Protein 5XBD (pdb70)

Sequence (35 aa):
CKPNGAKCTEISIPPCCSNFCLRYAGQKSGTCANRCKPNGAKCTEISIPPCCSNFCLRYAGQKSGTCANRCKPNGAKCTEISIPPCCSNFCLRYAGQKSGTCANRCKPNGAKCTEISIPPCCSNFCLRYAGQKSGTCANRCKPNGAKCTEISIPPCCSNFCLRYAGQKSGTCANRCKPNGAKCTEISIPPCCSNFCLRYAGQKSGTCANRCKPNGAKCTEISIPPCCSNFCLRYAGQKSGTCANRCKPNGAKCTEISIPPCCSNFCLRYAGQKSGTCANRCKPNGAKCTEISIPPCCSNFCLRYAGQKSGTCANRCKPNGAKCTEISIPPCCSNFCLRYAGQKSGTCANRCKPNGAKCTEISIPPCCSNFCLRYAGQKSGTCANRCKPNGAKCTEISIPPCCSNFCLRYAGQKSGTCANRCKPNGAKCTEISIPPCCSNFCLRYAGQKSGTCANRCKPNGAKCTEISIPPCCSNFCLRYAGQKSGTCANRCKPNGAKCTEISIPPCCSNFCLRYAGQKSGTCANRCKPNGAKCTEISIPPCCSNFCLRYAGQKSGTCANRCKPNGAKCTEISIPPCCSNFCLRYAGQKSGTCANRCKPNGAKCTEISIPPCCSNFCLRYAGQKSGTCANRCKPNGAKCTEISIPPCCSNFCLRYAGQKSGTCANRCKPNGAKCTEISIPPCCSNFCLRYAGQKSGTCANR

Solvent-accessible surface area: 2790 Å² total

InterPro domains:
  IPR009101 Gurmarin/antifungal peptide [SSF57048] (1-36)

Organism: NCBI:txid307721

Secondary structure (DSSP, 8-state):
---SS--BBTTB----SSSB----TT-SSB--B--

Nearest PDB structures (foldseek):
  5xbd-assembly1_A  TM=1.015E+00  e=3.897E-06  Leuenbergeria bleo
  6i31-assembly2_B  TM=5.159E-01  e=4.726E+00  Rhipicephalus sanguineus
  8cvm-assembly1_u  TM=3.039E-01  e=7.626E+00  Cutibacterium acnes
  5xbd-assembly1_A  TM=1.005E+00  e=1.918E-06  Leuenbergeria bleo
  6qjb-assembly1_A  TM=6.009E-01  e=4.709E+00  Rhipicephalus sanguineus

Radius of gyration: 8.54 Å; Cα contacts (8 Å, |Δi|>4): 87; chains: 1; bounding box: 18×24×15 Å

Foldseek 3Di:
DFPAFAWAACPDDDDAPAWDYQHDPPDGTTTTHHD

Structure (mmCIF, N/CA/C/O backbone):
data_5XBD
#
_entry.id   5XBD
#
loop_
_atom_site.group_PDB
_atom_site.id
_atom_site.type_symbol
_atom_site.label_atom_id
_atom_site.label_alt_id
_atom_site.label_comp_id
_atom_site.label_asym_id
_atom_site.label_entity_id
_atom_site.label_seq_id
_atom_site.pdbx_PDB_ins_code
_atom_site.Cartn_x
_atom_site.Cartn_y
_atom_site.Cartn_z
_atom_site.occupancy
_atom_site.B_iso_or_equiv
_atom_site.auth_seq_id
_atom_site.auth_comp_id
_atom_site.auth_asym_id
_atom_site.auth_atom_id
_atom_site.pdbx_PDB_model_num
ATOM 15 N N . CYS A 1 2 ? -0.724 -13.041 -3.271 1.00 0.00 2 CYS A N 1
ATOM 16 C CA . CYS A 1 2 ? -1.827 -12.223 -2.753 1.00 0.00 2 CYS A CA 1
ATOM 17 C C . CYS A 1 2 ? -1.826 -10.824 -3.377 1.00 0.00 2 CYS A C 1
ATOM 18 O O . CYS A 1 2 ? -2.821 -10.098 -3.287 1.00 0.00 2 CYS A O 1
ATOM 25 N N . LYS A 1 3 ? -0.702 -10.459 -4.012 1.00 0.00 3 LYS A N 1
ATOM 26 C CA . LYS A 1 3 ? -0.536 -9.148 -4.659 1.00 0.00 3 LYS A CA 1
ATOM 27 C C . LYS A 1 3 ? -1.175 -9.122 -6.055 1.00 0.00 3 LYS A C 1
ATOM 28 O O . LYS A 1 3 ? -1.156 -10.140 -6.753 1.00 0.00 3 LYS A O 1
ATOM 47 N N . PRO A 1 4 ? -1.750 -7.962 -6.486 1.00 0.00 4 PRO A N 1
ATOM 48 C CA . PRO A 1 4 ? -2.384 -7.823 -7.804 1.00 0.00 4 PRO A CA 1
ATOM 49 C C . PRO A 1 4 ? -1.433 -7.294 -8.888 1.00 0.00 4 PRO A C 1
ATOM 50 O O . PRO A 1 4 ? -1.724 -7.405 -10.082 1.00 0.00 4 PRO A O 1
ATOM 61 N N . ASN A 1 5 ? -0.283 -6.733 -8.443 1.00 0.00 5 ASN A N 1
ATOM 62 C CA . ASN A 1 5 ? 0.757 -6.129 -9.318 1.00 0.00 5 ASN A CA 1
ATOM 63 C C . ASN A 1 5 ? 0.137 -5.227 -10.396 1.00 0.00 5 ASN A C 1
ATOM 64 O O . ASN A 1 5 ? -0.270 -5.691 -11.469 1.00 0.00 5 ASN A O 1
ATOM 75 N N . GLY A 1 6 ? 0.061 -3.937 -10.069 1.00 0.00 6 GLY A N 1
ATOM 76 C CA . GLY A 1 6 ? -0.522 -2.948 -10.959 1.00 0.00 6 GLY A CA 1
ATOM 77 C C . GLY A 1 6 ? -1.742 -2.277 -10.347 1.00 0.00 6 GLY A C 1
ATOM 78 O O . GLY A 1 6 ? -2.512 -1.620 -11.056 1.00 0.00 6 GLY A O 1
ATOM 82 N N . ALA A 1 7 ? -1.913 -2.444 -9.025 1.00 0.00 7 ALA A N 1
ATOM 83 C CA . ALA A 1 7 ? -3.046 -1.857 -8.298 1.00 0.00 7 ALA A CA 1
ATOM 84 C C . ALA A 1 7 ? -2.651 -0.527 -7.649 1.00 0.00 7 ALA A C 1
ATOM 85 O O . ALA A 1 7 ? -1.494 -0.120 -7.737 1.00 0.00 7 ALA A O 1
ATOM 92 N N . LYS A 1 8 ? -3.620 0.153 -7.013 1.00 0.00 8 LYS A N 1
ATOM 93 C CA . LYS A 1 8 ? -3.361 1.436 -6.361 1.00 0.00 8 LYS A CA 1
ATOM 94 C C . LYS A 1 8 ? -3.554 1.382 -4.848 1.00 0.00 8 LYS A C 1
ATOM 95 O O . LYS A 1 8 ? -4.404 0.648 -4.336 1.00 0.00 8 LYS A O 1
ATOM 114 N N . CYS A 1 9 ? -2.737 2.181 -4.156 1.00 0.00 9 CYS A N 1
ATOM 115 C CA . CYS A 1 9 ? -2.770 2.308 -2.698 1.00 0.00 9 CYS A CA 1
ATOM 116 C C . CYS A 1 9 ? -3.169 3.731 -2.319 1.00 0.00 9 CYS A C 1
ATOM 117 O O . CYS A 1 9 ? -2.897 4.675 -3.064 1.00 0.00 9 CYS A O 1
ATOM 124 N N . THR A 1 10 ? -3.823 3.878 -1.167 1.00 0.00 10 THR A N 1
ATOM 125 C CA . THR A 1 10 ? -4.259 5.190 -0.679 1.00 0.00 10 THR A CA 1
ATOM 126 C C . THR A 1 10 ? -4.258 5.240 0.846 1.00 0.00 10 THR A C 1
ATOM 127 O O . THR A 1 10 ? -4.212 4.200 1.508 1.00 0.00 10 THR A O 1
ATOM 138 N N . GLU A 1 11 ? -4.338 6.467 1.390 1.00 0.00 11 GLU A N 1
ATOM 139 C CA . GLU A 1 11 ? -4.335 6.719 2.846 1.00 0.00 11 GLU A CA 1
ATOM 140 C C . GLU A 1 11 ? -5.382 5.884 3.611 1.00 0.00 11 GLU A C 1
ATOM 141 O O . GLU A 1 11 ? -5.226 5.634 4.810 1.00 0.00 11 GLU A O 1
ATOM 153 N N . ILE A 1 12 ? -6.428 5.468 2.907 1.00 0.00 12 ILE A N 1
ATOM 154 C CA . ILE A 1 12 ? -7.509 4.677 3.502 1.00 0.00 12 ILE A CA 1
ATOM 155 C C . ILE A 1 12 ? -7.680 3.299 2.845 1.00 0.00 12 ILE A C 1
ATOM 156 O O . ILE A 1 12 ? -8.475 2.488 3.331 1.00 0.00 12 ILE A O 1
ATOM 172 N N . SER A 1 13 ? -6.939 3.017 1.752 1.00 0.00 13 SER A N 1
ATOM 173 C CA . SER A 1 13 ? -7.063 1.724 1.071 1.00 0.00 13 SER A CA 1
ATOM 174 C C . SER A 1 13 ? -5.714 1.133 0.694 1.00 0.00 13 SER A C 1
ATOM 175 O O . SER A 1 13 ? -4.796 1.852 0.297 1.00 0.00 13 SER A O 1
ATOM 183 N N . ILE A 1 14 ? -5.619 -0.199 0.826 1.00 0.00 14 ILE A N 1
ATOM 184 C CA . ILE A 1 14 ? -4.398 -0.951 0.506 1.00 0.00 14 ILE A CA 1
ATOM 185 C C . ILE A 1 14 ? -4.735 -2.391 0.072 1.00 0.00 14 ILE A C 1
ATOM 186 O O . ILE A 1 14 ? -5.603 -3.024 0.679 1.00 0.00 14 ILE A O 1
ATOM 202 N N . PRO A 1 15 ? -4.056 -2.928 -0.983 1.00 0.00 15 PRO A N 1
ATOM 203 C CA . PRO A 1 15 ? -4.271 -4.316 -1.450 1.00 0.00 15 PRO A CA 1
ATOM 204 C C . PRO A 1 15 ? -3.630 -5.346 -0.477 1.00 0.00 15 PRO A C 1
ATOM 205 O O . PRO A 1 15 ? -3.083 -4.928 0.549 1.00 0.00 15 PRO A O 1
ATOM 216 N N . PRO A 1 16 ? -3.669 -6.695 -0.752 1.00 0.00 16 PRO A N 1
ATOM 217 C CA . PRO A 1 16 ? -3.076 -7.693 0.156 1.00 0.00 16 PRO A CA 1
ATOM 218 C C . PRO A 1 16 ? -1.543 -7.741 0.049 1.00 0.00 16 PRO A C 1
ATOM 219 O O . PRO A 1 16 ? -0.845 -7.534 1.044 1.00 0.00 16 PRO A O 1
ATOM 230 N N . CYS A 1 17 ? -1.043 -7.999 -1.181 1.00 0.00 17 CYS A N 1
ATOM 231 C CA . CYS A 1 17 ? 0.401 -8.081 -1.503 1.00 0.00 17 CYS A CA 1
ATOM 232 C C . CYS A 1 17 ? 1.204 -8.922 -0.503 1.00 0.00 17 CYS A C 1
ATOM 233 O O . CYS A 1 17 ? 1.496 -8.485 0.616 1.00 0.00 17 CYS A O 1
ATOM 240 N N . CYS A 1 18 ? 1.546 -10.137 -0.935 1.00 0.00 18 CYS A N 1
ATOM 241 C CA . CYS A 1 18 ? 2.322 -11.068 -0.118 1.00 0.00 18 CYS A CA 1
ATOM 242 C C . CYS A 1 18 ? 3.805 -11.041 -0.499 1.00 0.00 18 CYS A C 1
ATOM 243 O O . CYS A 1 18 ? 4.650 -11.529 0.258 1.00 0.00 18 CYS A O 1
ATOM 250 N N . SER A 1 19 ? 4.113 -10.467 -1.674 1.00 0.00 19 SER A N 1
ATOM 251 C CA . SER A 1 19 ? 5.499 -10.371 -2.155 1.00 0.00 19 SER A CA 1
ATOM 252 C C . SER A 1 19 ? 5.803 -9.004 -2.764 1.00 0.00 19 SER A C 1
ATOM 253 O O . SER A 1 19 ? 6.961 -8.577 -2.789 1.00 0.00 19 SER A O 1
ATOM 261 N N . ASN A 1 20 ? 4.760 -8.326 -3.251 1.00 0.00 20 ASN A N 1
ATOM 262 C CA . ASN A 1 20 ? 4.901 -7.003 -3.870 1.00 0.00 20 ASN A CA 1
ATOM 263 C C . ASN A 1 20 ? 4.887 -5.891 -2.809 1.00 0.00 20 ASN A C 1
ATOM 264 O O . ASN A 1 20 ? 4.911 -6.176 -1.607 1.00 0.00 20 ASN A O 1
ATOM 275 N N . PHE A 1 21 ? 4.849 -4.632 -3.263 1.00 0.00 21 PHE A N 1
ATOM 276 C CA . PHE A 1 21 ? 4.848 -3.482 -2.361 1.00 0.00 21 PHE A CA 1
ATOM 277 C C . PHE A 1 21 ? 3.598 -2.630 -2.532 1.00 0.00 21 PHE A C 1
ATOM 278 O O . PHE A 1 21 ? 2.989 -2.629 -3.593 1.00 0.00 21 PHE A O 1
ATOM 295 N N . CYS A 1 22 ? 3.246 -1.896 -1.479 1.00 0.00 22 CYS A N 1
ATOM 296 C CA . CYS A 1 22 ? 2.106 -0.988 -1.505 1.00 0.00 22 CYS A CA 1
ATOM 297 C C . CYS A 1 22 ? 2.626 0.413 -1.232 1.00 0.00 22 CYS A C 1
ATOM 298 O O . CYS A 1 22 ? 3.067 0.721 -0.118 1.00 0.00 22 CYS A O 1
ATOM 305 N N . LEU A 1 23 ? 2.591 1.255 -2.270 1.00 0.00 23 LEU A N 1
ATOM 306 C CA . LEU A 1 23 ? 3.096 2.625 -2.185 1.00 0.00 23 LEU A CA 1
ATOM 307 C C . LEU A 1 23 ? 2.137 3.569 -1.447 1.00 0.00 23 LEU A C 1
ATOM 308 O O . LEU A 1 23 ? 1.731 4.622 -1.955 1.00 0.00 23 LEU A O 1
ATOM 324 N N . ARG A 1 24 ? 1.808 3.167 -0.223 1.00 0.00 24 ARG A N 1
ATOM 325 C CA . ARG A 1 24 ? 0.937 3.937 0.663 1.00 0.00 24 ARG A CA 1
ATOM 326 C C . ARG A 1 24 ? 1.817 4.803 1.583 1.00 0.00 24 ARG A C 1
ATOM 327 O O . ARG A 1 24 ? 1.693 4.780 2.814 1.00 0.00 24 ARG A O 1
ATOM 348 N N . TYR A 1 25 ? 2.716 5.572 0.945 1.00 0.00 25 TYR A N 1
ATOM 349 C CA . TYR A 1 25 ? 3.663 6.448 1.647 1.00 0.00 25 TYR A CA 1
ATOM 350 C C . TYR A 1 25 ? 2.963 7.671 2.255 1.00 0.00 25 TYR A C 1
ATOM 351 O O . TYR A 1 25 ? 1.846 8.016 1.857 1.00 0.00 25 TYR A O 1
ATOM 369 N N . ALA A 1 26 ? 3.638 8.322 3.218 1.00 0.00 26 ALA A N 1
ATOM 370 C CA . ALA A 1 26 ? 3.100 9.510 3.901 1.00 0.00 26 ALA A CA 1
ATOM 371 C C . ALA A 1 26 ? 3.072 10.747 2.993 1.00 0.00 26 ALA A C 1
ATOM 372 O O . ALA A 1 26 ? 2.370 11.719 3.284 1.00 0.00 26 ALA A O 1
ATOM 379 N N . GLY A 1 27 ? 3.840 10.691 1.900 1.00 0.00 27 GLY A N 1
ATOM 380 C CA . GLY A 1 27 ? 3.896 11.794 0.950 1.00 0.00 27 GLY A CA 1
ATOM 381 C C . GLY A 1 27 ? 3.190 11.476 -0.359 1.00 0.00 27 GLY A C 1
ATOM 382 O O . GLY A 1 27 ? 3.360 12.195 -1.348 1.00 0.00 27 GLY A O 1
ATOM 386 N N . GLN A 1 28 ? 2.396 10.397 -0.359 1.00 0.00 28 GLN A N 1
ATOM 387 C CA . GLN A 1 28 ? 1.652 9.969 -1.544 1.00 0.00 28 GLN A CA 1
ATOM 388 C C . GLN A 1 28 ? 0.179 9.758 -1.217 1.00 0.00 28 GLN A C 1
ATOM 389 O O . GLN A 1 28 ? -0.174 9.430 -0.080 1.00 0.00 28 GLN A O 1
ATOM 403 N N . LYS A 1 29 ? -0.668 9.950 -2.228 1.00 0.00 29 LYS A N 1
ATOM 404 C CA . LYS A 1 29 ? -2.115 9.780 -2.081 1.00 0.00 29 LYS A CA 1
ATOM 405 C C . LYS A 1 29 ? -2.652 8.744 -3.079 1.00 0.00 29 LYS A C 1
ATOM 406 O O . LYS A 1 29 ? -3.868 8.567 -3.211 1.00 0.00 29 LYS A O 1
ATOM 425 N N . SER A 1 30 ? -1.728 8.048 -3.774 1.00 0.00 30 SER A N 1
ATOM 426 C CA . SER A 1 30 ? -2.080 7.030 -4.771 1.00 0.00 30 SER A CA 1
ATOM 427 C C . SER A 1 30 ? -0.845 6.205 -5.135 1.00 0.00 30 SER A C 1
ATOM 428 O O . SER A 1 30 ? -0.098 6.547 -6.063 1.00 0.00 30 SER A O 1
ATOM 436 N N . GLY A 1 31 ? -0.623 5.128 -4.375 1.00 0.00 31 GLY A N 1
ATOM 437 C CA . GLY A 1 31 ? 0.510 4.251 -4.615 1.00 0.00 31 GLY A CA 1
ATOM 438 C C . GLY A 1 31 ? 0.176 3.121 -5.565 1.00 0.00 31 GLY A C 1
ATOM 439 O O . GLY A 1 31 ? -0.852 3.174 -6.249 1.00 0.00 31 GLY A O 1
ATOM 443 N N . THR A 1 32 ? 1.037 2.091 -5.619 1.00 0.00 32 THR A N 1
ATOM 444 C CA . THR A 1 32 ? 0.808 0.961 -6.516 1.00 0.00 3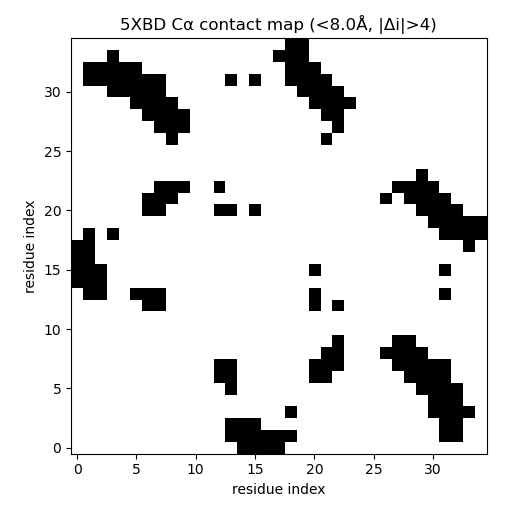2 THR A CA 1
ATOM 445 C C . THR A 1 32 ? 1.492 -0.315 -6.037 1.00 0.00 32 THR A C 1
ATOM 446 O O . THR A 1 32 ? 2.705 -0.334 -5.809 1.00 0.00 32 THR A O 1
ATOM 457 N N . CYS A 1 33 ? 0.690 -1.378 -5.884 1.00 0.00 33 CYS A N 1
ATOM 458 C CA . CYS A 1 33 ? 1.215 -2.692 -5.505 1.00 0.00 33 CYS A CA 1
ATOM 459 C C . CYS A 1 33 ? 1.886 -3.314 -6.722 1.00 0.00 33 CYS A C 1
ATOM 460 O O . CYS A 1 33 ? 1.226 -3.655 -7.711 1.00 0.00 33 CYS A O 1
ATOM 467 N N . ALA A 1 34 ? 3.213 -3.407 -6.629 1.00 0.00 34 ALA A N 1
ATOM 468 C CA . ALA A 1 34 ? 4.071 -3.913 -7.697 1.00 0.00 34 ALA A CA 1
ATOM 469 C C . ALA A 1 34 ? 5.250 -4.695 -7.116 1.00 0.00 34 ALA A C 1
ATOM 470 O O . ALA A 1 34 ? 5.525 -4.604 -5.919 1.00 0.00 34 ALA A O 1
ATOM 477 N N . ASN A 1 35 ? 5.955 -5.453 -7.968 1.00 0.00 35 ASN A N 1
ATOM 478 C CA . ASN A 1 35 ? 7.102 -6.258 -7.528 1.00 0.00 35 ASN A CA 1
ATOM 479 C C . ASN A 1 35 ? 8.372 -5.418 -7.406 1.00 0.00 35 ASN A C 1
ATOM 480 O O . ASN A 1 35 ? 8.585 -4.482 -8.183 1.00 0.00 35 ASN A O 1
ATOM 491 N N . ARG A 1 36 ? 9.204 -5.769 -6.419 1.00 0.00 36 ARG A N 1
ATOM 492 C CA . ARG A 1 36 ? 10.459 -5.066 -6.167 1.00 0.00 36 ARG A CA 1
ATOM 493 C C . ARG A 1 36 ? 11.639 -5.834 -6.771 1.00 0.00 36 ARG A C 1
ATOM 494 O O . ARG A 1 36 ? 11.867 -6.994 -6.363 1.00 0.00 36 ARG A O 1
ATOM 530 N N . CYS A 1 2 ? -0.910 -13.159 -3.419 1.00 0.00 2 CYS A N 2
ATOM 531 C CA . CYS A 1 2 ? -2.087 -12.356 -3.073 1.00 0.00 2 CYS A CA 2
ATOM 532 C C . CYS A 1 2 ? -1.981 -10.918 -3.611 1.00 0.00 2 CYS A C 2
ATOM 533 O O . CYS A 1 2 ? -2.944 -10.149 -3.520 1.00 0.00 2 CYS A O 2
ATOM 540 N N . LYS A 1 3 ? -0.810 -10.566 -4.175 1.00 0.00 3 LYS A N 2
ATOM 541 C CA . LYS A 1 3 ? -0.576 -9.225 -4.743 1.00 0.00 3 LYS A CA 2
ATOM 542 C C . LYS A 1 3 ? -1.212 -9.108 -6.138 1.00 0.00 3 LYS A C 2
ATOM 543 O O . LYS A 1 3 ? -1.197 -10.084 -6.893 1.00 0.00 3 LYS A O 2
ATOM 562 N N . PRO A 1 4 ? -1.781 -7.924 -6.513 1.00 0.00 4 PRO A N 2
ATOM 563 C CA . PRO A 1 4 ? -2.418 -7.727 -7.823 1.00 0.00 4 PRO A CA 2
ATOM 564 C C . PRO A 1 4 ? -1.459 -7.194 -8.897 1.00 0.00 4 PRO A C 2
ATOM 565 O O . PRO A 1 4 ? -1.757 -7.274 -10.091 1.00 0.00 4 PRO A O 2
ATOM 576 N N . ASN A 1 5 ? -0.298 -6.665 -8.445 1.00 0.00 5 ASN A N 2
ATOM 577 C CA . ASN A 1 5 ? 0.750 -6.066 -9.316 1.00 0.00 5 ASN A CA 2
ATOM 578 C C . ASN A 1 5 ? 0.140 -5.140 -10.379 1.00 0.00 5 ASN A C 2
ATOM 579 O O . ASN A 1 5 ? -0.257 -5.578 -11.466 1.00 0.00 5 ASN A O 2
ATOM 590 N N . GLY A 1 6 ? 0.061 -3.857 -10.024 1.00 0.00 6 GLY A N 2
ATOM 591 C CA . GLY A 1 6 ? -0.513 -2.848 -10.897 1.00 0.00 6 GLY A CA 2
ATOM 592 C C . GLY A 1 6 ? -1.729 -2.177 -10.273 1.00 0.00 6 GLY A C 2
ATOM 593 O O . GLY A 1 6 ? -2.499 -1.511 -10.971 1.00 0.00 6 GLY A O 2
ATOM 597 N N . ALA A 1 7 ? -1.896 -2.359 -8.951 1.00 0.00 7 ALA A N 2
ATOM 598 C CA . ALA A 1 7 ? -3.023 -1.778 -8.213 1.00 0.00 7 ALA A CA 2
ATOM 599 C C . ALA A 1 7 ? -2.622 -0.460 -7.544 1.00 0.00 7 ALA A C 2
ATOM 600 O O . ALA A 1 7 ? -1.466 -0.050 -7.638 1.00 0.00 7 ALA A O 2
ATOM 607 N N . LYS A 1 8 ? -3.585 0.204 -6.885 1.00 0.00 8 LYS A N 2
ATOM 608 C CA . LYS A 1 8 ? -3.325 1.474 -6.209 1.00 0.00 8 LYS A CA 2
ATOM 609 C C . LYS A 1 8 ? -3.462 1.373 -4.692 1.00 0.00 8 LYS A C 2
ATOM 610 O O . LYS A 1 8 ? -4.281 0.609 -4.173 1.00 0.00 8 LYS A O 2
ATOM 629 N N . CYS A 1 9 ? -2.636 2.166 -4.007 1.00 0.00 9 CYS A N 2
ATOM 630 C CA . CYS A 1 9 ? -2.618 2.250 -2.546 1.00 0.00 9 CYS A CA 2
ATOM 631 C C . CYS A 1 9 ? -2.955 3.675 -2.117 1.00 0.00 9 CYS A C 2
ATOM 632 O O . CYS A 1 9 ? -2.606 4.634 -2.809 1.00 0.00 9 CYS A O 2
ATOM 639 N N . THR A 1 10 ? -3.644 3.808 -0.985 1.00 0.00 10 THR A N 2
ATOM 640 C CA . THR A 1 10 ? -4.029 5.122 -0.455 1.00 0.00 10 THR A CA 2
ATOM 641 C C . THR A 1 10 ? -4.092 5.096 1.067 1.00 0.00 10 THR A C 2
ATOM 642 O O . THR A 1 10 ? -4.160 4.022 1.673 1.00 0.00 10 THR A O 2
ATOM 653 N N . GLU A 1 11 ? -4.102 6.292 1.683 1.00 0.00 11 GLU A N 2
ATOM 654 C CA . GLU A 1 11 ? -4.158 6.430 3.154 1.00 0.00 11 GLU A CA 2
ATOM 655 C C . GLU A 1 11 ? -5.460 5.857 3.755 1.00 0.00 11 GLU A C 2
ATOM 656 O O . GLU A 1 11 ? -5.650 5.874 4.977 1.00 0.00 11 GLU A O 2
ATOM 668 N N . ILE A 1 12 ? -6.333 5.344 2.882 1.00 0.00 12 ILE A N 2
ATOM 669 C CA . ILE A 1 12 ? -7.599 4.762 3.280 1.00 0.00 12 ILE A CA 2
ATOM 670 C C . ILE A 1 12 ? -7.718 3.301 2.850 1.00 0.00 12 ILE A C 2
ATOM 671 O O . ILE A 1 12 ? -8.396 2.514 3.518 1.00 0.00 12 ILE A O 2
ATOM 687 N N . SER A 1 13 ? -7.061 2.943 1.738 1.00 0.00 13 SER A N 2
ATOM 688 C CA . SER A 1 13 ? -7.131 1.576 1.216 1.00 0.00 13 SER A CA 2
ATOM 689 C C . SER A 1 13 ? -5.773 1.040 0.794 1.00 0.00 13 SER A C 2
ATOM 690 O O . SER A 1 13 ? -4.881 1.799 0.409 1.00 0.00 13 SER A O 2
ATOM 698 N N . ILE A 1 14 ? -5.651 -0.293 0.866 1.00 0.00 14 ILE A N 2
ATOM 699 C CA . ILE A 1 14 ? -4.422 -1.015 0.519 1.00 0.00 14 ILE A CA 2
ATOM 700 C C . ILE A 1 14 ? -4.743 -2.459 0.083 1.00 0.00 14 ILE A C 2
ATOM 701 O O . ILE A 1 14 ? -5.609 -3.100 0.685 1.00 0.00 14 ILE A O 2
ATOM 717 N N . PRO A 1 15 ? -4.054 -2.992 -0.966 1.00 0.00 15 PRO A N 2
ATOM 718 C CA . PRO A 1 15 ? -4.256 -4.382 -1.435 1.00 0.00 15 PRO A CA 2
ATOM 719 C C . PRO A 1 15 ? -3.601 -5.409 -0.467 1.00 0.00 15 PRO A C 2
ATOM 720 O O . PRO A 1 15 ? -3.054 -4.990 0.559 1.00 0.00 15 PRO A O 2
ATOM 731 N N . PRO A 1 16 ? -3.629 -6.757 -0.749 1.00 0.00 16 PRO A N 2
ATOM 732 C CA . PRO A 1 16 ? -3.019 -7.754 0.150 1.00 0.00 16 PRO A CA 2
ATOM 733 C C . PRO A 1 16 ? -1.489 -7.798 0.027 1.00 0.00 16 PRO A C 2
ATOM 734 O O . PRO A 1 16 ? -0.781 -7.602 1.018 1.00 0.00 16 PRO A O 2
ATOM 745 N N . CYS A 1 17 ? -0.997 -8.039 -1.211 1.00 0.00 17 CYS A N 2
ATOM 746 C CA . CYS A 1 17 ? 0.445 -8.119 -1.542 1.00 0.00 17 CYS A CA 2
ATOM 747 C C . CYS A 1 17 ? 1.235 -9.008 -0.573 1.00 0.00 17 CYS A C 2
ATOM 748 O O . CYS A 1 17 ? 1.525 -8.619 0.566 1.00 0.00 17 CYS A O 2
ATOM 755 N N . CYS A 1 18 ? 1.573 -10.207 -1.051 1.00 0.00 18 CYS A N 2
ATOM 756 C CA . CYS A 1 18 ? 2.325 -11.183 -0.266 1.00 0.00 18 CYS A CA 2
ATOM 757 C C . CYS A 1 18 ? 3.816 -11.129 -0.594 1.00 0.00 18 CYS A C 2
ATOM 758 O O . CYS A 1 18 ? 4.648 -11.562 0.209 1.00 0.00 18 CYS A O 2
ATOM 765 N N . SER A 1 19 ? 4.143 -10.596 -1.778 1.00 0.00 19 SER A N 2
ATOM 766 C CA . SER A 1 19 ? 5.539 -10.476 -2.220 1.00 0.00 19 SER A CA 2
ATOM 767 C C . SER A 1 19 ? 5.828 -9.104 -2.825 1.00 0.00 19 SER A C 2
ATOM 768 O O . SER A 1 19 ? 6.985 -8.675 -2.869 1.00 0.00 19 SER 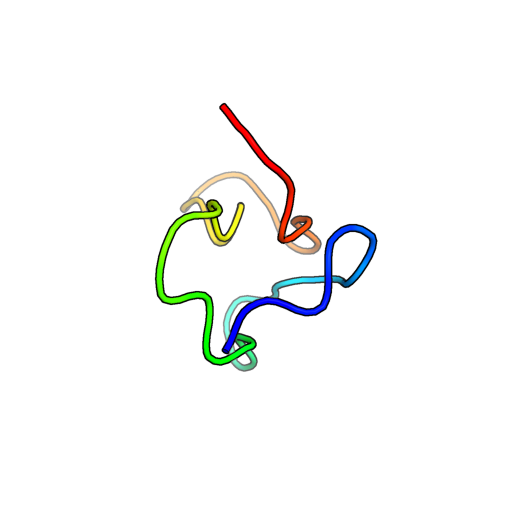A O 2
ATOM 776 N N . ASN A 1 20 ? 4.773 -8.427 -3.287 1.00 0.00 20 ASN A N 2
ATOM 777 C CA . ASN A 1 20 ? 4.898 -7.097 -3.892 1.00 0.00 20 ASN A CA 2
ATOM 778 C C . ASN A 1 20 ? 4.897 -6.006 -2.812 1.00 0.00 20 ASN A C 2
ATOM 779 O O . ASN A 1 20 ? 4.934 -6.312 -1.615 1.00 0.00 20 ASN A O 2
ATOM 790 N N . PHE A 1 21 ? 4.859 -4.741 -3.240 1.00 0.00 21 PHE A N 2
ATOM 791 C CA . PHE A 1 21 ? 4.871 -3.609 -2.317 1.00 0.00 21 PHE A CA 2
ATOM 792 C C . PHE A 1 21 ? 3.623 -2.750 -2.459 1.00 0.00 21 PHE A C 2
ATOM 793 O O . PHE A 1 21 ? 2.996 -2.735 -3.509 1.00 0.00 21 PHE A O 2
ATOM 810 N N . CYS A 1 22 ? 3.289 -2.031 -1.391 1.00 0.00 22 CYS A N 2
ATOM 811 C CA . CYS A 1 22 ? 2.156 -1.118 -1.391 1.00 0.00 22 CYS A CA 2
ATOM 812 C C . CYS A 1 22 ? 2.683 0.279 -1.102 1.00 0.00 22 CYS A C 2
ATOM 813 O O . CYS A 1 22 ? 3.100 0.581 0.021 1.00 0.00 22 CYS A O 2
ATOM 820 N N . LEU A 1 23 ? 2.679 1.121 -2.141 1.00 0.00 23 LEU A N 2
ATOM 821 C CA . LEU A 1 23 ? 3.194 2.488 -2.044 1.00 0.00 23 LEU A CA 2
ATOM 822 C C . LEU A 1 23 ? 2.224 3.440 -1.332 1.00 0.00 23 LEU A C 2
ATOM 823 O O . LEU A 1 23 ? 1.896 4.528 -1.820 1.00 0.00 23 LEU A O 2
ATOM 839 N N . ARG A 1 24 ? 1.808 3.014 -0.142 1.00 0.00 24 ARG A N 2
ATOM 840 C CA . ARG A 1 24 ? 0.902 3.785 0.710 1.00 0.00 24 ARG A CA 2
ATOM 841 C C . ARG A 1 24 ? 1.729 4.795 1.526 1.00 0.00 24 ARG A C 2
ATOM 842 O O . ARG A 1 24 ? 1.812 4.726 2.760 1.00 0.00 24 ARG A O 2
ATOM 863 N N . TYR A 1 25 ? 2.358 5.724 0.794 1.00 0.00 25 TYR A N 2
ATOM 864 C CA . TYR A 1 25 ? 3.210 6.759 1.383 1.00 0.00 25 TYR A CA 2
ATOM 865 C C . TYR A 1 25 ? 2.384 7.940 1.901 1.00 0.00 25 TYR A C 2
ATOM 866 O O . TYR A 1 25 ? 1.242 8.141 1.475 1.00 0.00 25 TYR A O 2
ATOM 884 N N . ALA A 1 26 ? 2.976 8.717 2.820 1.00 0.00 26 ALA A N 2
ATOM 885 C CA . ALA A 1 26 ? 2.313 9.887 3.412 1.00 0.00 26 ALA A CA 2
ATOM 886 C C . ALA A 1 26 ? 2.420 11.127 2.516 1.00 0.00 26 ALA A C 2
ATOM 887 O O . ALA A 1 26 ? 1.683 12.100 2.708 1.00 0.00 26 ALA A O 2
ATOM 894 N N . GLY A 1 27 ? 3.338 11.077 1.543 1.00 0.00 27 GLY A N 2
ATOM 895 C CA . GLY A 1 27 ? 3.534 12.190 0.623 1.00 0.00 27 GLY A CA 2
ATO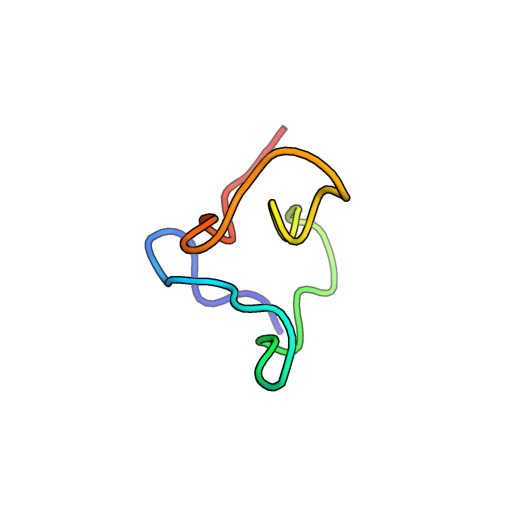M 896 C C . GLY A 1 27 ? 3.227 11.825 -0.821 1.00 0.00 27 GLY A C 2
ATOM 897 O O . GLY A 1 27 ? 3.810 12.401 -1.744 1.00 0.00 27 GLY A O 2
ATOM 901 N N . GLN A 1 28 ? 2.312 10.865 -1.011 1.00 0.00 28 GLN A N 2
ATOM 902 C CA . GLN A 1 28 ? 1.915 10.415 -2.348 1.00 0.00 28 GLN A CA 2
ATOM 903 C C . GLN A 1 28 ? 0.398 10.376 -2.485 1.00 0.00 28 GLN A C 2
ATOM 904 O O . GLN A 1 28 ? -0.158 10.853 -3.478 1.00 0.00 28 GLN A O 2
ATOM 918 N N . LYS A 1 29 ? -0.264 9.795 -1.468 1.00 0.00 29 LYS A N 2
ATOM 919 C CA . LYS A 1 29 ? -1.742 9.648 -1.410 1.00 0.00 29 LYS A CA 2
ATOM 920 C C . LYS A 1 29 ? -2.290 8.750 -2.541 1.00 0.00 29 LYS A C 2
ATOM 921 O O . LYS A 1 29 ? -3.509 8.659 -2.735 1.00 0.00 29 LYS A O 2
ATOM 940 N N . SER A 1 30 ? -1.380 8.078 -3.275 1.00 0.00 30 SER A N 2
ATOM 941 C CA . SER A 1 30 ? -1.745 7.189 -4.385 1.00 0.00 30 SER A CA 2
ATOM 942 C C . SER A 1 30 ? -0.539 6.338 -4.795 1.00 0.00 30 SER A C 2
ATOM 943 O O . SER A 1 30 ? 0.262 6.735 -5.652 1.00 0.00 30 SER A O 2
ATOM 951 N N . GLY A 1 31 ? -0.408 5.177 -4.149 1.00 0.00 31 GLY A N 2
ATOM 952 C CA . GLY A 1 31 ? 0.688 4.270 -4.441 1.00 0.00 31 GLY A CA 2
ATOM 953 C C . GLY A 1 31 ? 0.294 3.163 -5.393 1.00 0.00 31 GLY A C 2
ATOM 954 O O . GLY A 1 31 ? -0.741 3.259 -6.060 1.00 0.00 31 GLY A O 2
ATOM 958 N N . THR A 1 32 ? 1.120 2.105 -5.466 1.00 0.00 32 THR A N 2
ATOM 959 C CA . THR A 1 32 ? 0.846 0.984 -6.363 1.00 0.00 32 THR A CA 2
ATOM 960 C C . THR A 1 32 ? 1.520 -0.305 -5.902 1.00 0.00 32 THR A C 2
ATOM 961 O O . THR A 1 32 ? 2.726 -0.326 -5.640 1.00 0.00 32 THR A O 2
ATOM 972 N N . CYS A 1 33 ? 0.721 -1.377 -5.806 1.00 0.00 33 CYS A N 2
ATOM 973 C CA . CYS A 1 33 ? 1.241 -2.698 -5.447 1.00 0.00 33 CYS A CA 2
ATOM 974 C C . CYS A 1 33 ? 1.901 -3.314 -6.673 1.00 0.00 33 CYS A C 2
ATOM 975 O O . CYS A 1 33 ? 1.235 -3.617 -7.670 1.00 0.00 33 CYS A O 2
ATOM 982 N N . ALA A 1 34 ? 3.225 -3.446 -6.579 1.00 0.00 34 ALA A N 2
ATOM 983 C CA . ALA A 1 34 ? 4.069 -3.956 -7.658 1.00 0.00 34 ALA A CA 2
ATOM 984 C C . ALA A 1 34 ? 5.246 -4.756 -7.093 1.00 0.00 34 ALA A C 2
ATOM 985 O O . ALA A 1 34 ? 5.525 -4.684 -5.895 1.00 0.00 34 ALA A O 2
ATOM 992 N N . ASN A 1 35 ? 5.940 -5.507 -7.960 1.00 0.00 35 ASN A N 2
ATOM 993 C CA . ASN A 1 35 ? 7.086 -6.326 -7.539 1.00 0.00 35 ASN A CA 2
ATOM 994 C C . ASN A 1 35 ? 8.365 -5.496 -7.440 1.00 0.00 35 ASN A C 2
ATOM 995 O O . ASN A 1 35 ? 8.573 -4.565 -8.223 1.00 0.00 35 ASN A O 2
ATOM 1006 N N . ARG A 1 36 ? 9.210 -5.851 -6.467 1.00 0.00 36 ARG A N 2
ATOM 1007 C CA . ARG A 1 36 ? 10.477 -5.157 -6.241 1.00 0.00 36 ARG A CA 2
ATOM 1008 C C . ARG A 1 36 ? 11.640 -5.941 -6.854 1.00 0.00 36 ARG A C 2
ATOM 1009 O O . ARG A 1 36 ? 11.864 -7.100 -6.439 1.00 0.00 36 ARG A O 2
ATOM 1045 N N . CYS A 1 2 ? -0.815 -13.182 -3.727 1.00 0.00 2 CYS A N 3
ATOM 1046 C CA . CYS A 1 2 ? -1.902 -12.290 -3.310 1.00 0.00 2 CYS A CA 3
ATOM 1047 C C . CYS A 1 2 ? -1.845 -10.964 -4.067 1.00 0.00 2 CYS A C 3
ATOM 1048 O O . CYS A 1 2 ? -2.881 -10.376 -4.389 1.00 0.00 2 CYS A O 3
ATOM 1055 N N . LYS A 1 3 ? -0.617 -10.512 -4.341 1.00 0.00 3 LYS A N 3
ATOM 1056 C CA . LYS A 1 3 ? -0.353 -9.258 -5.072 1.00 0.00 3 LYS A CA 3
ATOM 1057 C C . LYS A 1 3 ? -0.773 -9.362 -6.551 1.00 0.00 3 LYS A C 3
ATOM 1058 O O . LYS A 1 3 ? -0.602 -10.422 -7.159 1.00 0.00 3 LYS A O 3
ATOM 1077 N N . PRO A 1 4 ? -1.328 -8.269 -7.156 1.00 0.00 4 PRO A N 3
ATOM 1078 C CA . PRO A 1 4 ? -1.753 -8.261 -8.562 1.00 0.00 4 PRO A CA 3
ATOM 1079 C C . PRO A 1 4 ? -0.745 -7.580 -9.514 1.00 0.00 4 PRO A C 3
ATOM 1080 O O . PRO A 1 4 ? -0.891 -7.648 -10.737 1.00 0.00 4 PRO A O 3
ATOM 1091 N N . ASN A 1 5 ? 0.273 -6.922 -8.917 1.00 0.00 5 ASN A N 3
ATOM 1092 C CA . ASN A 1 5 ? 1.327 -6.171 -9.637 1.00 0.00 5 ASN A CA 3
ATOM 1093 C C . ASN A 1 5 ? 0.758 -4.921 -10.345 1.00 0.00 5 ASN A C 3
ATOM 1094 O O . ASN A 1 5 ? 1.432 -4.313 -11.188 1.00 0.00 5 ASN A O 3
ATOM 1105 N N . GLY A 1 6 ? -0.475 -4.532 -9.975 1.00 0.00 6 GLY A N 3
ATOM 1106 C CA . GLY A 1 6 ? -1.109 -3.366 -10.579 1.00 0.00 6 GLY A CA 3
ATOM 1107 C C . GLY A 1 6 ? -2.287 -2.826 -9.780 1.00 0.00 6 GLY A C 3
ATOM 1108 O O . GLY A 1 6 ? -3.289 -2.407 -10.367 1.00 0.00 6 GLY A O 3
ATOM 1112 N N . ALA A 1 7 ? -2.168 -2.835 -8.446 1.00 0.00 7 ALA A N 3
ATOM 1113 C CA . ALA A 1 7 ? -3.228 -2.323 -7.565 1.00 0.00 7 ALA A CA 3
ATOM 1114 C C . ALA A 1 7 ? -2.874 -0.929 -7.053 1.00 0.00 7 ALA A C 3
ATOM 1115 O O . ALA A 1 7 ? -1.710 -0.538 -7.086 1.00 0.00 7 ALA A O 3
ATOM 1122 N N . LYS A 1 8 ? -3.887 -0.185 -6.588 1.00 0.00 8 LYS A N 3
ATOM 1123 C CA . LYS A 1 8 ? -3.682 1.166 -6.071 1.00 0.00 8 LYS A CA 3
ATOM 1124 C C . LYS A 1 8 ? -3.659 1.205 -4.546 1.00 0.00 8 LYS A C 3
ATOM 1125 O O . LYS A 1 8 ? -4.330 0.412 -3.879 1.00 0.00 8 LYS A O 3
ATOM 1144 N N . CYS A 1 9 ? -2.872 2.145 -4.016 1.00 0.00 9 CYS A N 3
ATOM 1145 C CA . CYS A 1 9 ? -2.729 2.352 -2.574 1.00 0.00 9 CYS A CA 3
ATOM 1146 C C . CYS A 1 9 ? -3.136 3.775 -2.205 1.00 0.00 9 CYS A C 3
ATOM 1147 O O . CYS A 1 9 ? -2.941 4.705 -2.991 1.00 0.00 9 CYS A O 3
ATOM 1154 N N . THR A 1 10 ? -3.711 3.931 -1.012 1.00 0.00 10 THR A N 3
ATOM 1155 C CA . THR A 1 10 ? -4.147 5.240 -0.513 1.00 0.00 10 THR A CA 3
ATOM 1156 C C . THR A 1 10 ? -4.068 5.298 1.010 1.00 0.00 10 THR A C 3
ATOM 1157 O O . THR A 1 10 ? -3.978 4.262 1.674 1.00 0.00 10 THR A O 3
ATOM 1168 N N . GLU A 1 11 ? -4.137 6.524 1.556 1.00 0.00 11 GLU A N 3
ATOM 1169 C CA . GLU A 1 11 ? -4.055 6.776 3.015 1.00 0.00 11 GLU A CA 3
ATOM 1170 C C . GLU A 1 11 ? -5.098 5.991 3.818 1.00 0.00 11 GLU A C 3
ATOM 1171 O O . GLU A 1 11 ? -4.942 5.798 5.028 1.00 0.00 11 GLU A O 3
ATOM 1183 N N . ILE A 1 12 ? -6.149 5.550 3.132 1.00 0.00 12 ILE A N 3
ATOM 1184 C CA . ILE A 1 12 ? -7.234 4.796 3.764 1.00 0.00 12 ILE A CA 3
ATOM 1185 C C . ILE A 1 12 ? -7.413 3.392 3.169 1.00 0.00 12 ILE A C 3
ATOM 1186 O O . ILE A 1 12 ? -8.162 2.585 3.730 1.00 0.00 12 ILE A O 3
ATOM 1202 N N . SER A 1 13 ? -6.734 3.090 2.046 1.00 0.00 13 SER A N 3
ATOM 1203 C CA . SER A 1 13 ? -6.866 1.774 1.412 1.00 0.00 13 SER A CA 3
ATOM 1204 C C . SER A 1 13 ? -5.526 1.200 0.982 1.00 0.00 13 SER A C 3
ATOM 1205 O O . SER A 1 13 ? -4.621 1.935 0.584 1.00 0.00 13 SER A O 3
ATOM 1213 N N . ILE A 1 14 ? -5.421 -0.135 1.070 1.00 0.00 14 ILE A N 3
ATOM 1214 C CA . ILE A 1 14 ? -4.201 -0.863 0.691 1.00 0.00 14 ILE A CA 3
ATOM 1215 C C . ILE A 1 14 ? -4.530 -2.283 0.191 1.00 0.00 14 ILE A C 3
ATOM 1216 O O . ILE A 1 14 ? -5.431 -2.930 0.731 1.00 0.00 14 ILE A O 3
ATOM 1232 N N . PRO A 1 15 ? -3.804 -2.785 -0.851 1.00 0.00 15 PRO A N 3
ATOM 1233 C CA . PRO A 1 15 ? -4.005 -4.147 -1.391 1.00 0.00 15 PRO A CA 3
ATOM 1234 C C . PRO A 1 15 ? -3.404 -5.227 -0.453 1.00 0.00 15 PRO A C 3
ATOM 1235 O O . PRO A 1 15 ? -2.863 -4.866 0.596 1.00 0.00 15 PRO A O 3
ATOM 1246 N N . PRO A 1 16 ? -3.476 -6.560 -0.787 1.00 0.00 16 PRO A N 3
ATOM 1247 C CA . PRO A 1 16 ? -2.910 -7.606 0.076 1.00 0.00 16 PRO A CA 3
ATOM 1248 C C . PRO A 1 16 ? -1.392 -7.730 -0.102 1.00 0.00 16 PRO A C 3
ATOM 1249 O O . PRO A 1 16 ? -0.643 -7.647 0.875 1.00 0.00 16 PRO A O 3
ATOM 1260 N N . CYS A 1 17 ? -0.961 -7.910 -1.374 1.00 0.00 17 CYS A N 3
ATOM 1261 C CA . CYS A 1 17 ? 0.455 -8.045 -1.773 1.00 0.00 17 CYS A CA 3
ATOM 1262 C C . CYS A 1 17 ? 1.272 -8.910 -0.808 1.00 0.00 17 CYS A C 3
ATOM 1263 O O . CYS A 1 17 ? 1.737 -8.443 0.241 1.00 0.00 17 CYS A O 3
ATOM 1270 N N . CYS A 1 18 ? 1.423 -10.180 -1.179 1.00 0.00 18 CYS A N 3
ATOM 1271 C CA . CYS A 1 18 ? 2.171 -11.145 -0.373 1.00 0.00 18 CYS A CA 3
ATOM 1272 C C . CYS A 1 18 ? 3.653 -11.195 -0.763 1.00 0.00 18 CYS A C 3
ATOM 1273 O O . CYS A 1 18 ? 4.461 -11.803 -0.052 1.00 0.00 18 CYS A O 3
ATOM 1280 N N . SER A 1 19 ? 4.008 -10.552 -1.891 1.00 0.00 19 SER A N 3
ATOM 1281 C CA . SER A 1 19 ? 5.399 -10.529 -2.366 1.00 0.00 19 SER A CA 3
ATOM 1282 C C . SER A 1 19 ? 5.791 -9.184 -2.991 1.00 0.00 19 SER A C 3
ATOM 1283 O O . SER A 1 19 ? 6.982 -8.917 -3.180 1.00 0.00 19 SER A O 3
ATOM 1291 N N . ASN A 1 20 ? 4.797 -8.344 -3.307 1.00 0.00 20 ASN A N 3
ATOM 1292 C CA . ASN A 1 20 ? 5.057 -7.035 -3.920 1.00 0.00 20 ASN A CA 3
ATOM 1293 C C . ASN A 1 20 ? 5.005 -5.913 -2.874 1.00 0.00 20 ASN A C 3
ATOM 1294 O O . ASN A 1 20 ? 5.108 -6.178 -1.672 1.00 0.00 20 ASN A O 3
ATOM 1305 N N . PHE A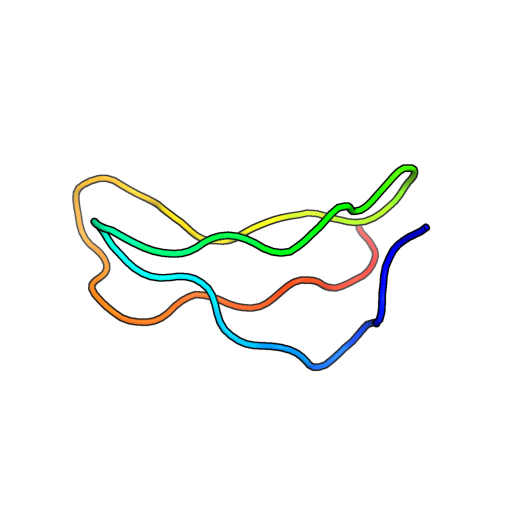 1 21 ? 4.847 -4.661 -3.338 1.00 0.00 21 PHE A N 3
ATOM 1306 C CA . PHE A 1 21 ? 4.803 -3.505 -2.445 1.00 0.00 21 PHE A CA 3
ATOM 1307 C C . PHE A 1 21 ? 3.482 -2.740 -2.548 1.00 0.00 21 PHE A C 3
ATOM 1308 O O . PHE A 1 21 ? 2.642 -3.035 -3.393 1.00 0.00 21 PHE A O 3
ATOM 1325 N N . CYS A 1 22 ? 3.320 -1.773 -1.645 1.00 0.00 22 CYS A N 3
ATOM 1326 C CA . CYS A 1 22 ? 2.166 -0.887 -1.620 1.00 0.00 22 CYS A CA 3
ATOM 1327 C C . CYS A 1 22 ? 2.686 0.526 -1.413 1.00 0.00 22 CYS A C 3
ATOM 1328 O O . CYS A 1 22 ? 3.201 0.858 -0.339 1.00 0.00 22 CYS A O 3
ATOM 1335 N N . LEU A 1 23 ? 2.570 1.349 -2.459 1.00 0.00 23 LEU A N 3
ATOM 1336 C CA . LEU A 1 23 ? 3.067 2.726 -2.427 1.00 0.00 23 LEU A CA 3
ATOM 1337 C C . LEU A 1 23 ? 2.152 3.671 -1.634 1.00 0.00 23 LEU A C 3
ATOM 1338 O O . LEU A 1 23 ? 1.732 4.732 -2.111 1.00 0.00 23 LEU A O 3
ATOM 1354 N N . ARG A 1 24 ? 1.888 3.265 -0.394 1.00 0.00 24 ARG A N 3
ATOM 1355 C CA . ARG A 1 24 ? 1.062 4.031 0.539 1.00 0.00 24 ARG A CA 3
ATOM 1356 C C . ARG A 1 24 ? 1.977 4.938 1.381 1.00 0.00 24 ARG A C 3
ATOM 1357 O O . ARG A 1 24 ? 1.987 4.886 2.618 1.00 0.00 24 ARG A O 3
ATOM 1378 N N . TYR A 1 25 ? 2.755 5.774 0.671 1.00 0.00 25 TYR A N 3
ATOM 1379 C CA . TYR A 1 25 ? 3.711 6.698 1.293 1.00 0.00 25 TYR A CA 3
ATOM 1380 C C . TYR A 1 25 ? 3.003 7.876 1.971 1.00 0.00 25 TYR A C 3
ATOM 1381 O O . TYR A 1 25 ? 1.865 8.203 1.627 1.00 0.00 25 TYR A O 3
ATOM 1399 N N . ALA A 1 26 ? 3.697 8.511 2.931 1.00 0.00 26 ALA A N 3
ATOM 1400 C CA . ALA A 1 26 ? 3.154 9.657 3.681 1.00 0.00 26 ALA A CA 3
ATOM 1401 C C . ALA A 1 26 ? 3.001 10.908 2.809 1.00 0.00 26 ALA A C 3
ATOM 1402 O O . ALA A 1 26 ? 2.209 11.800 3.128 1.00 0.00 26 ALA A O 3
ATOM 1409 N N . GLY A 1 27 ? 3.765 10.956 1.716 1.00 0.00 27 GLY A N 3
ATOM 1410 C CA . GLY A 1 27 ? 3.713 12.081 0.792 1.00 0.00 27 GLY A CA 3
ATOM 1411 C C . GLY A 1 27 ? 2.837 11.800 -0.420 1.00 0.00 27 GLY A C 3
ATOM 1412 O O . GLY A 1 27 ? 2.453 12.727 -1.138 1.00 0.00 27 GLY A O 3
ATOM 1416 N N . GLN A 1 28 ? 2.526 10.515 -0.639 1.00 0.00 28 GLN A N 3
ATOM 1417 C CA . GLN A 1 28 ? 1.691 10.088 -1.762 1.00 0.00 28 GLN A CA 3
ATOM 1418 C C . GLN A 1 28 ? 0.247 9.876 -1.321 1.00 0.00 28 GLN A C 3
ATOM 1419 O O . GLN A 1 28 ? -0.015 9.559 -0.156 1.00 0.00 28 GLN A O 3
ATOM 1433 N N . LYS A 1 29 ? -0.676 10.052 -2.265 1.00 0.00 29 LYS A N 3
ATOM 1434 C CA . LYS A 1 29 ? -2.108 9.878 -2.005 1.00 0.00 29 LYS A CA 3
ATOM 1435 C C . LYS A 1 29 ? -2.728 8.844 -2.963 1.00 0.00 29 LYS A C 3
ATOM 1436 O O . LYS A 1 29 ? -3.950 8.656 -2.979 1.00 0.00 29 LYS A O 3
ATOM 1455 N N . SER A 1 30 ? -1.869 8.164 -3.750 1.00 0.00 30 SER A N 3
ATOM 1456 C CA . SER A 1 30 ? -2.306 7.154 -4.719 1.00 0.00 30 SER A CA 3
ATOM 1457 C C . SER A 1 30 ? -1.104 6.328 -5.177 1.00 0.00 30 SER A C 3
ATOM 1458 O O . SER A 1 30 ? -0.500 6.598 -6.224 1.00 0.00 30 SER A O 3
ATOM 1466 N N . GLY A 1 31 ? -0.747 5.332 -4.361 1.00 0.00 31 GLY A N 3
ATOM 1467 C CA . GLY A 1 31 ? 0.377 4.466 -4.673 1.00 0.00 31 GLY A CA 3
ATOM 1468 C C . GLY A 1 31 ? -0.025 3.271 -5.510 1.00 0.00 31 GLY A C 3
ATOM 1469 O O . GLY A 1 31 ? -1.076 3.297 -6.159 1.00 0.00 31 GLY A O 3
ATOM 1473 N N . THR A 1 32 ? 0.807 2.217 -5.503 1.00 0.00 32 THR A N 3
ATOM 1474 C CA . THR A 1 32 ? 0.522 1.021 -6.291 1.00 0.00 32 THR A CA 3
ATOM 1475 C C . THR A 1 32 ? 1.332 -0.195 -5.839 1.00 0.00 32 THR A C 3
ATOM 1476 O O . THR A 1 32 ? 2.403 -0.070 -5.243 1.00 0.00 32 THR A O 3
ATOM 1487 N N . CYS A 1 33 ? 0.765 -1.361 -6.134 1.00 0.00 33 CYS A N 3
ATOM 1488 C CA . CYS A 1 33 ? 1.401 -2.652 -5.881 1.00 0.00 33 CYS A CA 3
ATOM 1489 C C . CYS A 1 33 ? 2.021 -3.104 -7.195 1.00 0.00 33 CYS A C 3
ATOM 1490 O O . CYS A 1 33 ? 1.343 -3.098 -8.225 1.00 0.00 33 CYS A O 3
ATOM 1497 N N . ALA A 1 34 ? 3.305 -3.474 -7.163 1.00 0.00 34 ALA A N 3
ATOM 1498 C CA . ALA A 1 34 ? 4.030 -3.857 -8.370 1.00 0.00 34 ALA A CA 3
ATOM 1499 C C . ALA A 1 34 ? 4.985 -5.026 -8.126 1.00 0.00 34 ALA A C 3
ATOM 1500 O O . ALA A 1 34 ? 4.687 -6.152 -8.520 1.00 0.00 34 ALA A O 3
ATOM 1507 N N . ASN A 1 35 ? 6.139 -4.740 -7.499 1.00 0.00 35 ASN A N 3
ATOM 1508 C CA . ASN A 1 35 ? 7.162 -5.757 -7.178 1.00 0.00 35 ASN A CA 3
ATOM 1509 C C . ASN A 1 35 ? 8.170 -5.230 -6.157 1.00 0.00 35 ASN A C 3
ATOM 1510 O O . ASN A 1 35 ? 8.845 -4.224 -6.399 1.00 0.00 35 ASN A O 3
ATOM 1521 N N . ARG A 1 36 ? 8.269 -5.930 -5.023 1.00 0.00 36 ARG A N 3
ATOM 1522 C CA . ARG A 1 36 ? 9.191 -5.560 -3.951 1.00 0.00 36 ARG A CA 3
ATOM 1523 C C . ARG A 1 36 ? 10.453 -6.429 -4.007 1.00 0.00 36 ARG A C 3
ATOM 1524 O O . ARG A 1 36 ? 11.549 -5.862 -4.196 1.00 0.00 36 ARG A O 3
ATOM 1560 N N . CYS A 1 2 ? -0.733 -13.163 -3.191 1.00 0.00 2 CYS A N 4
ATOM 1561 C CA . CYS A 1 2 ? -1.939 -12.376 -2.917 1.00 0.00 2 CYS A CA 4
ATOM 1562 C C . CYS A 1 2 ? -1.848 -10.956 -3.498 1.00 0.00 2 CYS A C 4
ATOM 1563 O O . CYS A 1 2 ? -2.821 -10.196 -3.444 1.00 0.00 2 CYS A O 4
ATOM 1570 N N . LYS A 1 3 ? -0.677 -10.608 -4.064 1.00 0.00 3 LYS A N 4
ATOM 1571 C CA . LYS A 1 3 ? -0.451 -9.280 -4.664 1.00 0.00 3 LYS A CA 4
ATOM 1572 C C . LYS A 1 3 ? -1.193 -9.143 -6.014 1.00 0.00 3 LYS A C 4
ATOM 1573 O O . LYS A 1 3 ? -1.257 -10.119 -6.767 1.00 0.00 3 LYS A O 4
ATOM 1592 N N . PRO A 1 4 ? -1.760 -7.946 -6.350 1.00 0.00 4 PRO A N 4
ATOM 1593 C CA . PRO A 1 4 ? -2.471 -7.740 -7.618 1.00 0.00 4 PRO A CA 4
ATOM 1594 C C . PRO A 1 4 ? -1.580 -7.181 -8.740 1.00 0.00 4 PRO A C 4
ATOM 1595 O O . PRO A 1 4 ? -1.933 -7.271 -9.919 1.00 0.00 4 PRO A O 4
ATOM 1606 N N . ASN A 1 5 ? -0.413 -6.623 -8.344 1.00 0.00 5 ASN A N 4
ATOM 1607 C CA . ASN A 1 5 ? 0.579 -5.991 -9.258 1.00 0.00 5 ASN A CA 4
ATOM 1608 C C . ASN A 1 5 ? -0.094 -5.051 -10.268 1.00 0.00 5 ASN A C 4
ATOM 1609 O O . ASN A 1 5 ? -0.635 -5.487 -11.291 1.00 0.00 5 ASN A O 4
ATOM 1620 N N . GLY A 1 6 ? -0.053 -3.758 -9.948 1.00 0.00 6 GLY A N 4
ATOM 1621 C CA . GLY A 1 6 ? -0.662 -2.739 -10.784 1.00 0.00 6 GLY A CA 4
ATOM 1622 C C . GLY A 1 6 ? -1.873 -2.102 -10.121 1.00 0.00 6 GLY A C 4
ATOM 1623 O O . GLY A 1 6 ? -2.676 -1.448 -10.794 1.00 0.00 6 GLY A O 4
ATOM 1627 N N . ALA A 1 7 ? -2.002 -2.295 -8.797 1.00 0.00 7 ALA A N 4
ATOM 1628 C CA . ALA A 1 7 ? -3.124 -1.739 -8.033 1.00 0.00 7 ALA A CA 4
ATOM 1629 C C . ALA A 1 7 ? -2.711 -0.469 -7.307 1.00 0.00 7 ALA A C 4
ATOM 1630 O O . ALA A 1 7 ? -1.578 -0.362 -6.846 1.00 0.00 7 ALA A O 4
ATOM 1637 N N . LYS A 1 8 ? -3.642 0.483 -7.194 1.00 0.00 8 LYS A N 4
ATOM 1638 C CA . LYS A 1 8 ? -3.371 1.763 -6.538 1.00 0.00 8 LYS A CA 4
ATOM 1639 C C . LYS A 1 8 ? -3.643 1.729 -5.034 1.00 0.00 8 LYS A C 4
ATOM 1640 O O . LYS A 1 8 ? -4.672 1.221 -4.584 1.00 0.00 8 LYS A O 4
ATOM 1659 N N . CYS A 1 9 ? -2.690 2.284 -4.281 1.00 0.00 9 CYS A N 4
ATOM 1660 C CA . CYS A 1 9 ? -2.776 2.382 -2.822 1.00 0.00 9 CYS A CA 4
ATOM 1661 C C . CYS A 1 9 ? -3.166 3.804 -2.428 1.00 0.00 9 CYS A C 4
ATOM 1662 O O . CYS A 1 9 ? -2.847 4.760 -3.139 1.00 0.00 9 CYS A O 4
ATOM 1669 N N . THR A 1 10 ? -3.864 3.937 -1.300 1.00 0.00 10 THR A N 4
ATOM 1670 C CA . THR A 1 10 ? -4.298 5.245 -0.802 1.00 0.00 10 THR A CA 4
ATOM 1671 C C . THR A 1 10 ? -4.321 5.273 0.724 1.00 0.00 10 THR A C 4
ATOM 1672 O O . THR A 1 10 ? -4.259 4.225 1.373 1.00 0.00 10 THR A O 4
ATOM 1683 N N . GLU A 1 11 ? -4.435 6.489 1.285 1.00 0.00 11 GLU A N 4
ATOM 1684 C CA . GLU A 1 11 ? -4.459 6.720 2.744 1.00 0.00 11 GLU A CA 4
ATOM 1685 C C . GLU A 1 11 ? -5.493 5.848 3.483 1.00 0.00 11 GLU A C 4
ATOM 1686 O O . GLU A 1 11 ? -5.337 5.567 4.676 1.00 0.00 11 GLU A O 4
ATOM 1698 N N . ILE A 1 12 ? -6.530 5.434 2.764 1.00 0.00 12 ILE A N 4
ATOM 1699 C CA . ILE A 1 12 ? -7.599 4.610 3.334 1.00 0.00 12 ILE A CA 4
ATOM 1700 C C . ILE A 1 12 ? -7.747 3.248 2.637 1.00 0.00 12 ILE A C 4
ATOM 1701 O O . ILE A 1 12 ? -8.559 2.426 3.074 1.00 0.00 12 ILE A O 4
ATOM 1717 N N . SER A 1 13 ? -6.967 2.992 1.566 1.00 0.00 13 SER A N 4
ATOM 1718 C CA . SER A 1 13 ? -7.066 1.714 0.848 1.00 0.00 13 SER A CA 4
ATOM 1719 C C . SER A 1 13 ? -5.706 1.129 0.491 1.00 0.00 13 SER A C 4
ATOM 1720 O O . SER A 1 13 ? -4.789 1.849 0.096 1.00 0.00 13 SER A O 4
ATOM 1728 N N . ILE A 1 14 ? -5.606 -0.201 0.639 1.00 0.00 14 ILE A N 4
ATOM 1729 C CA . ILE A 1 14 ? -4.381 -0.962 0.342 1.00 0.00 14 ILE A CA 4
ATOM 1730 C C . ILE A 1 14 ? -4.726 -2.414 -0.042 1.00 0.00 14 ILE A C 4
ATOM 1731 O O . ILE A 1 14 ? -5.615 -3.006 0.576 1.00 0.00 14 ILE A O 4
ATOM 1747 N N . PRO A 1 15 ? -4.041 -3.016 -1.060 1.00 0.00 15 PRO A N 4
ATOM 1748 C CA . PRO A 1 15 ? -4.283 -4.421 -1.449 1.00 0.00 15 PRO A CA 4
ATOM 1749 C C . PRO A 1 15 ? -3.588 -5.403 -0.461 1.00 0.00 15 PRO A C 4
ATOM 1750 O O . PRO A 1 15 ? -3.063 -4.942 0.558 1.00 0.00 15 PRO A O 4
ATOM 1761 N N . PRO A 1 16 ? -3.554 -6.757 -0.710 1.00 0.00 16 PRO A N 4
ATOM 1762 C CA . PRO A 1 16 ? -2.910 -7.704 0.218 1.00 0.00 16 PRO A CA 4
ATOM 1763 C C . PRO A 1 16 ? -1.377 -7.690 0.125 1.00 0.00 16 PRO A C 4
ATOM 1764 O O . PRO A 1 16 ? -0.696 -7.554 1.144 1.00 0.00 16 PRO A O 4
ATOM 1775 N N . CYS A 1 17 ? -0.853 -7.816 -1.117 1.00 0.00 17 CYS A N 4
ATOM 1776 C CA . CYS A 1 17 ? 0.601 -7.841 -1.417 1.00 0.00 17 CYS A CA 4
ATOM 1777 C C . CYS A 1 17 ? 1.384 -8.768 -0.469 1.00 0.00 17 CYS A C 4
ATOM 1778 O O . CYS A 1 17 ? 1.711 -8.394 0.664 1.00 0.00 17 CYS A O 4
ATOM 1785 N N . CYS A 1 18 ? 1.668 -9.985 -0.951 1.00 0.00 18 CYS A N 4
ATOM 1786 C CA . CYS A 1 18 ? 2.406 -10.985 -0.170 1.00 0.00 18 CYS A CA 4
ATOM 1787 C C . CYS A 1 18 ? 3.911 -10.879 -0.399 1.00 0.00 18 CYS A C 4
ATOM 1788 O O . CYS A 1 18 ? 4.705 -11.174 0.501 1.00 0.00 18 CYS A O 4
ATOM 1795 N N . SER A 1 19 ? 4.289 -10.457 -1.606 1.00 0.00 19 SER A N 4
ATOM 1796 C CA . SER A 1 19 ? 5.699 -10.299 -1.976 1.00 0.00 19 SER A CA 4
ATOM 1797 C C . SER A 1 19 ? 5.952 -8.949 -2.641 1.00 0.00 19 SER A C 4
ATOM 1798 O O . SER A 1 19 ? 7.101 -8.510 -2.748 1.00 0.00 19 SER A O 4
ATOM 1806 N N . ASN A 1 20 ? 4.871 -8.301 -3.082 1.00 0.00 20 ASN A N 4
ATOM 1807 C CA . ASN A 1 20 ? 4.948 -6.998 -3.740 1.00 0.00 20 ASN A CA 4
ATOM 1808 C C . ASN A 1 20 ? 4.914 -5.862 -2.711 1.00 0.00 20 ASN A C 4
ATOM 1809 O O . ASN A 1 20 ? 4.914 -6.113 -1.501 1.00 0.00 20 ASN A O 4
ATOM 1820 N N . PHE A 1 21 ? 4.887 -4.620 -3.199 1.00 0.00 21 PHE A N 4
ATOM 1821 C CA . PHE A 1 21 ? 4.877 -3.447 -2.332 1.00 0.00 21 PHE A CA 4
ATOM 1822 C C . PHE A 1 21 ? 3.637 -2.592 -2.544 1.00 0.00 21 PHE A C 4
ATOM 1823 O O . PHE A 1 21 ? 3.068 -2.585 -3.625 1.00 0.00 21 PHE A O 4
ATOM 1840 N N . CYS A 1 22 ? 3.255 -1.862 -1.502 1.00 0.00 22 CYS A N 4
ATOM 1841 C CA . CYS A 1 22 ? 2.123 -0.947 -1.561 1.00 0.00 22 CYS A CA 4
ATOM 1842 C C . CYS A 1 22 ? 2.645 0.449 -1.263 1.00 0.00 22 CYS A C 4
ATOM 1843 O O . CYS A 1 22 ? 3.047 0.747 -0.132 1.00 0.00 22 CYS A O 4
ATOM 1850 N N . LEU A 1 23 ? 2.655 1.297 -2.297 1.00 0.00 23 LEU A N 4
ATOM 1851 C CA . LEU A 1 23 ? 3.169 2.662 -2.183 1.00 0.00 23 LEU A CA 4
ATOM 1852 C C . LEU A 1 23 ? 2.191 3.609 -1.474 1.00 0.00 23 LEU A C 4
ATOM 1853 O O . LEU A 1 23 ? 1.805 4.664 -1.991 1.00 0.00 23 LEU A O 4
ATOM 1869 N N . ARG A 1 24 ? 1.821 3.201 -0.263 1.00 0.00 24 ARG A N 4
ATOM 1870 C CA . ARG A 1 24 ? 0.926 3.969 0.602 1.00 0.00 24 ARG A CA 4
ATOM 1871 C C . ARG A 1 24 ? 1.783 4.828 1.549 1.00 0.00 24 ARG A C 4
ATOM 1872 O O . ARG A 1 24 ? 1.628 4.797 2.777 1.00 0.00 24 ARG A O 4
ATOM 1893 N N . TYR A 1 25 ? 2.699 5.601 0.940 1.00 0.00 25 TYR A N 4
ATOM 1894 C CA . TYR A 1 25 ? 3.631 6.471 1.671 1.00 0.00 25 TYR A CA 4
ATOM 1895 C C . TYR A 1 25 ? 2.903 7.623 2.377 1.00 0.00 25 TYR A C 4
ATOM 1896 O O . TYR A 1 25 ? 1.774 7.964 2.013 1.00 0.00 25 TYR A O 4
ATOM 1914 N N . ALA A 1 26 ? 3.567 8.220 3.381 1.00 0.00 26 ALA A N 4
ATOM 1915 C CA . ALA A 1 26 ? 3.001 9.337 4.158 1.00 0.00 26 ALA A CA 4
ATOM 1916 C C . ALA A 1 26 ? 2.857 10.617 3.325 1.00 0.00 26 ALA A C 4
ATOM 1917 O O . ALA A 1 26 ? 2.107 11.525 3.698 1.00 0.00 26 ALA A O 4
ATOM 1924 N N . GLY A 1 27 ? 3.581 10.673 2.204 1.00 0.00 27 GLY A N 4
ATOM 1925 C CA . GLY A 1 27 ? 3.530 11.824 1.314 1.00 0.00 27 GLY A CA 4
ATOM 1926 C C . GLY A 1 27 ? 2.799 11.529 0.013 1.00 0.00 27 GLY A C 4
ATOM 1927 O O . GLY A 1 27 ? 2.540 12.443 -0.775 1.00 0.00 27 GLY A O 4
ATOM 1931 N N . GLN A 1 28 ? 2.468 10.248 -0.204 1.00 0.00 28 GLN A N 4
ATOM 1932 C CA . GLN A 1 28 ? 1.762 9.813 -1.412 1.00 0.00 28 GLN A CA 4
ATOM 1933 C C . GLN A 1 28 ? 0.266 9.676 -1.152 1.00 0.00 28 GLN A C 4
ATOM 1934 O O . GLN A 1 28 ? -0.156 9.391 -0.027 1.00 0.00 28 GLN A O 4
ATOM 1948 N N . LYS A 1 29 ? -0.521 9.882 -2.208 1.00 0.00 29 LYS A N 4
ATOM 1949 C CA . LYS A 1 29 ? -1.980 9.777 -2.133 1.00 0.00 29 LYS A CA 4
ATOM 1950 C C . LYS A 1 29 ? -2.505 8.737 -3.130 1.00 0.00 29 LYS A C 4
ATOM 1951 O O . LYS A 1 29 ? -3.719 8.531 -3.243 1.00 0.00 29 LYS A O 4
ATOM 1970 N N . SER A 1 30 ? -1.574 8.072 -3.844 1.00 0.00 30 SER A N 4
ATOM 1971 C CA . SER A 1 30 ? -1.905 7.054 -4.847 1.00 0.00 30 SER A CA 4
ATOM 1972 C C . SER A 1 30 ? -0.667 6.213 -5.164 1.00 0.00 30 SER A C 4
ATOM 1973 O O . SER A 1 30 ? 0.156 6.583 -6.011 1.00 0.00 30 SER A O 4
ATOM 1981 N N . GLY A 1 31 ? -0.531 5.091 -4.452 1.00 0.00 31 GLY A N 4
ATOM 1982 C CA . GLY A 1 31 ? 0.597 4.195 -4.655 1.00 0.00 31 GLY A CA 4
ATOM 1983 C C . GLY A 1 31 ? 0.292 3.103 -5.660 1.00 0.00 31 GLY A C 4
ATOM 1984 O O . GLY A 1 31 ? -0.708 3.191 -6.380 1.00 0.00 31 GLY A O 4
ATOM 1988 N N . THR A 1 32 ? 1.148 2.070 -5.723 1.00 0.00 32 THR A N 4
ATOM 1989 C CA . THR A 1 32 ? 0.942 0.975 -6.668 1.00 0.00 32 THR A CA 4
ATOM 1990 C C . THR A 1 32 ? 1.591 -0.327 -6.198 1.00 0.00 32 THR A C 4
ATOM 1991 O O . THR A 1 32 ? 2.821 -0.433 -6.144 1.00 0.00 32 THR A O 4
ATOM 2002 N N . CYS A 1 33 ? 0.750 -1.314 -5.843 1.00 0.00 33 CYS A N 4
ATOM 2003 C CA . CYS A 1 33 ? 1.249 -2.634 -5.446 1.00 0.00 33 CYS A CA 4
ATOM 2004 C C . CYS A 1 33 ? 1.858 -3.305 -6.668 1.00 0.00 33 CYS A C 4
ATOM 2005 O O . CYS A 1 33 ? 1.156 -3.648 -7.623 1.00 0.00 33 CYS A O 4
ATOM 2012 N N . ALA A 1 34 ? 3.184 -3.420 -6.620 1.00 0.00 34 ALA A N 4
ATOM 2013 C CA . ALA A 1 34 ? 3.995 -3.976 -7.694 1.00 0.00 34 ALA A CA 4
ATOM 2014 C C . ALA A 1 34 ? 5.140 -4.804 -7.119 1.00 0.00 34 ALA A C 4
ATOM 2015 O O . ALA A 1 34 ? 5.466 -4.680 -5.936 1.00 0.00 34 ALA A O 4
ATOM 2022 N N . ASN A 1 35 ? 5.751 -5.639 -7.962 1.00 0.00 35 ASN A N 4
ATOM 2023 C CA . ASN A 1 35 ? 6.849 -6.510 -7.531 1.00 0.00 35 ASN A CA 4
ATOM 2024 C C . ASN A 1 35 ? 8.207 -5.872 -7.808 1.00 0.00 35 ASN A C 4
ATOM 2025 O O . ASN A 1 35 ? 8.436 -5.316 -8.886 1.00 0.00 35 ASN A O 4
ATOM 2036 N N . ARG A 1 36 ? 9.099 -5.964 -6.815 1.00 0.00 36 ARG A N 4
ATOM 2037 C CA . ARG A 1 36 ? 10.444 -5.398 -6.913 1.00 0.00 36 ARG A CA 4
ATOM 2038 C C . ARG A 1 36 ? 11.462 -6.472 -7.297 1.00 0.00 36 ARG A C 4
ATOM 2039 O O . ARG A 1 36 ? 12.108 -6.321 -8.355 1.00 0.00 36 ARG A O 4
ATOM 2075 N N . CYS A 1 2 ? -0.785 -13.100 -3.454 1.00 0.00 2 CYS A N 5
ATOM 2076 C CA . CYS A 1 2 ? -1.890 -12.287 -2.935 1.00 0.00 2 CYS A CA 5
ATOM 2077 C C . CYS A 1 2 ? -1.877 -10.874 -3.529 1.00 0.00 2 CYS A C 5
ATOM 2078 O O . CYS A 1 2 ? -2.871 -10.149 -3.436 1.00 0.00 2 CYS A O 5
ATOM 2085 N N . LYS A 1 3 ? -0.743 -10.497 -4.139 1.00 0.00 3 LYS A N 5
ATOM 2086 C CA . LYS A 1 3 ? -0.568 -9.171 -4.754 1.00 0.00 3 LYS A CA 5
ATOM 2087 C C . LYS A 1 3 ? -1.202 -9.106 -6.151 1.00 0.00 3 LYS A C 5
ATOM 2088 O O . LYS A 1 3 ? -1.190 -10.108 -6.873 1.00 0.00 3 LYS A O 5
ATOM 2107 N N . PRO A 1 4 ? -1.764 -7.932 -6.558 1.00 0.00 4 PRO A N 5
ATOM 2108 C CA . PRO A 1 4 ? -2.389 -7.755 -7.874 1.00 0.00 4 PRO A CA 5
ATOM 2109 C C . PRO A 1 4 ? -1.426 -7.210 -8.939 1.00 0.00 4 PRO A C 5
ATOM 2110 O O . PRO A 1 4 ? -1.710 -7.289 -10.138 1.00 0.00 4 PRO A O 5
ATOM 2121 N N . ASN A 1 5 ? -0.273 -6.672 -8.473 1.00 0.00 5 ASN A N 5
ATOM 2122 C CA . ASN A 1 5 ? 0.779 -6.058 -9.328 1.00 0.00 5 ASN A CA 5
ATOM 2123 C C . ASN A 1 5 ? 0.175 -5.133 -10.394 1.00 0.00 5 ASN A C 5
ATOM 2124 O O . ASN A 1 5 ? -0.209 -5.571 -11.486 1.00 0.00 5 ASN A O 5
ATOM 2135 N N . GLY A 1 6 ? 0.083 -3.852 -10.036 1.00 0.00 6 GLY A N 5
ATOM 2136 C CA . GLY A 1 6 ? -0.488 -2.842 -10.911 1.00 0.00 6 GLY A CA 5
ATOM 2137 C C . GLY A 1 6 ? -1.706 -2.173 -10.293 1.00 0.00 6 GLY A C 5
ATOM 2138 O O . GLY A 1 6 ? -2.470 -1.504 -10.995 1.00 0.00 6 GLY A O 5
ATOM 2142 N N . ALA A 1 7 ? -1.881 -2.357 -8.973 1.00 0.00 7 ALA A N 5
ATOM 2143 C CA . ALA A 1 7 ? -3.014 -1.774 -8.243 1.00 0.00 7 ALA A CA 5
ATOM 2144 C C . ALA A 1 7 ? -2.611 -0.462 -7.561 1.00 0.00 7 ALA A C 5
ATOM 2145 O O . ALA A 1 7 ? -1.455 -0.051 -7.652 1.00 0.00 7 ALA A O 5
ATOM 2152 N N . LYS A 1 8 ? -3.573 0.199 -6.896 1.00 0.00 8 LYS A N 5
ATOM 2153 C CA . LYS A 1 8 ? -3.313 1.464 -6.211 1.00 0.00 8 LYS A CA 5
ATOM 2154 C C . LYS A 1 8 ? -3.449 1.355 -4.695 1.00 0.00 8 LYS A C 5
ATOM 2155 O O . LYS A 1 8 ? -4.253 0.575 -4.178 1.00 0.00 8 LYS A O 5
ATOM 2174 N N . CYS A 1 9 ? -2.636 2.161 -4.005 1.00 0.00 9 CYS A N 5
ATOM 2175 C CA . CYS A 1 9 ? -2.622 2.238 -2.543 1.00 0.00 9 CYS A CA 5
ATOM 2176 C C . CYS A 1 9 ? -2.968 3.659 -2.107 1.00 0.00 9 CYS A C 5
ATOM 2177 O O . CYS A 1 9 ? -2.631 4.623 -2.797 1.00 0.00 9 CYS A O 5
ATOM 2184 N N . THR A 1 10 ? -3.653 3.783 -0.970 1.00 0.00 10 THR A N 5
ATOM 2185 C CA . THR A 1 10 ? -4.047 5.091 -0.437 1.00 0.00 10 THR A CA 5
ATOM 2186 C C . THR A 1 10 ? -4.093 5.075 1.088 1.00 0.00 10 THR A C 5
ATOM 2187 O O . THR A 1 10 ? -4.119 4.007 1.706 1.00 0.00 10 THR A O 5
ATOM 2198 N N . GLU A 1 11 ? -4.133 6.280 1.683 1.00 0.00 11 GLU A N 5
ATOM 2199 C CA . GLU A 1 11 ? -4.165 6.474 3.147 1.00 0.00 11 GLU A CA 5
ATOM 2200 C C . GLU A 1 11 ? -5.264 5.652 3.850 1.00 0.00 11 GLU A C 5
ATOM 2201 O O . GLU A 1 11 ? -5.150 5.347 5.042 1.00 0.00 11 GLU A O 5
ATOM 2213 N N . ILE A 1 12 ? -6.307 5.306 3.105 1.00 0.00 12 ILE A N 5
ATOM 2214 C CA . ILE A 1 12 ? -7.431 4.537 3.641 1.00 0.00 12 ILE A CA 5
ATOM 2215 C C . ILE A 1 12 ? -7.637 3.195 2.921 1.00 0.00 12 ILE A C 5
ATOM 2216 O O . ILE A 1 12 ? -8.481 2.399 3.347 1.00 0.00 12 ILE A O 5
ATOM 2232 N N . SER A 1 13 ? -6.871 2.928 1.845 1.00 0.00 13 SER A N 5
ATOM 2233 C CA . SER A 1 13 ? -7.019 1.671 1.104 1.00 0.00 13 SER A CA 5
ATOM 2234 C C . SER A 1 13 ? -5.679 1.052 0.737 1.00 0.00 13 SER A C 5
ATOM 2235 O O . SER A 1 13 ? -4.743 1.754 0.358 1.00 0.00 13 SER A O 5
ATOM 2243 N N . ILE A 1 14 ? -5.614 -0.283 0.858 1.00 0.00 14 ILE A N 5
ATOM 2244 C CA . ILE A 1 14 ? -4.403 -1.054 0.542 1.00 0.00 14 ILE A CA 5
ATOM 2245 C C . ILE A 1 14 ? -4.760 -2.481 0.081 1.00 0.00 14 ILE A C 5
ATOM 2246 O O . ILE A 1 14 ? -5.639 -3.112 0.674 1.00 0.00 14 ILE A O 5
ATOM 2262 N N . PRO A 1 15 ? -4.085 -3.008 -0.981 1.00 0.00 15 PRO A N 5
ATOM 2263 C CA . PRO A 1 15 ? -4.315 -4.385 -1.474 1.00 0.00 15 PRO A CA 5
ATOM 2264 C C . PRO A 1 15 ? -3.684 -5.440 -0.519 1.00 0.00 15 PRO A C 5
ATOM 2265 O O . PRO A 1 15 ? -3.148 -5.048 0.522 1.00 0.00 15 PRO A O 5
ATOM 2276 N N . PRO A 1 16 ? -3.722 -6.783 -0.825 1.00 0.00 16 PRO A N 5
ATOM 2277 C CA . PRO A 1 16 ? -3.138 -7.802 0.065 1.00 0.00 16 PRO A CA 5
ATOM 2278 C C . PRO A 1 16 ? -1.605 -7.855 -0.031 1.00 0.00 16 PRO A C 5
ATOM 2279 O O . PRO A 1 16 ? -0.914 -7.666 0.972 1.00 0.00 16 PRO A O 5
ATOM 2290 N N . CYS A 1 17 ? -1.095 -8.096 -1.261 1.00 0.00 17 CYS A N 5
ATOM 2291 C CA . CYS A 1 17 ? 0.351 -8.181 -1.571 1.00 0.00 17 CYS A CA 5
ATOM 2292 C C . CYS A 1 17 ? 1.137 -9.049 -0.580 1.00 0.00 17 CYS A C 5
ATOM 2293 O O . CYS A 1 17 ? 1.424 -8.636 0.550 1.00 0.00 17 CYS A O 5
ATOM 2300 N N . CYS A 1 18 ? 1.471 -10.260 -1.031 1.00 0.00 18 CYS A N 5
ATOM 2301 C CA . CYS A 1 18 ? 2.230 -11.214 -0.224 1.00 0.00 18 CYS A CA 5
ATOM 2302 C C . CYS A 1 18 ? 3.717 -11.194 -0.587 1.00 0.00 18 CYS A C 5
ATOM 2303 O O . CYS A 1 18 ? 4.547 -11.702 0.172 1.00 0.00 18 CYS A O 5
ATOM 2310 N N . SER A 1 19 ? 4.045 -10.606 -1.750 1.00 0.00 19 SER A N 5
ATOM 2311 C CA . SER A 1 19 ? 5.437 -10.518 -2.210 1.00 0.00 19 SER A CA 5
ATOM 2312 C C . SER A 1 19 ? 5.768 -9.145 -2.793 1.00 0.00 19 SER A C 5
ATOM 2313 O O . SER A 1 19 ? 6.930 -8.731 -2.790 1.00 0.00 19 SER A O 5
ATOM 2321 N N . ASN A 1 20 ? 4.741 -8.451 -3.290 1.00 0.00 20 ASN A N 5
ATOM 2322 C CA . ASN A 1 20 ? 4.906 -7.123 -3.888 1.00 0.00 20 ASN A CA 5
ATOM 2323 C C . ASN A 1 20 ? 4.897 -6.026 -2.810 1.00 0.00 20 ASN A C 5
ATOM 2324 O O . ASN A 1 20 ? 4.923 -6.331 -1.613 1.00 0.00 20 ASN A O 5
ATOM 2335 N N . PHE A 1 21 ? 4.862 -4.759 -3.241 1.00 0.00 21 PHE A N 5
ATOM 2336 C CA . PHE A 1 21 ? 4.870 -3.627 -2.318 1.00 0.00 21 PHE A CA 5
ATOM 2337 C C . PHE A 1 21 ? 3.623 -2.764 -2.464 1.00 0.00 21 PHE A C 5
ATOM 2338 O O . PHE A 1 21 ? 3.008 -2.739 -3.521 1.00 0.00 21 PHE A O 5
ATOM 2355 N N . CYS A 1 22 ? 3.280 -2.054 -1.393 1.00 0.00 22 CYS A N 5
ATOM 2356 C CA . CYS A 1 22 ? 2.145 -1.141 -1.392 1.00 0.00 22 CYS A CA 5
ATOM 2357 C C . CYS A 1 22 ? 2.668 0.256 -1.088 1.00 0.00 22 CYS A C 5
ATOM 2358 O O . CYS A 1 22 ? 3.074 0.551 0.043 1.00 0.00 22 CYS A O 5
ATOM 2365 N N . LEU A 1 23 ? 2.674 1.106 -2.121 1.00 0.00 23 LEU A N 5
ATOM 2366 C CA . LEU A 1 23 ? 3.184 2.473 -2.009 1.00 0.00 23 LEU A CA 5
ATOM 2367 C C . LEU A 1 23 ? 2.204 3.416 -1.302 1.00 0.00 23 LEU A C 5
ATOM 2368 O O . LEU A 1 23 ? 1.848 4.489 -1.802 1.00 0.00 23 LEU A O 5
ATOM 2384 N N . ARG A 1 24 ? 1.810 3.003 -0.100 1.00 0.00 24 ARG A N 5
ATOM 2385 C CA . ARG A 1 24 ? 0.893 3.772 0.746 1.00 0.00 24 ARG A CA 5
ATOM 2386 C C . ARG A 1 24 ? 1.699 4.813 1.543 1.00 0.00 24 ARG A C 5
ATOM 2387 O O . ARG A 1 24 ? 1.751 4.790 2.780 1.00 0.00 24 ARG A O 5
ATOM 2408 N N . TYR A 1 25 ? 2.339 5.720 0.793 1.00 0.00 25 TYR A N 5
ATOM 2409 C CA . TYR A 1 25 ? 3.173 6.780 1.364 1.00 0.00 25 TYR A CA 5
ATOM 2410 C C . TYR A 1 25 ? 2.340 7.987 1.800 1.00 0.00 25 TYR A C 5
ATOM 2411 O O . TYR A 1 25 ? 1.208 8.169 1.343 1.00 0.00 25 TYR A O 5
ATOM 2429 N N . ALA A 1 26 ? 2.923 8.806 2.687 1.00 0.00 26 ALA A N 5
ATOM 2430 C CA . ALA A 1 26 ? 2.261 10.008 3.205 1.00 0.00 26 ALA A CA 5
ATOM 2431 C C . ALA A 1 26 ? 2.428 11.208 2.267 1.00 0.00 26 ALA A C 5
ATOM 2432 O O . ALA A 1 26 ? 1.674 12.182 2.362 1.00 0.00 26 ALA A O 5
ATOM 2439 N N . GLY A 1 27 ? 3.416 11.124 1.370 1.00 0.00 27 GLY A N 5
ATOM 2440 C CA . GLY A 1 27 ? 3.676 12.198 0.419 1.00 0.00 27 GLY A CA 5
ATOM 2441 C C . GLY A 1 27 ? 3.288 11.837 -1.007 1.00 0.00 27 GLY A C 5
ATOM 2442 O O . GLY A 1 27 ? 3.823 12.413 -1.959 1.00 0.00 27 GLY A O 5
ATOM 2446 N N . GLN A 1 28 ? 2.358 10.883 -1.151 1.00 0.00 28 GLN A N 5
ATOM 2447 C CA . GLN A 1 28 ? 1.887 10.438 -2.466 1.00 0.00 28 GLN A CA 5
ATOM 2448 C C . GLN A 1 28 ? 0.366 10.384 -2.520 1.00 0.00 28 GLN A C 5
ATOM 2449 O O . GLN A 1 28 ? -0.248 10.855 -3.481 1.00 0.00 28 GLN A O 5
ATOM 2463 N N . LYS A 1 29 ? -0.232 9.796 -1.469 1.00 0.00 29 LYS A N 5
ATOM 2464 C CA . LYS A 1 29 ? -1.703 9.630 -1.334 1.00 0.00 29 LYS A CA 5
ATOM 2465 C C . LYS A 1 29 ? -2.290 8.723 -2.438 1.00 0.00 29 LYS A C 5
ATOM 2466 O O . LYS A 1 29 ? -3.514 8.627 -2.587 1.00 0.00 29 LYS A O 5
ATOM 2485 N N . SER A 1 30 ? -1.403 8.052 -3.199 1.00 0.00 30 SER A N 5
ATOM 2486 C CA . SER A 1 30 ? -1.798 7.150 -4.290 1.00 0.00 30 SER A CA 5
ATOM 2487 C C . SER A 1 30 ? -0.593 6.318 -4.741 1.00 0.00 30 SER A C 5
ATOM 2488 O O . SER A 1 30 ? 0.170 6.726 -5.628 1.00 0.00 30 SER A O 5
ATOM 2496 N N . GLY A 1 31 ? -0.418 5.161 -4.098 1.00 0.00 31 GLY A N 5
ATOM 2497 C CA . GLY A 1 31 ? 0.685 4.274 -4.422 1.00 0.00 31 GLY A CA 5
ATOM 2498 C C . GLY A 1 31 ? 0.293 3.173 -5.381 1.00 0.00 31 GLY A C 5
ATOM 2499 O O . GLY A 1 31 ? -0.735 3.278 -6.058 1.00 0.00 31 GLY A O 5
ATOM 2503 N N . THR A 1 32 ? 1.112 2.109 -5.448 1.00 0.00 32 THR A N 5
ATOM 2504 C CA . THR A 1 32 ? 0.842 0.993 -6.350 1.00 0.00 32 THR A CA 5
ATOM 2505 C C . THR A 1 32 ? 1.510 -0.301 -5.890 1.00 0.00 32 THR A C 5
ATOM 2506 O O . THR A 1 32 ? 2.716 -0.326 -5.626 1.00 0.00 32 THR A O 5
ATOM 2517 N N . CYS A 1 33 ? 0.706 -1.369 -5.796 1.00 0.00 33 CYS A N 5
ATOM 2518 C CA . CYS A 1 33 ? 1.224 -2.693 -5.440 1.00 0.00 33 CYS A CA 5
ATOM 2519 C C . CYS A 1 33 ? 1.894 -3.296 -6.668 1.00 0.00 33 CYS A C 5
ATOM 2520 O O . CYS A 1 33 ? 1.235 -3.616 -7.663 1.00 0.00 33 CYS A O 5
ATOM 2527 N N . ALA A 1 34 ? 3.221 -3.398 -6.574 1.00 0.00 34 ALA A N 5
ATOM 2528 C CA . ALA A 1 34 ? 4.076 -3.890 -7.652 1.00 0.00 34 ALA A CA 5
ATOM 2529 C C . ALA A 1 34 ? 5.250 -4.693 -7.085 1.00 0.00 34 ALA A C 5
ATOM 2530 O O . ALA A 1 34 ? 5.508 -4.649 -5.883 1.00 0.00 34 ALA A O 5
ATOM 2537 N N . ASN A 1 35 ? 5.972 -5.410 -7.960 1.00 0.00 35 ASN A N 5
ATOM 2538 C CA . ASN A 1 35 ? 7.116 -6.232 -7.541 1.00 0.00 35 ASN A CA 5
ATOM 2539 C C . ASN A 1 35 ? 8.366 -5.387 -7.300 1.00 0.00 35 ASN A C 5
ATOM 2540 O O . ASN A 1 35 ? 8.598 -4.392 -7.994 1.00 0.00 35 ASN A O 5
ATOM 2551 N N . ARG A 1 36 ? 9.161 -5.804 -6.308 1.00 0.00 36 ARG A N 5
ATOM 2552 C CA . ARG A 1 36 ? 10.396 -5.107 -5.950 1.00 0.00 36 ARG A CA 5
ATOM 2553 C C . ARG A 1 36 ? 11.609 -5.803 -6.574 1.00 0.00 36 ARG A C 5
ATOM 2554 O O . ARG A 1 36 ? 11.842 -6.991 -6.259 1.00 0.00 36 ARG A O 5
ATOM 2590 N N . CYS A 1 2 ? -0.903 -12.984 -3.191 1.00 0.00 2 CYS A N 6
ATOM 2591 C CA . CYS A 1 2 ? -1.993 -12.141 -2.687 1.00 0.00 2 CYS A CA 6
ATOM 2592 C C . CYS A 1 2 ? -1.976 -10.752 -3.336 1.00 0.00 2 CYS A C 6
ATOM 2593 O O . CYS A 1 2 ? -2.970 -10.023 -3.279 1.00 0.00 2 CYS A O 6
ATOM 2600 N N . LYS A 1 3 ? -0.838 -10.400 -3.954 1.00 0.00 3 LYS A N 6
ATOM 2601 C CA . LYS A 1 3 ? -0.656 -9.102 -4.625 1.00 0.00 3 LYS A CA 6
ATOM 2602 C C . LYS A 1 3 ? -1.300 -9.101 -6.021 1.00 0.00 3 LYS A C 6
ATOM 2603 O O . LYS A 1 3 ? -1.265 -10.130 -6.704 1.00 0.00 3 LYS A O 6
ATOM 2622 N N . PRO A 1 4 ? -1.900 -7.959 -6.476 1.00 0.00 4 PRO A N 6
ATOM 2623 C CA . PRO A 1 4 ? -2.539 -7.865 -7.795 1.00 0.00 4 PRO A CA 6
ATOM 2624 C C . PRO A 1 4 ? -1.591 -7.362 -8.894 1.00 0.00 4 PRO A C 6
ATOM 2625 O O . PRO A 1 4 ? -1.905 -7.459 -10.083 1.00 0.00 4 PRO A O 6
ATOM 2636 N N . ASN A 1 5 ? -0.420 -6.837 -8.466 1.00 0.00 5 ASN A N 6
ATOM 2637 C CA . ASN A 1 5 ? 0.626 -6.264 -9.352 1.00 0.00 5 ASN A CA 6
ATOM 2638 C C . ASN A 1 5 ? 0.027 -5.325 -10.410 1.00 0.00 5 ASN A C 6
ATOM 2639 O O . ASN A 1 5 ? -0.435 -5.762 -11.472 1.00 0.00 5 ASN A O 6
ATOM 2650 N N . GLY A 1 6 ? 0.034 -4.032 -10.080 1.00 0.00 6 GLY A N 6
ATOM 2651 C CA . GLY A 1 6 ? -0.514 -3.008 -10.955 1.00 0.00 6 GLY A CA 6
ATOM 2652 C C . GLY A 1 6 ? -1.668 -2.252 -10.311 1.00 0.00 6 GLY A C 6
ATOM 2653 O O . GLY A 1 6 ? -2.392 -1.525 -10.997 1.00 0.00 6 GLY A O 6
ATOM 2657 N N . ALA A 1 7 ? -1.835 -2.428 -8.989 1.00 0.00 7 ALA A N 6
ATOM 2658 C CA . ALA A 1 7 ? -2.907 -1.768 -8.240 1.00 0.00 7 ALA A CA 6
ATOM 2659 C C . ALA A 1 7 ? -2.381 -0.559 -7.464 1.00 0.00 7 ALA A C 6
ATOM 2660 O O . ALA A 1 7 ? -1.167 -0.390 -7.312 1.00 0.00 7 ALA A O 6
ATOM 2667 N N . LYS A 1 8 ? -3.307 0.279 -6.976 1.00 0.00 8 LYS A N 6
ATOM 2668 C CA . LYS A 1 8 ? -2.953 1.477 -6.218 1.00 0.00 8 LYS A CA 6
ATOM 2669 C C . LYS A 1 8 ? -3.022 1.243 -4.709 1.00 0.00 8 LYS A C 6
ATOM 2670 O O . LYS A 1 8 ? -3.738 0.355 -4.235 1.00 0.00 8 LYS A O 6
ATOM 2689 N N . CYS A 1 9 ? -2.263 2.062 -3.977 1.00 0.00 9 CYS A N 6
ATOM 2690 C CA . CYS A 1 9 ? -2.193 2.005 -2.518 1.00 0.00 9 CYS A CA 6
ATOM 2691 C C . CYS A 1 9 ? -2.452 3.400 -1.946 1.00 0.00 9 CYS A C 6
ATOM 2692 O O . CYS A 1 9 ? -1.520 4.157 -1.642 1.00 0.00 9 CYS A O 6
ATOM 2699 N N . THR A 1 10 ? -3.743 3.733 -1.815 1.00 0.00 10 THR A N 6
ATOM 2700 C CA . THR A 1 10 ? -4.185 5.037 -1.303 1.00 0.00 10 THR A CA 6
ATOM 2701 C C . THR A 1 10 ? -3.811 5.220 0.172 1.00 0.00 10 THR A C 6
ATOM 2702 O O . THR A 1 10 ? -3.510 4.248 0.870 1.00 0.00 10 THR A O 6
ATOM 2713 N N . GLU A 1 11 ? -3.849 6.479 0.635 1.00 0.00 11 GLU A N 6
ATOM 2714 C CA . GLU A 1 11 ? -3.516 6.837 2.024 1.00 0.00 11 GLU A CA 6
ATOM 2715 C C . GLU A 1 11 ? -4.418 6.117 3.044 1.00 0.00 11 GLU A C 6
ATOM 2716 O O . GLU A 1 11 ? -4.031 5.929 4.200 1.00 0.00 11 GLU A O 6
ATOM 2728 N N . ILE A 1 12 ? -5.610 5.738 2.598 1.00 0.00 12 ILE A N 6
ATOM 2729 C CA . ILE A 1 12 ? -6.579 5.046 3.434 1.00 0.00 12 ILE A CA 6
ATOM 2730 C C . ILE A 1 12 ? -6.929 3.655 2.866 1.00 0.00 12 ILE A C 6
ATOM 2731 O O . ILE A 1 12 ? -7.658 2.896 3.514 1.00 0.00 12 ILE A O 6
ATOM 2747 N N . SER A 1 13 ? -6.409 3.314 1.671 1.00 0.00 13 SER A N 6
ATOM 2748 C CA . SER A 1 13 ? -6.707 2.020 1.059 1.00 0.00 13 SER A CA 6
ATOM 2749 C C . SER A 1 13 ? -5.450 1.332 0.565 1.00 0.00 13 SER A C 6
ATOM 2750 O O . SER A 1 13 ? -4.557 1.975 0.012 1.00 0.00 13 SER A O 6
ATOM 2758 N N . ILE A 1 14 ? -5.397 0.010 0.773 1.00 0.00 14 ILE A N 6
ATOM 2759 C CA . ILE A 1 14 ? -4.244 -0.801 0.361 1.00 0.00 14 ILE A CA 6
ATOM 2760 C C . ILE A 1 14 ? -4.663 -2.242 0.008 1.00 0.00 14 ILE A C 6
ATOM 2761 O O . ILE A 1 14 ? -5.463 -2.842 0.731 1.00 0.00 14 ILE A O 6
ATOM 2777 N N . PRO A 1 15 ? -4.132 -2.818 -1.115 1.00 0.00 15 PRO A N 6
ATOM 2778 C CA . PRO A 1 15 ? -4.428 -4.215 -1.525 1.00 0.00 15 PRO A CA 6
ATOM 2779 C C . PRO A 1 15 ? -3.789 -5.243 -0.545 1.00 0.00 15 PRO A C 6
ATOM 2780 O O . PRO A 1 15 ? -3.237 -4.819 0.477 1.00 0.00 15 PRO A O 6
ATOM 2791 N N . PRO A 1 16 ? -3.832 -6.596 -0.805 1.00 0.00 16 PRO A N 6
ATOM 2792 C CA . PRO A 1 16 ? -3.242 -7.585 0.117 1.00 0.00 16 PRO A CA 6
ATOM 2793 C C . PRO A 1 16 ? -1.707 -7.624 0.039 1.00 0.00 16 PRO A C 6
ATOM 2794 O O . PRO A 1 16 ? -1.031 -7.405 1.047 1.00 0.00 16 PRO A O 6
ATOM 2805 N N . CYS A 1 17 ? -1.175 -7.890 -1.176 1.00 0.00 17 CYS A N 6
ATOM 2806 C CA . CYS A 1 17 ? 0.278 -7.969 -1.457 1.00 0.00 17 CYS A CA 6
ATOM 2807 C C . CYS A 1 17 ? 1.038 -8.848 -0.458 1.00 0.00 17 CYS A C 6
ATOM 2808 O O . CYS A 1 17 ? 1.275 -8.456 0.691 1.00 0.00 17 CYS A O 6
ATOM 2815 N N . CYS A 1 18 ? 1.410 -10.042 -0.920 1.00 0.00 18 CYS A N 6
ATOM 2816 C CA . CYS A 1 18 ? 2.151 -11.000 -0.101 1.00 0.00 18 CYS A CA 6
ATOM 2817 C C . CYS A 1 18 ? 3.640 -11.006 -0.450 1.00 0.00 18 CYS A C 6
ATOM 2818 O O . CYS A 1 18 ? 4.455 -11.510 0.329 1.00 0.00 18 CYS A O 6
ATOM 2825 N N . SER A 1 19 ? 3.991 -10.446 -1.621 1.00 0.00 19 SER A N 6
ATOM 2826 C CA . SER A 1 19 ? 5.396 -10.393 -2.062 1.00 0.00 19 SER A CA 6
ATOM 2827 C C . SER A 1 19 ? 5.745 -9.074 -2.750 1.00 0.00 19 SER A C 6
ATOM 2828 O O . SER A 1 19 ? 6.918 -8.690 -2.795 1.00 0.00 19 SER A O 6
ATOM 2836 N N . ASN A 1 20 ? 4.729 -8.390 -3.281 1.00 0.00 20 ASN A N 6
ATOM 2837 C CA . ASN A 1 20 ? 4.920 -7.111 -3.977 1.00 0.00 20 ASN A CA 6
ATOM 2838 C C . ASN A 1 20 ? 5.089 -5.953 -2.978 1.00 0.00 20 ASN A C 6
ATOM 2839 O O . ASN A 1 20 ? 5.268 -6.192 -1.778 1.00 0.00 20 ASN A O 6
ATOM 2850 N N . PHE A 1 21 ? 5.033 -4.708 -3.473 1.00 0.00 21 PHE A N 6
ATOM 2851 C CA . PHE A 1 21 ? 5.199 -3.535 -2.619 1.00 0.00 21 PHE A CA 6
ATOM 2852 C C . PHE A 1 21 ? 3.969 -2.635 -2.638 1.00 0.00 21 PHE A C 6
ATOM 2853 O O . PHE A 1 21 ? 3.194 -2.657 -3.587 1.00 0.00 21 PHE A O 6
ATOM 2870 N N . CYS A 1 22 ? 3.811 -1.848 -1.575 1.00 0.00 22 CYS A N 6
ATOM 2871 C CA . CYS A 1 22 ? 2.704 -0.907 -1.453 1.00 0.00 22 CYS A CA 6
ATOM 2872 C C . CYS A 1 22 ? 3.267 0.504 -1.324 1.00 0.00 22 CYS A C 6
ATOM 2873 O O . CYS A 1 22 ? 3.969 0.817 -0.355 1.00 0.00 22 CYS A O 6
ATOM 2880 N N . LEU A 1 23 ? 2.961 1.349 -2.316 1.00 0.00 23 LEU A N 6
ATOM 2881 C CA . LEU A 1 23 ? 3.449 2.729 -2.341 1.00 0.00 23 LEU A CA 6
ATOM 2882 C C . LEU A 1 23 ? 2.541 3.683 -1.558 1.00 0.00 23 LEU A C 6
ATOM 2883 O O . LEU A 1 23 ? 2.263 4.813 -1.980 1.00 0.00 23 LEU A O 6
ATOM 2899 N N . ARG A 1 24 ? 2.114 3.204 -0.393 1.00 0.00 24 ARG A N 6
ATOM 2900 C CA . ARG A 1 24 ? 1.265 3.970 0.523 1.00 0.00 24 ARG A CA 6
ATOM 2901 C C . ARG A 1 24 ? 2.154 4.911 1.354 1.00 0.00 24 ARG A C 6
ATOM 2902 O O . ARG A 1 24 ? 2.437 4.662 2.534 1.00 0.00 24 ARG A O 6
ATOM 2923 N N . TYR A 1 25 ? 2.607 5.988 0.697 1.00 0.00 25 TYR A N 6
ATOM 2924 C CA . TYR A 1 25 ? 3.491 6.986 1.314 1.00 0.00 25 TYR A CA 6
ATOM 2925 C C . TYR A 1 25 ? 2.767 7.798 2.400 1.00 0.00 25 TYR A C 6
ATOM 2926 O O . TYR A 1 25 ? 1.542 7.705 2.539 1.00 0.00 25 TYR A O 6
ATOM 2944 N N . ALA A 1 26 ? 3.535 8.593 3.161 1.00 0.00 26 ALA A N 6
ATOM 2945 C CA . ALA A 1 26 ? 2.987 9.426 4.240 1.00 0.00 26 ALA A CA 6
ATOM 2946 C C . ALA A 1 26 ? 2.341 10.711 3.713 1.00 0.00 26 ALA A C 6
ATOM 2947 O O . ALA A 1 26 ? 1.490 11.304 4.384 1.00 0.00 26 ALA A O 6
ATOM 2954 N N . GLY A 1 27 ? 2.754 11.128 2.513 1.00 0.00 27 GLY A N 6
ATOM 2955 C CA . GLY A 1 27 ? 2.215 12.335 1.898 1.00 0.00 27 GLY A CA 6
ATOM 2956 C C . GLY A 1 27 ? 1.653 12.090 0.507 1.00 0.00 27 GLY A C 6
ATOM 2957 O O . GLY A 1 27 ? 1.671 12.990 -0.337 1.00 0.00 27 GLY A O 6
ATOM 2961 N N . GLN A 1 28 ? 1.153 10.867 0.274 1.00 0.00 28 GLN A N 6
ATOM 2962 C CA . GLN A 1 28 ? 0.578 10.488 -1.021 1.00 0.00 28 GLN A CA 6
ATOM 2963 C C . GLN A 1 28 ? -0.700 9.674 -0.829 1.00 0.00 28 GLN A C 6
ATOM 2964 O O . GLN A 1 28 ? -0.867 8.997 0.190 1.00 0.00 28 GLN A O 6
ATOM 2978 N N . LYS A 1 29 ? -1.592 9.749 -1.820 1.00 0.00 29 LYS A N 6
ATOM 2979 C CA . LYS A 1 29 ? -2.865 9.021 -1.786 1.00 0.00 29 LYS A CA 6
ATOM 2980 C C . LYS A 1 29 ? -3.064 8.196 -3.074 1.00 0.00 29 LYS A C 6
ATOM 2981 O O . LYS A 1 29 ? -4.179 8.089 -3.599 1.00 0.00 29 LYS A O 6
ATOM 3000 N N . SER A 1 30 ? -1.962 7.604 -3.570 1.00 0.00 30 SER A N 6
ATOM 3001 C CA . SER A 1 30 ? -1.976 6.788 -4.788 1.00 0.00 30 SER A CA 6
ATOM 3002 C C . SER A 1 30 ? -0.705 5.943 -4.852 1.00 0.00 30 SER A C 6
ATOM 3003 O O . SER A 1 30 ? 0.293 6.332 -5.473 1.00 0.00 30 SER A O 6
ATOM 3011 N N . GLY A 1 31 ? -0.744 4.791 -4.175 1.00 0.00 31 GLY A N 6
ATOM 3012 C CA . GLY A 1 31 ? 0.400 3.897 -4.145 1.00 0.00 31 GLY A CA 6
ATOM 3013 C C . GLY A 1 31 ? 0.422 2.921 -5.306 1.00 0.00 31 GLY A C 6
ATOM 3014 O O . GLY A 1 31 ? -0.296 3.117 -6.292 1.00 0.00 31 GLY A O 6
ATOM 3018 N N . THR A 1 32 ? 1.247 1.863 -5.196 1.00 0.00 32 THR A N 6
ATOM 3019 C CA . THR A 1 32 ? 1.371 0.877 -6.263 1.00 0.00 32 THR A CA 6
ATOM 3020 C C . THR A 1 32 ? 1.805 -0.487 -5.730 1.00 0.00 32 THR A C 6
ATOM 3021 O O . THR A 1 32 ? 2.913 -0.631 -5.206 1.00 0.00 32 THR A O 6
ATOM 3032 N N . CYS A 1 33 ? 0.914 -1.472 -5.855 1.00 0.00 33 CYS A N 6
ATOM 3033 C CA . CYS A 1 33 ? 1.244 -2.849 -5.485 1.00 0.00 33 CYS A CA 6
ATOM 3034 C C . CYS A 1 33 ? 1.808 -3.532 -6.724 1.00 0.00 33 CYS A C 6
ATOM 3035 O O . CYS A 1 33 ? 1.073 -3.957 -7.619 1.00 0.00 33 CYS A O 6
ATOM 3042 N N . ALA A 1 34 ? 3.136 -3.570 -6.758 1.00 0.00 34 ALA A N 6
ATOM 3043 C CA . ALA A 1 34 ? 3.913 -4.110 -7.871 1.00 0.00 34 ALA A CA 6
ATOM 3044 C C . ALA A 1 34 ? 5.104 -4.915 -7.352 1.00 0.00 34 ALA A C 6
ATOM 3045 O O . ALA A 1 34 ? 5.431 -4.841 -6.168 1.00 0.00 34 ALA A O 6
ATOM 3052 N N . ASN A 1 35 ? 5.760 -5.675 -8.240 1.00 0.00 35 ASN A N 6
ATOM 3053 C CA . ASN A 1 35 ? 6.904 -6.509 -7.852 1.00 0.00 35 ASN A CA 6
ATOM 3054 C C . ASN A 1 35 ? 8.185 -5.693 -7.695 1.00 0.00 35 ASN A C 6
ATOM 3055 O O . ASN A 1 35 ? 8.375 -4.674 -8.366 1.00 0.00 35 ASN A O 6
ATOM 3066 N N . ARG A 1 36 ? 9.055 -6.164 -6.792 1.00 0.00 36 ARG A N 6
ATOM 3067 C CA . ARG A 1 36 ? 10.334 -5.509 -6.501 1.00 0.00 36 ARG A CA 6
ATOM 3068 C C . ARG A 1 36 ? 11.449 -6.015 -7.430 1.00 0.00 36 ARG A C 6
ATOM 3069 O O . ARG A 1 36 ? 11.755 -7.226 -7.389 1.00 0.00 36 ARG A O 6
ATOM 3105 N N . CYS A 1 2 ? -0.897 -13.118 -3.254 1.00 0.00 2 CYS A N 7
ATOM 3106 C CA . CYS A 1 2 ? -2.086 -12.311 -2.959 1.00 0.00 2 CYS A CA 7
ATOM 3107 C C . CYS A 1 2 ? -1.985 -10.885 -3.533 1.00 0.00 2 CYS A C 7
ATOM 3108 O O . CYS A 1 2 ? -2.948 -10.115 -3.454 1.00 0.00 2 CYS A O 7
ATOM 3115 N N . LYS A 1 3 ? -0.821 -10.544 -4.119 1.00 0.00 3 LYS A N 7
ATOM 3116 C CA . LYS A 1 3 ? -0.597 -9.213 -4.718 1.00 0.00 3 LYS A CA 7
ATOM 3117 C C . LYS A 1 3 ? -1.236 -9.121 -6.112 1.00 0.00 3 LYS A C 7
ATOM 3118 O O . LYS A 1 3 ? -1.232 -10.112 -6.846 1.00 0.00 3 LYS A O 7
ATOM 3137 N N . PRO A 1 4 ? -1.796 -7.938 -6.507 1.00 0.00 4 PRO A N 7
ATOM 3138 C CA . PRO A 1 4 ? -2.433 -7.758 -7.818 1.00 0.00 4 PRO A CA 7
ATOM 3139 C C . PRO A 1 4 ? -1.471 -7.239 -8.897 1.00 0.00 4 PRO A C 7
ATOM 3140 O O . PRO A 1 4 ? -1.768 -7.325 -10.091 1.00 0.00 4 PRO A O 7
ATOM 3151 N N . ASN A 1 5 ? -0.306 -6.716 -8.448 1.00 0.00 5 ASN A N 7
ATOM 3152 C CA . ASN A 1 5 ? 0.747 -6.129 -9.319 1.00 0.00 5 ASN A CA 7
ATOM 3153 C C . ASN A 1 5 ? 0.150 -5.204 -10.391 1.00 0.00 5 ASN A C 7
ATOM 3154 O O . ASN A 1 5 ? -0.254 -5.647 -11.474 1.00 0.00 5 ASN A O 7
ATOM 3165 N N . GLY A 1 6 ? 0.088 -3.916 -10.047 1.00 0.00 6 GLY A N 7
ATOM 3166 C CA . GLY A 1 6 ? -0.469 -2.905 -10.929 1.00 0.00 6 GLY A CA 7
ATOM 3167 C C . GLY A 1 6 ? -1.688 -2.225 -10.324 1.00 0.00 6 GLY A C 7
ATOM 3168 O O . GLY A 1 6 ? -2.443 -1.556 -11.035 1.00 0.00 6 GLY A O 7
ATOM 3172 N N . ALA A 1 7 ? -1.875 -2.401 -9.004 1.00 0.00 7 ALA A N 7
ATOM 3173 C CA . ALA A 1 7 ? -3.008 -1.805 -8.283 1.00 0.00 7 ALA A CA 7
ATOM 3174 C C . ALA A 1 7 ? -2.605 -0.480 -7.630 1.00 0.00 7 ALA A C 7
ATOM 3175 O O . ALA A 1 7 ? -1.446 -0.079 -7.722 1.00 0.00 7 ALA A O 7
ATOM 3182 N N . LYS A 1 8 ? -3.568 0.203 -6.990 1.00 0.00 8 LYS A N 7
ATOM 3183 C CA . LYS A 1 8 ? -3.299 1.482 -6.334 1.00 0.00 8 LYS A CA 7
ATOM 3184 C C . LYS A 1 8 ? -3.539 1.437 -4.828 1.00 0.00 8 LYS A C 7
ATOM 3185 O O . LYS A 1 8 ? -4.443 0.753 -4.343 1.00 0.00 8 LYS A O 7
ATOM 3204 N N . CYS A 1 9 ? -2.697 2.187 -4.112 1.00 0.00 9 CYS A N 7
ATOM 3205 C CA . CYS A 1 9 ? -2.767 2.316 -2.656 1.00 0.00 9 CYS A CA 7
ATOM 3206 C C . CYS A 1 9 ? -3.184 3.739 -2.290 1.00 0.00 9 CYS A C 7
ATOM 3207 O O . CYS A 1 9 ? -2.950 4.675 -3.057 1.00 0.00 9 CYS A O 7
ATOM 3214 N N . THR A 1 10 ? -3.812 3.895 -1.124 1.00 0.00 10 THR A N 7
ATOM 3215 C CA . THR A 1 10 ? -4.257 5.208 -0.646 1.00 0.00 10 THR A CA 7
ATOM 3216 C C . THR A 1 10 ? -4.216 5.275 0.877 1.00 0.00 10 THR A C 7
ATOM 3217 O O . THR A 1 10 ? -4.142 4.240 1.546 1.00 0.00 10 THR A O 7
ATOM 3228 N N . GLU A 1 11 ? -4.297 6.500 1.422 1.00 0.00 11 GLU A N 7
ATOM 3229 C CA . GLU A 1 11 ? -4.261 6.730 2.882 1.00 0.00 11 GLU A CA 7
ATOM 3230 C C . GLU A 1 11 ? -5.439 6.062 3.627 1.00 0.00 11 GLU A C 7
ATOM 3231 O O . GLU A 1 11 ? -5.509 6.113 4.860 1.00 0.00 11 GLU A O 7
ATOM 3243 N N . ILE A 1 12 ? -6.343 5.434 2.867 1.00 0.00 12 ILE A N 7
ATOM 3244 C CA . ILE A 1 12 ? -7.505 4.755 3.428 1.00 0.00 12 ILE A CA 7
ATOM 3245 C C . ILE A 1 12 ? -7.651 3.325 2.900 1.00 0.00 12 ILE A C 7
ATOM 3246 O O . ILE A 1 12 ? -8.372 2.523 3.501 1.00 0.00 12 ILE A O 7
ATOM 3262 N N . SER A 1 13 ? -6.973 3.003 1.783 1.00 0.00 13 SER A N 7
ATOM 3263 C CA . SER A 1 13 ? -7.069 1.666 1.193 1.00 0.00 13 SER A CA 7
ATOM 3264 C C . SER A 1 13 ? -5.714 1.113 0.782 1.00 0.00 13 SER A C 7
ATOM 3265 O O . SER A 1 13 ? -4.814 1.859 0.391 1.00 0.00 13 SER A O 7
ATOM 3273 N N . ILE A 1 14 ? -5.599 -0.221 0.875 1.00 0.00 14 ILE A N 7
ATOM 3274 C CA . ILE A 1 14 ? -4.374 -0.953 0.529 1.00 0.00 14 ILE A CA 7
ATOM 3275 C C . ILE A 1 14 ? -4.701 -2.394 0.091 1.00 0.00 14 ILE A C 7
ATOM 3276 O O . ILE A 1 14 ? -5.568 -3.033 0.694 1.00 0.00 14 ILE A O 7
ATOM 3292 N N . PRO A 1 15 ? -4.018 -2.927 -0.963 1.00 0.00 15 PRO A N 7
ATOM 3293 C CA . PRO A 1 15 ? -4.226 -4.316 -1.431 1.00 0.00 15 PRO A CA 7
ATOM 3294 C C . PRO A 1 15 ? -3.568 -5.343 -0.467 1.00 0.00 15 PRO A C 7
ATOM 3295 O O . PRO A 1 15 ? -3.011 -4.925 0.552 1.00 0.00 15 PRO A O 7
ATOM 3306 N N . PRO A 1 16 ? -3.606 -6.691 -0.745 1.00 0.00 16 PRO A N 7
ATOM 3307 C CA . PRO A 1 16 ? -2.994 -7.688 0.153 1.00 0.00 16 PRO A CA 7
ATOM 3308 C C . PRO A 1 16 ? -1.464 -7.726 0.029 1.00 0.00 16 PRO A C 7
ATOM 3309 O O . PRO A 1 16 ? -0.756 -7.536 1.022 1.00 0.00 16 PRO A O 7
ATOM 3320 N N . CYS A 1 17 ? -0.970 -7.957 -1.210 1.00 0.00 17 CYS A N 7
ATOM 3321 C CA . CYS A 1 17 ? 0.471 -8.030 -1.539 1.00 0.00 17 CYS A CA 7
ATOM 3322 C C . CYS A 1 17 ? 1.263 -8.921 -0.574 1.00 0.00 17 CYS A C 7
ATOM 3323 O O . CYS A 1 17 ? 1.577 -8.526 0.556 1.00 0.00 17 CYS A O 7
ATOM 3330 N N . CYS A 1 18 ? 1.570 -10.132 -1.045 1.00 0.00 18 CYS A N 7
ATOM 3331 C CA . CYS A 1 18 ? 2.324 -11.111 -0.263 1.00 0.00 18 CYS A CA 7
ATOM 3332 C C . CYS A 1 18 ? 3.811 -11.069 -0.616 1.00 0.00 18 CYS A C 7
ATOM 3333 O O . CYS A 1 18 ? 4.652 -11.518 0.169 1.00 0.00 18 CYS A O 7
ATOM 3340 N N . SER A 1 19 ? 4.121 -10.529 -1.803 1.00 0.00 19 SER A N 7
ATOM 3341 C CA . SER A 1 19 ? 5.507 -10.414 -2.273 1.00 0.00 19 SER A CA 7
ATOM 3342 C C . SER A 1 19 ? 5.784 -9.041 -2.884 1.00 0.00 19 SER A C 7
ATOM 3343 O O . SER A 1 19 ? 6.943 -8.628 -2.990 1.00 0.00 19 SER A O 7
ATOM 3351 N N . ASN A 1 20 ? 4.714 -8.342 -3.281 1.00 0.00 20 ASN A N 7
ATOM 3352 C CA . ASN A 1 20 ? 4.823 -7.012 -3.884 1.00 0.00 20 ASN A CA 7
ATOM 3353 C C . ASN A 1 20 ? 4.839 -5.919 -2.807 1.00 0.00 20 ASN A C 7
ATOM 3354 O O . ASN A 1 20 ? 4.870 -6.221 -1.609 1.00 0.00 20 ASN A O 7
ATOM 3365 N N . PHE A 1 21 ? 4.818 -4.657 -3.245 1.00 0.00 21 PHE A N 7
ATOM 3366 C CA . PHE A 1 21 ? 4.844 -3.515 -2.336 1.00 0.00 21 PHE A CA 7
ATOM 3367 C C . PHE A 1 21 ? 3.605 -2.643 -2.495 1.00 0.00 21 PHE A C 7
ATOM 3368 O O . PHE A 1 21 ? 2.972 -2.651 -3.542 1.00 0.00 21 PHE A O 7
ATOM 3385 N N . CYS A 1 22 ? 3.286 -1.886 -1.449 1.00 0.00 22 CYS A N 7
ATOM 3386 C CA . CYS A 1 22 ? 2.160 -0.962 -1.472 1.00 0.00 22 CYS A CA 7
ATOM 3387 C C . CYS A 1 22 ? 2.696 0.440 -1.233 1.00 0.00 22 CYS A C 7
ATOM 3388 O O . CYS A 1 22 ? 3.180 0.755 -0.139 1.00 0.00 22 CYS A O 7
ATOM 3395 N N . LEU A 1 23 ? 2.624 1.277 -2.275 1.00 0.00 23 LEU A N 7
ATOM 3396 C CA . LEU A 1 23 ? 3.132 2.648 -2.212 1.00 0.00 23 LEU A CA 7
ATOM 3397 C C . LEU A 1 23 ? 2.183 3.593 -1.464 1.00 0.00 23 LEU A C 7
ATOM 3398 O O . LEU A 1 23 ? 1.800 4.663 -1.954 1.00 0.00 23 LEU A O 7
ATOM 3414 N N . ARG A 1 24 ? 1.838 3.169 -0.253 1.00 0.00 24 ARG A N 7
ATOM 3415 C CA . ARG A 1 24 ? 0.969 3.933 0.645 1.00 0.00 24 ARG A CA 7
ATOM 3416 C C . ARG A 1 24 ? 1.851 4.821 1.541 1.00 0.00 24 ARG A C 7
ATOM 3417 O O . ARG A 1 24 ? 1.767 4.789 2.776 1.00 0.00 24 ARG A O 7
ATOM 3438 N N . TYR A 1 25 ? 2.709 5.615 0.880 1.00 0.00 25 TYR A N 7
ATOM 3439 C CA . TYR A 1 25 ? 3.651 6.517 1.552 1.00 0.00 25 TYR A CA 7
ATOM 3440 C C . TYR A 1 25 ? 2.943 7.695 2.231 1.00 0.00 25 TYR A C 7
ATOM 3441 O O . TYR A 1 25 ? 1.790 8.001 1.912 1.00 0.00 25 TYR A O 7
ATOM 3459 N N . ALA A 1 26 ? 3.653 8.352 3.164 1.00 0.00 26 ALA A N 7
ATOM 3460 C CA . ALA A 1 26 ? 3.119 9.504 3.904 1.00 0.00 26 ALA A CA 7
ATOM 3461 C C . ALA A 1 26 ? 2.985 10.748 3.019 1.00 0.00 26 ALA A C 7
ATOM 3462 O O . ALA A 1 26 ? 2.196 11.650 3.319 1.00 0.00 26 ALA A O 7
ATOM 3469 N N . GLY A 1 27 ? 3.764 10.776 1.934 1.00 0.00 27 GLY A N 7
ATOM 3470 C CA . GLY A 1 27 ? 3.730 11.891 0.997 1.00 0.00 27 GLY A CA 7
ATOM 3471 C C . GLY A 1 27 ? 3.072 11.523 -0.323 1.00 0.00 27 GLY A C 7
ATOM 3472 O O . GLY A 1 27 ? 3.301 12.188 -1.338 1.00 0.00 27 GLY A O 7
ATOM 3476 N N . GLN A 1 28 ? 2.255 10.462 -0.303 1.00 0.00 28 GLN A N 7
ATOM 3477 C CA . GLN A 1 28 ? 1.551 9.989 -1.497 1.00 0.00 28 GLN A CA 7
ATOM 3478 C C . GLN A 1 28 ? 0.066 9.795 -1.211 1.00 0.00 28 GLN A C 7
ATOM 3479 O O . GLN A 1 28 ? -0.327 9.532 -0.071 1.00 0.00 28 GLN A O 7
ATOM 3493 N N . LYS A 1 29 ? -0.746 9.929 -2.261 1.00 0.00 29 LYS A N 7
ATOM 3494 C CA . LYS A 1 29 ? -2.197 9.765 -2.154 1.00 0.00 29 LYS A CA 7
ATOM 3495 C C . LYS A 1 29 ? -2.705 8.692 -3.127 1.00 0.00 29 LYS A C 7
ATOM 3496 O O . LYS A 1 29 ? -3.917 8.474 -3.246 1.00 0.00 29 LYS A O 7
ATOM 3515 N N . SER A 1 30 ? -1.765 8.013 -3.815 1.00 0.00 30 SER A N 7
ATOM 3516 C CA . SER A 1 30 ? -2.090 6.966 -4.789 1.00 0.00 30 SER A CA 7
ATOM 3517 C C . SER A 1 30 ? -0.840 6.149 -5.119 1.00 0.00 30 SER A C 7
ATOM 3518 O O . SER A 1 30 ? -0.063 6.506 -6.015 1.00 0.00 30 SER A O 7
ATOM 3526 N N . GLY A 1 31 ? -0.641 5.064 -4.364 1.00 0.00 31 GLY A N 7
ATOM 3527 C CA . GLY A 1 31 ? 0.505 4.195 -4.575 1.00 0.00 31 GLY A CA 7
ATOM 3528 C C . GLY A 1 31 ? 0.218 3.087 -5.569 1.00 0.00 31 GLY A C 7
ATOM 3529 O O . GLY A 1 31 ? -0.779 3.157 -6.295 1.00 0.00 31 GLY A O 7
ATOM 3533 N N . THR A 1 32 ? 1.085 2.059 -5.613 1.00 0.00 32 THR A N 7
ATOM 3534 C CA . THR A 1 32 ? 0.895 0.955 -6.549 1.00 0.00 32 THR A CA 7
ATOM 3535 C C . THR A 1 32 ? 1.559 -0.335 -6.073 1.00 0.00 32 THR A C 7
ATOM 3536 O O . THR A 1 32 ? 2.775 -0.376 -5.862 1.00 0.00 32 THR A O 7
ATOM 3547 N N . CYS A 1 33 ? 0.741 -1.381 -5.898 1.00 0.00 33 CYS A N 7
ATOM 3548 C CA . CYS A 1 33 ? 1.247 -2.701 -5.513 1.00 0.00 33 CYS A CA 7
ATOM 3549 C C . CYS A 1 33 ? 1.904 -3.346 -6.726 1.00 0.00 33 CYS A C 7
ATOM 3550 O O . CYS A 1 33 ? 1.237 -3.680 -7.710 1.00 0.00 33 CYS A O 7
ATOM 3557 N N . ALA A 1 34 ? 3.228 -3.466 -6.634 1.00 0.00 34 ALA A N 7
ATOM 3558 C CA . ALA A 1 34 ? 4.074 -4.000 -7.701 1.00 0.00 34 ALA A CA 7
ATOM 3559 C C . ALA A 1 34 ? 5.259 -4.770 -7.114 1.00 0.00 34 ALA A C 7
ATOM 3560 O O . ALA A 1 34 ? 5.499 -4.711 -5.908 1.00 0.00 34 ALA A O 7
ATOM 3567 N N . ASN A 1 35 ? 6.007 -5.482 -7.970 1.00 0.00 35 ASN A N 7
ATOM 3568 C CA . ASN A 1 35 ? 7.163 -6.270 -7.524 1.00 0.00 35 ASN A CA 7
ATOM 3569 C C . ASN A 1 35 ? 8.413 -5.405 -7.373 1.00 0.00 35 ASN A C 7
ATOM 3570 O O . ASN A 1 35 ? 8.606 -4.442 -8.121 1.00 0.00 35 ASN A O 7
ATOM 3581 N N . ARG A 1 36 ? 9.251 -5.767 -6.396 1.00 0.00 36 ARG A N 7
ATOM 3582 C CA . ARG A 1 36 ? 10.491 -5.043 -6.120 1.00 0.00 36 ARG A CA 7
ATOM 3583 C C . ARG A 1 36 ? 11.687 -5.759 -6.754 1.00 0.00 36 ARG A C 7
ATOM 3584 O O . ARG A 1 36 ? 12.353 -5.145 -7.615 1.00 0.00 36 ARG A O 7
ATOM 3620 N N . CYS A 1 2 ? -2.162 -12.320 -1.885 1.00 0.00 2 CYS A N 8
ATOM 3621 C CA . CYS A 1 2 ? -1.071 -12.031 -2.834 1.00 0.00 2 CYS A CA 8
ATOM 3622 C C . CYS A 1 2 ? -1.250 -10.682 -3.540 1.00 0.00 2 CYS A C 8
ATOM 3623 O O . CYS A 1 2 ? -2.295 -10.036 -3.428 1.00 0.00 2 CYS A O 8
ATOM 3630 N N . LYS A 1 3 ? -0.197 -10.286 -4.269 1.00 0.00 3 LYS A N 8
ATOM 3631 C CA . LYS A 1 3 ? -0.137 -9.016 -5.003 1.00 0.00 3 LYS A CA 8
ATOM 3632 C C . LYS A 1 3 ? -0.763 -9.100 -6.399 1.00 0.00 3 LYS A C 8
ATOM 3633 O O . LYS A 1 3 ? -0.707 -10.154 -7.037 1.00 0.00 3 LYS A O 8
ATOM 3652 N N . PRO A 1 4 ? -1.372 -7.981 -6.895 1.00 0.00 4 PRO A N 8
ATOM 3653 C CA . PRO A 1 4 ? -1.978 -7.916 -8.229 1.00 0.00 4 PRO A CA 8
ATOM 3654 C C . PRO A 1 4 ? -1.045 -7.284 -9.281 1.00 0.00 4 PRO A C 8
ATOM 3655 O O . PRO A 1 4 ? -1.306 -7.372 -10.484 1.00 0.00 4 PRO A O 8
ATOM 3666 N N . ASN A 1 5 ? 0.055 -6.660 -8.790 1.00 0.00 5 ASN A N 8
ATOM 3667 C CA . ASN A 1 5 ? 1.071 -5.952 -9.614 1.00 0.00 5 ASN A CA 8
ATOM 3668 C C . ASN A 1 5 ? 0.420 -5.039 -10.661 1.00 0.00 5 ASN A C 8
ATOM 3669 O O . ASN A 1 5 ? 0.037 -5.480 -11.752 1.00 0.00 5 ASN A O 8
ATOM 3680 N N . GLY A 1 6 ? 0.291 -3.764 -10.288 1.00 0.00 6 GLY A N 8
ATOM 3681 C CA . GLY A 1 6 ? -0.323 -2.766 -11.148 1.00 0.00 6 GLY A CA 8
ATOM 3682 C C . GLY A 1 6 ? -1.571 -2.158 -10.524 1.00 0.00 6 GLY A C 8
ATOM 3683 O O . GLY A 1 6 ? -2.374 -1.536 -11.225 1.00 0.00 6 GLY A O 8
ATOM 3687 N N . ALA A 1 7 ? -1.729 -2.342 -9.202 1.00 0.00 7 ALA A N 8
ATOM 3688 C CA . ALA A 1 7 ? -2.886 -1.812 -8.472 1.00 0.00 7 ALA A CA 8
ATOM 3689 C C . ALA A 1 7 ? -2.537 -0.497 -7.769 1.00 0.00 7 ALA A C 8
ATOM 3690 O O . ALA A 1 7 ? -1.388 -0.062 -7.814 1.00 0.00 7 ALA A O 8
ATOM 3697 N N . LYS A 1 8 ? -3.537 0.138 -7.135 1.00 0.00 8 LYS A N 8
ATOM 3698 C CA . LYS A 1 8 ? -3.329 1.406 -6.435 1.00 0.00 8 LYS A CA 8
ATOM 3699 C C . LYS A 1 8 ? -3.494 1.285 -4.922 1.00 0.00 8 LYS A C 8
ATOM 3700 O O . LYS A 1 8 ? -4.269 0.463 -4.425 1.00 0.00 8 LYS A O 8
ATOM 3719 N N . CYS A 1 9 ? -2.739 2.129 -4.212 1.00 0.00 9 CYS A N 8
ATOM 3720 C CA . CYS A 1 9 ? -2.758 2.205 -2.749 1.00 0.00 9 CYS A CA 8
ATOM 3721 C C . CYS A 1 9 ? -3.191 3.602 -2.317 1.00 0.00 9 CYS A C 8
ATOM 3722 O O . CYS A 1 9 ? -2.967 4.575 -3.039 1.00 0.00 9 CYS A O 8
ATOM 3729 N N . THR A 1 10 ? -3.817 3.696 -1.145 1.00 0.00 10 THR A N 8
ATOM 3730 C CA . THR A 1 10 ? -4.279 4.979 -0.606 1.00 0.00 10 THR A CA 8
ATOM 3731 C C . THR A 1 10 ? -4.248 4.975 0.920 1.00 0.00 10 THR A C 8
ATOM 3732 O O . THR A 1 10 ? -4.169 3.913 1.544 1.00 0.00 10 THR A O 8
ATOM 3743 N N . GLU A 1 11 ? -4.344 6.177 1.512 1.00 0.00 11 GLU A N 8
ATOM 3744 C CA . GLU A 1 11 ? -4.315 6.370 2.981 1.00 0.00 11 GLU A CA 8
ATOM 3745 C C . GLU A 1 11 ? -5.380 5.545 3.711 1.00 0.00 11 GLU A C 8
ATOM 3746 O O . GLU A 1 11 ? -5.268 5.302 4.917 1.00 0.00 11 GLU A O 8
ATOM 3758 N N . ILE A 1 12 ? -6.400 5.127 2.966 1.00 0.00 12 ILE A N 8
ATOM 3759 C CA . ILE A 1 12 ? -7.503 4.339 3.521 1.00 0.00 12 ILE A CA 8
ATOM 3760 C C . ILE A 1 12 ? -7.646 2.962 2.857 1.00 0.00 12 ILE A C 8
ATOM 3761 O O . ILE A 1 12 ? -8.409 2.126 3.354 1.00 0.00 12 ILE A O 8
ATOM 3777 N N . SER A 1 13 ? -6.922 2.712 1.749 1.00 0.00 13 SER A N 8
ATOM 3778 C CA . SER A 1 13 ? -7.021 1.422 1.058 1.00 0.00 13 SER A CA 8
ATOM 3779 C C . SER A 1 13 ? -5.662 0.874 0.656 1.00 0.00 13 SER A C 8
ATOM 3780 O O . SER A 1 13 ? -4.758 1.626 0.290 1.00 0.00 13 SER A O 8
ATOM 3788 N N . ILE A 1 14 ? -5.544 -0.460 0.729 1.00 0.00 14 ILE A N 8
ATOM 3789 C CA . ILE A 1 14 ? -4.310 -1.176 0.378 1.00 0.00 14 ILE A CA 8
ATOM 3790 C C . ILE A 1 14 ? -4.618 -2.603 -0.113 1.00 0.00 14 ILE A C 8
ATOM 3791 O O . ILE A 1 14 ? -5.479 -3.275 0.462 1.00 0.00 14 ILE A O 8
ATOM 3807 N N . PRO A 1 15 ? -3.923 -3.084 -1.183 1.00 0.00 15 PRO A N 8
ATOM 3808 C CA . PRO A 1 15 ? -4.107 -4.456 -1.709 1.00 0.00 15 PRO A CA 8
ATOM 3809 C C . PRO A 1 15 ? -3.468 -5.515 -0.768 1.00 0.00 15 PRO A C 8
ATOM 3810 O O . PRO A 1 15 ? -2.939 -5.133 0.282 1.00 0.00 15 PRO A O 8
ATOM 3821 N N . PRO A 1 16 ? -3.489 -6.852 -1.097 1.00 0.00 16 PRO A N 8
ATOM 3822 C CA . PRO A 1 16 ? -2.898 -7.882 -0.222 1.00 0.00 16 PRO A CA 8
ATOM 3823 C C . PRO A 1 16 ? -1.365 -7.934 -0.330 1.00 0.00 16 PRO A C 8
ATOM 3824 O O . PRO A 1 16 ? -0.668 -7.813 0.680 1.00 0.00 16 PRO A O 8
ATOM 3835 N N . CYS A 1 17 ? -0.861 -8.102 -1.573 1.00 0.00 17 CYS A N 8
ATOM 3836 C CA . CYS A 1 17 ? 0.585 -8.161 -1.891 1.00 0.00 17 CYS A CA 8
ATOM 3837 C C . CYS A 1 17 ? 1.372 -9.142 -1.009 1.00 0.00 17 CYS A C 8
ATOM 3838 O O . CYS A 1 17 ? 1.603 -8.891 0.179 1.00 0.00 17 CYS A O 8
ATOM 3845 N N . CYS A 1 18 ? 1.774 -10.265 -1.624 1.00 0.00 18 CYS A N 8
ATOM 3846 C CA . CYS A 1 18 ? 2.538 -11.312 -0.938 1.00 0.00 18 CYS A CA 8
ATOM 3847 C C . CYS A 1 18 ? 4.048 -11.112 -1.091 1.00 0.00 18 CYS A C 8
ATOM 3848 O O . CYS A 1 18 ? 4.821 -11.539 -0.228 1.00 0.00 18 CYS A O 8
ATOM 3855 N N . SER A 1 19 ? 4.458 -10.464 -2.191 1.00 0.00 19 SER A N 8
ATOM 3856 C CA . SER A 1 19 ? 5.886 -10.225 -2.468 1.00 0.00 19 SER A CA 8
ATOM 3857 C C . SER A 1 19 ? 6.159 -8.813 -2.987 1.00 0.00 19 SER A C 8
ATOM 3858 O O . SER A 1 19 ? 7.274 -8.304 -2.845 1.00 0.00 19 SER A O 8
ATOM 3866 N N . ASN A 1 20 ? 5.138 -8.192 -3.583 1.00 0.00 20 ASN A N 8
ATOM 3867 C CA . ASN A 1 20 ? 5.257 -6.842 -4.149 1.00 0.00 20 ASN A CA 8
ATOM 3868 C C . ASN A 1 20 ? 5.178 -5.761 -3.055 1.00 0.00 20 ASN A C 8
ATOM 3869 O O . ASN A 1 20 ? 5.177 -6.083 -1.862 1.00 0.00 20 ASN A O 8
ATOM 3880 N N . PHE A 1 21 ? 5.113 -4.487 -3.469 1.00 0.00 21 PHE A N 8
ATOM 3881 C CA . PHE A 1 21 ? 5.053 -3.368 -2.529 1.00 0.00 21 PHE A CA 8
ATOM 3882 C C . PHE A 1 21 ? 3.781 -2.548 -2.702 1.00 0.00 21 PHE A C 8
ATOM 3883 O O . PHE A 1 21 ? 3.206 -2.515 -3.781 1.00 0.00 21 PHE A O 8
ATOM 3900 N N . CYS A 1 22 ? 3.377 -1.874 -1.628 1.00 0.00 22 CYS A N 8
ATOM 3901 C CA . CYS A 1 22 ? 2.210 -1.001 -1.645 1.00 0.00 22 CYS A CA 8
ATOM 3902 C C . CYS A 1 22 ? 2.683 0.401 -1.298 1.00 0.00 22 CYS A C 8
ATOM 3903 O O . CYS A 1 22 ? 3.088 0.672 -0.161 1.00 0.00 22 CYS A O 8
ATOM 3910 N N . LEU A 1 23 ? 2.650 1.282 -2.301 1.00 0.00 23 LEU A N 8
ATOM 3911 C CA . LEU A 1 23 ? 3.114 2.661 -2.154 1.00 0.00 23 LEU A CA 8
ATOM 3912 C C . LEU A 1 23 ? 2.125 3.544 -1.378 1.00 0.00 23 LEU A C 8
ATOM 3913 O O . LEU A 1 23 ? 1.666 4.588 -1.855 1.00 0.00 23 LEU A O 8
ATOM 3929 N N . ARG A 1 24 ? 1.831 3.100 -0.159 1.00 0.00 24 ARG A N 8
ATOM 3930 C CA . ARG A 1 24 ? 0.936 3.809 0.753 1.00 0.00 24 ARG A CA 8
ATOM 3931 C C . ARG A 1 24 ? 1.780 4.694 1.687 1.00 0.00 24 ARG A C 8
ATOM 3932 O O . ARG A 1 24 ? 1.695 4.606 2.919 1.00 0.00 24 ARG A O 8
ATOM 3953 N N . TYR A 1 25 ? 2.607 5.549 1.064 1.00 0.00 25 TYR A N 8
ATOM 3954 C CA . TYR A 1 25 ? 3.504 6.460 1.783 1.00 0.00 25 TYR A CA 8
ATOM 3955 C C . TYR A 1 25 ? 2.747 7.641 2.402 1.00 0.00 25 TYR A C 8
ATOM 3956 O O . TYR A 1 25 ? 1.617 7.939 2.004 1.00 0.00 25 TYR A O 8
ATOM 3974 N N . ALA A 1 26 ? 3.391 8.309 3.373 1.00 0.00 26 ALA A N 8
ATOM 3975 C CA . ALA A 1 26 ? 2.804 9.465 4.068 1.00 0.00 26 ALA A CA 8
ATOM 3976 C C . ALA A 1 26 ? 2.715 10.700 3.166 1.00 0.00 26 ALA A C 8
ATOM 3977 O O . ALA A 1 26 ? 1.906 11.600 3.414 1.00 0.00 26 ALA A O 8
ATOM 3984 N N . GLY A 1 27 ? 3.553 10.725 2.126 1.00 0.00 27 GLY A N 8
ATOM 3985 C CA . GLY A 1 27 ? 3.567 11.833 1.179 1.00 0.00 27 GLY A CA 8
ATOM 3986 C C . GLY A 1 27 ? 2.746 11.545 -0.069 1.00 0.00 27 GLY A C 8
ATOM 3987 O O . GLY A 1 27 ? 2.420 12.465 -0.824 1.00 0.00 27 GLY A O 8
ATOM 3991 N N . GLN A 1 28 ? 2.417 10.263 -0.280 1.00 0.00 28 GLN A N 8
ATOM 3992 C CA . GLN A 1 28 ? 1.629 9.834 -1.436 1.00 0.00 28 GLN A CA 8
ATOM 3993 C C . GLN A 1 28 ? 0.163 9.650 -1.063 1.00 0.00 28 GLN A C 8
ATOM 3994 O O . GLN A 1 28 ? -0.163 9.347 0.088 1.00 0.00 28 GLN A O 8
ATOM 4008 N N . LYS A 1 29 ? -0.709 9.837 -2.055 1.00 0.00 29 LYS A N 8
ATOM 4009 C CA . LYS A 1 29 ? -2.154 9.686 -1.871 1.00 0.00 29 LYS A CA 8
ATOM 4010 C C . LYS A 1 29 ? -2.721 8.643 -2.843 1.00 0.00 29 LYS A C 8
ATOM 4011 O O . LYS A 1 29 ? -3.934 8.407 -2.877 1.00 0.00 29 LYS A O 8
ATOM 4030 N N . SER A 1 30 ? -1.822 8.007 -3.623 1.00 0.00 30 SER A N 8
ATOM 4031 C CA . SER A 1 30 ? -2.192 6.992 -4.614 1.00 0.00 30 SER A CA 8
ATOM 4032 C C . SER A 1 30 ? -0.952 6.195 -5.023 1.00 0.00 30 SER A C 8
ATOM 4033 O O . SER A 1 30 ? -0.263 6.534 -5.995 1.00 0.00 30 SER A O 8
ATOM 4041 N N . GLY A 1 31 ? -0.656 5.144 -4.248 1.00 0.00 31 GLY A N 8
ATOM 4042 C CA . GLY A 1 31 ? 0.495 4.299 -4.526 1.00 0.00 31 GLY A CA 8
ATOM 4043 C C . GLY A 1 31 ? 0.176 3.180 -5.495 1.00 0.00 31 GLY A C 8
ATOM 4044 O O . GLY A 1 31 ? -0.859 3.223 -6.167 1.00 0.00 31 GLY A O 8
ATOM 4048 N N . THR A 1 32 ? 1.062 2.171 -5.577 1.00 0.00 32 THR A N 8
ATOM 4049 C CA . THR A 1 32 ? 0.849 1.057 -6.497 1.00 0.00 32 THR A CA 8
ATOM 4050 C C . THR A 1 32 ? 1.571 -0.215 -6.059 1.00 0.00 32 THR A C 8
ATOM 4051 O O . THR A 1 32 ? 2.780 -0.200 -5.811 1.00 0.00 32 THR A O 8
ATOM 4062 N N . CYS A 1 33 ? 0.804 -1.310 -5.966 1.00 0.00 33 CYS A N 8
ATOM 4063 C CA . CYS A 1 33 ? 1.370 -2.621 -5.638 1.00 0.00 33 CYS A CA 8
ATOM 4064 C C . CYS A 1 33 ? 2.060 -3.168 -6.881 1.00 0.00 33 CYS A C 8
ATOM 4065 O O . CYS A 1 33 ? 1.413 -3.535 -7.870 1.00 0.00 33 CYS A O 8
ATOM 4072 N N . ALA A 1 34 ? 3.389 -3.162 -6.804 1.00 0.00 34 ALA A N 8
ATOM 4073 C CA . ALA A 1 34 ? 4.272 -3.577 -7.889 1.00 0.00 34 ALA A CA 8
ATOM 4074 C C . ALA A 1 34 ? 5.435 -4.401 -7.348 1.00 0.00 34 ALA A C 8
ATOM 4075 O O . ALA A 1 34 ? 5.763 -4.318 -6.163 1.00 0.00 34 ALA A O 8
ATOM 4082 N N . ASN A 1 35 ? 6.065 -5.181 -8.228 1.00 0.00 35 ASN A N 8
ATOM 4083 C CA . ASN A 1 35 ? 7.180 -6.054 -7.841 1.00 0.00 35 ASN A CA 8
ATOM 4084 C C . ASN A 1 35 ? 8.530 -5.380 -8.063 1.00 0.00 35 ASN A C 8
ATOM 4085 O O . ASN A 1 35 ? 8.760 -4.747 -9.097 1.00 0.00 35 ASN A O 8
ATOM 4096 N N . ARG A 1 36 ? 9.415 -5.528 -7.070 1.00 0.00 36 ARG A N 8
ATOM 4097 C CA . ARG A 1 36 ? 10.755 -4.946 -7.122 1.00 0.00 36 ARG A CA 8
ATOM 4098 C C . ARG A 1 36 ? 11.784 -5.995 -7.554 1.00 0.00 36 ARG A C 8
ATOM 4099 O O . ARG A 1 36 ? 12.424 -5.793 -8.607 1.00 0.00 36 ARG A O 8
ATOM 4135 N N . CYS A 1 2 ? -0.859 -13.225 -3.321 1.00 0.00 2 CYS A N 9
ATOM 4136 C CA . CYS A 1 2 ? -2.040 -12.413 -3.011 1.00 0.00 2 CYS A CA 9
ATOM 4137 C C . CYS A 1 2 ? -1.920 -10.984 -3.565 1.00 0.00 2 CYS A C 9
ATOM 4138 O O . CYS A 1 2 ? -2.871 -10.201 -3.476 1.00 0.00 2 CYS A O 9
ATOM 4145 N N . LYS A 1 3 ? -0.751 -10.655 -4.145 1.00 0.00 3 LYS A N 9
ATOM 4146 C CA . LYS A 1 3 ? -0.501 -9.322 -4.721 1.00 0.00 3 LYS A CA 9
ATOM 4147 C C . LYS A 1 3 ? -1.237 -9.149 -6.071 1.00 0.00 3 LYS A C 9
ATOM 4148 O O . LYS A 1 3 ? -1.324 -10.114 -6.836 1.00 0.00 3 LYS A O 9
ATOM 4167 N N . PRO A 1 4 ? -1.778 -7.936 -6.389 1.00 0.00 4 PRO A N 9
ATOM 4168 C CA . PRO A 1 4 ? -2.481 -7.695 -7.655 1.00 0.00 4 PRO A CA 9
ATOM 4169 C C . PRO A 1 4 ? -1.577 -7.137 -8.766 1.00 0.00 4 PRO A C 9
ATOM 4170 O O . PRO A 1 4 ? -1.928 -7.206 -9.947 1.00 0.00 4 PRO A O 9
ATOM 4181 N N . ASN A 1 5 ? -0.401 -6.604 -8.361 1.00 0.00 5 ASN A N 9
ATOM 4182 C CA . ASN A 1 5 ? 0.604 -5.978 -9.266 1.00 0.00 5 ASN A CA 9
ATOM 4183 C C . ASN A 1 5 ? -0.053 -5.034 -10.282 1.00 0.00 5 ASN A C 9
ATOM 4184 O O . ASN A 1 5 ? -0.566 -5.464 -11.324 1.00 0.00 5 ASN A O 9
ATOM 4195 N N . GLY A 1 6 ? -0.029 -3.745 -9.947 1.00 0.00 6 GLY A N 9
ATOM 4196 C CA . GLY A 1 6 ? -0.628 -2.721 -10.786 1.00 0.00 6 GLY A CA 9
ATOM 4197 C C . GLY A 1 6 ? -1.819 -2.054 -10.115 1.00 0.00 6 GLY A C 9
ATOM 4198 O O . GLY A 1 6 ? -2.589 -1.351 -10.776 1.00 0.00 6 GLY A O 9
ATOM 4202 N N . ALA A 1 7 ? -1.964 -2.278 -8.798 1.00 0.00 7 ALA A N 9
ATOM 4203 C CA . ALA A 1 7 ? -3.067 -1.697 -8.024 1.00 0.00 7 ALA A CA 9
ATOM 4204 C C . ALA A 1 7 ? -2.613 -0.441 -7.295 1.00 0.00 7 ALA A C 9
ATOM 4205 O O . ALA A 1 7 ? -1.436 -0.311 -6.969 1.00 0.00 7 ALA A O 9
ATOM 4212 N N . LYS A 1 8 ? -3.551 0.474 -7.034 1.00 0.00 8 LYS A N 9
ATOM 4213 C CA . LYS A 1 8 ? -3.238 1.730 -6.353 1.00 0.00 8 LYS A CA 9
ATOM 4214 C C . LYS A 1 8 ? -3.460 1.657 -4.845 1.00 0.00 8 LYS A C 9
ATOM 4215 O O . LYS A 1 8 ? -4.471 1.125 -4.375 1.00 0.00 8 LYS A O 9
ATOM 4234 N N . CYS A 1 9 ? -2.491 2.204 -4.107 1.00 0.00 9 CYS A N 9
ATOM 4235 C CA . CYS A 1 9 ? -2.534 2.267 -2.645 1.00 0.00 9 CYS A CA 9
ATOM 4236 C C . CYS A 1 9 ? -2.876 3.690 -2.211 1.00 0.00 9 CYS A C 9
ATOM 4237 O O . CYS A 1 9 ? -2.487 4.652 -2.873 1.00 0.00 9 CYS A O 9
ATOM 4244 N N . THR A 1 10 ? -3.615 3.819 -1.109 1.00 0.00 10 THR A N 9
ATOM 4245 C CA . THR A 1 10 ? -4.013 5.133 -0.590 1.00 0.00 10 THR A CA 9
ATOM 4246 C C . THR A 1 10 ? -4.121 5.122 0.934 1.00 0.00 10 THR A C 9
ATOM 4247 O O . THR A 1 10 ? -4.126 4.057 1.557 1.00 0.00 10 THR A O 9
ATOM 4258 N N . GLU A 1 11 ? -4.240 6.326 1.521 1.00 0.00 11 GLU A N 9
ATOM 4259 C CA . GLU A 1 11 ? -4.342 6.514 2.988 1.00 0.00 11 GLU A CA 9
ATOM 4260 C C . GLU A 1 11 ? -5.517 5.748 3.605 1.00 0.00 11 GLU A C 9
ATOM 4261 O O . GLU A 1 11 ? -5.559 5.536 4.820 1.00 0.00 11 GLU A O 9
ATOM 4273 N N . ILE A 1 12 ? -6.462 5.352 2.758 1.00 0.00 12 ILE A N 9
ATOM 4274 C CA . ILE A 1 12 ? -7.648 4.616 3.200 1.00 0.00 12 ILE A CA 9
ATOM 4275 C C . ILE A 1 12 ? -7.769 3.234 2.551 1.00 0.00 12 ILE A C 9
ATOM 4276 O O . ILE A 1 12 ? -8.581 2.419 3.001 1.00 0.00 12 ILE A O 9
ATOM 4292 N N . SER A 1 13 ? -6.970 2.957 1.502 1.00 0.00 13 SER A N 9
ATOM 4293 C CA . SER A 1 13 ? -7.045 1.662 0.818 1.00 0.00 13 SER A CA 9
ATOM 4294 C C . SER A 1 13 ? -5.679 1.073 0.504 1.00 0.00 13 SER A C 9
ATOM 4295 O O . SER A 1 13 ? -4.747 1.790 0.142 1.00 0.00 13 SER A O 9
ATOM 4303 N N . ILE A 1 14 ? -5.592 -0.257 0.649 1.00 0.00 14 ILE A N 9
ATOM 4304 C CA . ILE A 1 14 ? -4.363 -1.024 0.388 1.00 0.00 14 ILE A CA 9
ATOM 4305 C C . ILE A 1 14 ? -4.707 -2.476 0.000 1.00 0.00 14 ILE A C 9
ATOM 4306 O O . ILE A 1 14 ? -5.601 -3.068 0.610 1.00 0.00 14 ILE A O 9
ATOM 4322 N N . PRO A 1 15 ? -4.015 -3.076 -1.014 1.00 0.00 15 PRO A N 9
ATOM 4323 C CA . PRO A 1 15 ? -4.255 -4.479 -1.408 1.00 0.00 15 PRO A CA 9
ATOM 4324 C C . PRO A 1 15 ? -3.560 -5.466 -0.425 1.00 0.00 15 PRO A C 9
ATOM 4325 O O . PRO A 1 15 ? -3.030 -5.010 0.593 1.00 0.00 15 PRO A O 9
ATOM 4336 N N . PRO A 1 16 ? -3.536 -6.818 -0.680 1.00 0.00 16 PRO A N 9
ATOM 4337 C CA . PRO A 1 16 ? -2.893 -7.773 0.239 1.00 0.00 16 PRO A CA 9
ATOM 4338 C C . PRO A 1 16 ? -1.362 -7.786 0.118 1.00 0.00 16 PRO A C 9
ATOM 4339 O O . PRO A 1 16 ? -0.659 -7.668 1.124 1.00 0.00 16 PRO A O 9
ATOM 4350 N N . CYS A 1 17 ? -0.864 -7.913 -1.135 1.00 0.00 17 CYS A N 9
ATOM 4351 C CA . CYS A 1 17 ? 0.582 -7.963 -1.463 1.00 0.00 17 CYS A CA 9
ATOM 4352 C C . CYS A 1 17 ? 1.363 -8.926 -0.551 1.00 0.00 17 CYS A C 9
ATOM 4353 O O . CYS A 1 17 ? 1.697 -8.591 0.593 1.00 0.00 17 CYS A O 9
ATOM 4360 N N . CYS A 1 18 ? 1.639 -10.126 -1.074 1.00 0.00 18 CYS A N 9
ATOM 4361 C CA . CYS A 1 18 ? 2.376 -11.157 -0.332 1.00 0.00 18 CYS A CA 9
ATOM 4362 C C . CYS A 1 18 ? 3.879 -11.058 -0.575 1.00 0.00 18 CYS A C 9
ATOM 4363 O O . CYS A 1 18 ? 4.679 -11.367 0.313 1.00 0.00 18 CYS A O 9
ATOM 4370 N N . SER A 1 19 ? 4.246 -10.626 -1.781 1.00 0.00 19 SER A N 9
ATOM 4371 C CA . SER A 1 19 ? 5.651 -10.471 -2.164 1.00 0.00 19 SER A CA 9
ATOM 4372 C C . SER A 1 19 ? 5.913 -9.098 -2.775 1.00 0.00 19 SER A C 9
ATOM 4373 O O . SER A 1 19 ? 7.062 -8.649 -2.838 1.00 0.00 19 SER A O 9
ATOM 4381 N N . ASN A 1 20 ? 4.837 -8.442 -3.221 1.00 0.00 20 ASN A N 9
ATOM 4382 C CA . ASN A 1 20 ? 4.920 -7.117 -3.829 1.00 0.00 20 ASN A CA 9
ATOM 4383 C C . ASN A 1 20 ? 4.911 -6.021 -2.756 1.00 0.00 20 ASN A C 9
ATOM 4384 O O . ASN A 1 20 ? 4.934 -6.321 -1.558 1.00 0.00 20 ASN A O 9
ATOM 4395 N N . PHE A 1 21 ? 4.880 -4.761 -3.194 1.00 0.00 21 PHE A N 9
ATOM 4396 C CA . PHE A 1 21 ? 4.888 -3.625 -2.278 1.00 0.00 21 PHE A CA 9
ATOM 4397 C C . PHE A 1 21 ? 3.645 -2.762 -2.433 1.00 0.00 21 PHE A C 9
ATOM 4398 O O . PHE A 1 21 ? 3.035 -2.739 -3.493 1.00 0.00 21 PHE A O 9
ATOM 4415 N N . CYS A 1 22 ? 3.301 -2.047 -1.368 1.00 0.00 22 CYS A N 9
ATOM 4416 C CA . CYS A 1 22 ? 2.172 -1.129 -1.379 1.00 0.00 22 CYS A CA 9
ATOM 4417 C C . CYS A 1 22 ? 2.705 0.264 -1.075 1.00 0.00 22 CYS A C 9
ATOM 4418 O O . CYS A 1 22 ? 3.085 0.565 0.063 1.00 0.00 22 CYS A O 9
ATOM 4425 N N . LEU A 1 23 ? 2.751 1.106 -2.115 1.00 0.00 23 LEU A N 9
ATOM 4426 C CA . LEU A 1 23 ? 3.278 2.468 -2.001 1.00 0.00 23 LEU A CA 9
ATOM 4427 C C . LEU A 1 23 ? 2.297 3.429 -1.320 1.00 0.00 23 LEU A C 9
ATOM 4428 O O . LEU A 1 23 ? 2.014 4.531 -1.807 1.00 0.00 23 LEU A O 9
ATOM 4444 N N . ARG A 1 24 ? 1.819 2.996 -0.157 1.00 0.00 24 ARG A N 9
ATOM 4445 C CA . ARG A 1 24 ? 0.891 3.777 0.663 1.00 0.00 24 ARG A CA 9
ATOM 4446 C C . ARG A 1 24 ? 1.690 4.818 1.465 1.00 0.00 24 ARG A C 9
ATOM 4447 O O . ARG A 1 24 ? 1.836 4.726 2.691 1.00 0.00 24 ARG A O 9
ATOM 4468 N N . TYR A 1 25 ? 2.226 5.798 0.729 1.00 0.00 25 TYR A N 9
ATOM 4469 C CA . TYR A 1 25 ? 3.037 6.872 1.306 1.00 0.00 25 TYR A CA 9
ATOM 4470 C C . TYR A 1 25 ? 2.163 7.984 1.895 1.00 0.00 25 TYR A C 9
ATOM 4471 O O . TYR A 1 25 ? 0.996 8.130 1.518 1.00 0.00 25 TYR A O 9
ATOM 4489 N N . ALA A 1 26 ? 2.743 8.763 2.818 1.00 0.00 26 ALA A N 9
ATOM 4490 C CA . ALA A 1 26 ? 2.036 9.870 3.472 1.00 0.00 26 ALA A CA 9
ATOM 4491 C C . ALA A 1 26 ? 2.089 11.154 2.639 1.00 0.00 26 ALA A C 9
ATOM 4492 O O . ALA A 1 26 ? 1.256 12.049 2.815 1.00 0.00 26 ALA A O 9
ATOM 4499 N N . GLY A 1 27 ? 3.073 11.228 1.739 1.00 0.00 27 GLY A N 9
ATOM 4500 C CA . GLY A 1 27 ? 3.235 12.393 0.878 1.00 0.00 27 GLY A CA 9
ATOM 4501 C C . GLY A 1 27 ? 2.749 12.153 -0.544 1.00 0.00 27 GLY A C 9
ATOM 4502 O O . GLY A 1 27 ? 2.655 13.099 -1.334 1.00 0.00 27 GLY A O 9
ATOM 4506 N N . GLN A 1 28 ? 2.443 10.889 -0.870 1.00 0.00 28 GLN A N 9
ATOM 4507 C CA . GLN A 1 28 ? 1.965 10.518 -2.204 1.00 0.00 28 GLN A CA 9
ATOM 4508 C C . GLN A 1 28 ? 0.447 10.420 -2.246 1.00 0.00 28 GLN A C 9
ATOM 4509 O O . GLN A 1 28 ? -0.195 10.965 -3.148 1.00 0.00 28 GLN A O 9
ATOM 4523 N N . LYS A 1 29 ? -0.118 9.711 -1.252 1.00 0.00 29 LYS A N 9
ATOM 4524 C CA . LYS A 1 29 ? -1.579 9.477 -1.128 1.00 0.00 29 LYS A CA 9
ATOM 4525 C C . LYS A 1 29 ? -2.128 8.655 -2.314 1.00 0.00 29 LYS A C 9
ATOM 4526 O O . LYS A 1 29 ? -3.344 8.566 -2.513 1.00 0.00 29 LYS A O 9
ATOM 4545 N N . SER A 1 30 ? -1.207 8.052 -3.095 1.00 0.00 30 SER A N 9
ATOM 4546 C CA . SER A 1 30 ? -1.551 7.231 -4.263 1.00 0.00 30 SER A CA 9
ATOM 4547 C C . SER A 1 30 ? -0.341 6.386 -4.680 1.00 0.00 30 SER A C 9
ATOM 4548 O O . SER A 1 30 ? 0.516 6.834 -5.453 1.00 0.00 30 SER A O 9
ATOM 4556 N N . GLY A 1 31 ? -0.274 5.169 -4.136 1.00 0.00 31 GLY A N 9
ATOM 4557 C CA . GLY A 1 31 ? 0.819 4.261 -4.438 1.00 0.00 31 GLY A CA 9
ATOM 4558 C C . GLY A 1 31 ? 0.431 3.182 -5.424 1.00 0.00 31 GLY A C 9
ATOM 4559 O O . GLY A 1 31 ? -0.585 3.311 -6.114 1.00 0.00 31 GLY A O 9
ATOM 4563 N N . THR A 1 32 ? 1.242 2.109 -5.499 1.00 0.00 32 THR A N 9
ATOM 4564 C CA . THR A 1 32 ? 0.970 1.012 -6.426 1.00 0.00 32 THR A CA 9
ATOM 4565 C C . THR A 1 32 ? 1.613 -0.300 -5.974 1.00 0.00 32 THR A C 9
ATOM 4566 O O . THR A 1 32 ? 2.836 -0.377 -5.822 1.00 0.00 32 THR A O 9
ATOM 4577 N N . CYS A 1 33 ? 0.776 -1.328 -5.751 1.00 0.00 33 CYS A N 9
ATOM 4578 C CA . CYS A 1 33 ? 1.277 -2.657 -5.387 1.00 0.00 33 CYS A CA 9
ATOM 4579 C C . CYS A 1 33 ? 1.882 -3.301 -6.626 1.00 0.00 33 CYS A C 9
ATOM 4580 O O . CYS A 1 33 ? 1.176 -3.618 -7.590 1.00 0.00 33 CYS A O 9
ATOM 4587 N N . ALA A 1 34 ? 3.207 -3.432 -6.579 1.00 0.00 34 ALA A N 9
ATOM 4588 C CA . ALA A 1 34 ? 4.013 -3.968 -7.669 1.00 0.00 34 ALA A CA 9
ATOM 4589 C C . ALA A 1 34 ? 5.149 -4.827 -7.118 1.00 0.00 34 ALA A C 9
ATOM 4590 O O . ALA A 1 34 ? 5.482 -4.739 -5.933 1.00 0.00 34 ALA A O 9
ATOM 4597 N N . ASN A 1 35 ? 5.747 -5.647 -7.985 1.00 0.00 35 ASN A N 9
ATOM 4598 C CA . ASN A 1 35 ? 6.836 -6.545 -7.584 1.00 0.00 35 ASN A CA 9
ATOM 4599 C C . ASN A 1 35 ? 8.203 -5.933 -7.873 1.00 0.00 35 ASN A C 9
ATOM 4600 O O . ASN A 1 35 ? 8.433 -5.385 -8.955 1.00 0.00 35 ASN A O 9
ATOM 4611 N N . ARG A 1 36 ? 9.100 -6.038 -6.889 1.00 0.00 36 ARG A N 9
ATOM 4612 C CA . ARG A 1 36 ? 10.455 -5.502 -7.004 1.00 0.00 36 ARG A CA 9
ATOM 4613 C C . ARG A 1 36 ? 11.450 -6.619 -7.329 1.00 0.00 36 ARG A C 9
ATOM 4614 O O . ARG A 1 36 ? 11.578 -7.561 -6.515 1.00 0.00 36 ARG A O 9
ATOM 4650 N N . CYS A 1 2 ? -0.776 -13.174 -3.411 1.00 0.00 2 CYS A N 10
ATOM 4651 C CA . CYS A 1 2 ? -1.945 -12.356 -3.073 1.00 0.00 2 CYS A CA 10
ATOM 4652 C C . CYS A 1 2 ? -1.833 -10.927 -3.635 1.00 0.00 2 CYS A C 10
ATOM 4653 O O . CYS A 1 2 ? -2.754 -10.120 -3.472 1.00 0.00 2 CYS A O 10
ATOM 4660 N N . LYS A 1 3 ? -0.704 -10.624 -4.306 1.00 0.00 3 LYS A N 10
ATOM 4661 C CA . LYS A 1 3 ? -0.477 -9.296 -4.904 1.00 0.00 3 LYS A CA 10
ATOM 4662 C C . LYS A 1 3 ? -1.308 -9.135 -6.200 1.00 0.00 3 LYS A C 10
ATOM 4663 O O . LYS A 1 3 ? -1.388 -10.088 -6.981 1.00 0.00 3 LYS A O 10
ATOM 4682 N N . PRO A 1 4 ? -1.938 -7.952 -6.459 1.00 0.00 4 PRO A N 10
ATOM 4683 C CA . PRO A 1 4 ? -2.742 -7.736 -7.671 1.00 0.00 4 PRO A CA 10
ATOM 4684 C C . PRO A 1 4 ? -1.929 -7.185 -8.851 1.00 0.00 4 PRO A C 10
ATOM 4685 O O . PRO A 1 4 ? -2.317 -7.343 -10.011 1.00 0.00 4 PRO A O 10
ATOM 4696 N N . ASN A 1 5 ? -0.789 -6.548 -8.522 1.00 0.00 5 ASN A N 10
ATOM 4697 C CA . ASN A 1 5 ? 0.135 -5.914 -9.494 1.00 0.00 5 ASN A CA 10
ATOM 4698 C C . ASN A 1 5 ? -0.601 -4.910 -10.390 1.00 0.00 5 ASN A C 10
ATOM 4699 O O . ASN A 1 5 ? -1.393 -5.291 -11.260 1.00 0.00 5 ASN A O 10
ATOM 4710 N N . GLY A 1 6 ? -0.326 -3.625 -10.157 1.00 0.00 6 GLY A N 10
ATOM 4711 C CA . GLY A 1 6 ? -0.967 -2.557 -10.907 1.00 0.00 6 GLY A CA 10
ATOM 4712 C C . GLY A 1 6 ? -2.172 -1.986 -10.176 1.00 0.00 6 GLY A C 10
ATOM 4713 O O . GLY A 1 6 ? -3.047 -1.377 -10.799 1.00 0.00 6 GLY A O 10
ATOM 4717 N N . ALA A 1 7 ? -2.211 -2.188 -8.849 1.00 0.00 7 ALA A N 10
ATOM 4718 C CA . ALA A 1 7 ? -3.312 -1.701 -8.014 1.00 0.00 7 ALA A CA 10
ATOM 4719 C C . ALA A 1 7 ? -2.939 -0.383 -7.338 1.00 0.00 7 ALA A C 10
ATOM 4720 O O . ALA A 1 7 ? -1.766 -0.015 -7.306 1.00 0.00 7 ALA A O 10
ATOM 4727 N N . LYS A 1 8 ? -3.945 0.322 -6.802 1.00 0.00 8 LYS A N 10
ATOM 4728 C CA . LYS A 1 8 ? -3.725 1.603 -6.129 1.00 0.00 8 LYS A CA 10
ATOM 4729 C C . LYS A 1 8 ? -3.478 1.431 -4.633 1.00 0.00 8 LYS A C 10
ATOM 4730 O O . LYS A 1 8 ? -4.109 0.597 -3.976 1.00 0.00 8 LYS A O 10
ATOM 4749 N N . CYS A 1 9 ? -2.550 2.239 -4.117 1.00 0.00 9 CYS A N 10
ATOM 4750 C CA . CYS A 1 9 ? -2.183 2.229 -2.702 1.00 0.00 9 CYS A CA 10
ATOM 4751 C C . CYS A 1 9 ? -2.348 3.634 -2.109 1.00 0.00 9 CYS A C 10
ATOM 4752 O O . CYS A 1 9 ? -1.409 4.440 -2.100 1.00 0.00 9 CYS A O 10
ATOM 4759 N N . THR A 1 10 ? -3.564 3.923 -1.636 1.00 0.00 10 THR A N 10
ATOM 4760 C CA . THR A 1 10 ? -3.883 5.227 -1.048 1.00 0.00 10 THR A CA 10
ATOM 4761 C C . THR A 1 10 ? -3.807 5.191 0.477 1.00 0.00 10 THR A C 10
ATOM 4762 O O . THR A 1 10 ? -3.820 4.117 1.084 1.00 0.00 10 THR A O 10
ATOM 4773 N N . GLU A 1 11 ? -3.762 6.392 1.083 1.00 0.00 11 GLU A N 10
ATOM 4774 C CA . GLU A 1 11 ? -3.659 6.579 2.546 1.00 0.00 11 GLU A CA 10
ATOM 4775 C C . GLU A 1 11 ? -4.697 5.773 3.358 1.00 0.00 11 GLU A C 10
ATOM 4776 O O . GLU A 1 11 ? -4.479 5.495 4.541 1.00 0.00 11 GLU A O 10
ATOM 4788 N N . ILE A 1 12 ? -5.802 5.413 2.717 1.00 0.00 12 ILE A N 10
ATOM 4789 C CA . ILE A 1 12 ? -6.871 4.661 3.365 1.00 0.00 12 ILE A CA 10
ATOM 4790 C C . ILE A 1 12 ? -7.107 3.300 2.681 1.00 0.00 12 ILE A C 10
ATOM 4791 O O . ILE A 1 12 ? -7.852 2.471 3.213 1.00 0.00 12 ILE A O 10
ATOM 4807 N N . SER A 1 13 ? -6.475 3.065 1.520 1.00 0.00 13 SER A N 10
ATOM 4808 C CA . SER A 1 13 ? -6.654 1.801 0.803 1.00 0.00 13 SER A CA 10
ATOM 4809 C C . SER A 1 13 ? -5.331 1.161 0.413 1.00 0.00 13 SER A C 10
ATOM 4810 O O . SER A 1 13 ? -4.430 1.830 -0.096 1.00 0.00 13 SER A O 10
ATOM 4818 N N . ILE A 1 14 ? -5.240 -0.156 0.659 1.00 0.00 14 ILE A N 10
ATOM 4819 C CA . ILE A 1 14 ? -4.035 -0.943 0.354 1.00 0.00 14 ILE A CA 10
ATOM 4820 C C . ILE A 1 14 ? -4.397 -2.408 0.022 1.00 0.00 14 ILE A C 10
ATOM 4821 O O . ILE A 1 14 ? -5.249 -2.991 0.699 1.00 0.00 14 ILE A O 10
ATOM 4837 N N . PRO A 1 15 ? -3.760 -3.025 -1.019 1.00 0.00 15 PRO A N 10
ATOM 4838 C CA . PRO A 1 15 ? -4.009 -4.437 -1.385 1.00 0.00 15 PRO A CA 10
ATOM 4839 C C . PRO A 1 15 ? -3.307 -5.414 -0.397 1.00 0.00 15 PRO A C 10
ATOM 4840 O O . PRO A 1 15 ? -2.734 -4.945 0.592 1.00 0.00 15 PRO A O 10
ATOM 4851 N N . PRO A 1 16 ? -3.323 -6.773 -0.620 1.00 0.00 16 PRO A N 10
ATOM 4852 C CA . PRO A 1 16 ? -2.675 -7.724 0.300 1.00 0.00 16 PRO A CA 10
ATOM 4853 C C . PRO A 1 16 ? -1.151 -7.785 0.121 1.00 0.00 16 PRO A C 10
ATOM 4854 O O . PRO A 1 16 ? -0.405 -7.634 1.092 1.00 0.00 16 PRO A O 10
ATOM 4865 N N . CYS A 1 17 ? -0.705 -7.990 -1.141 1.00 0.00 17 CYS A N 10
ATOM 4866 C CA . CYS A 1 17 ? 0.725 -8.091 -1.522 1.00 0.00 17 CYS A CA 10
ATOM 4867 C C . CYS A 1 17 ? 1.519 -9.028 -0.596 1.00 0.00 17 CYS A C 10
ATOM 4868 O O . CYS A 1 17 ? 1.890 -8.657 0.525 1.00 0.00 17 CYS A O 10
ATOM 4875 N N . CYS A 1 18 ? 1.765 -10.247 -1.083 1.00 0.00 18 CYS A N 10
ATOM 4876 C CA . CYS A 1 18 ? 2.507 -11.259 -0.326 1.00 0.00 18 CYS A CA 10
ATOM 4877 C C . CYS A 1 18 ? 3.990 -11.248 -0.693 1.00 0.00 18 CYS A C 10
ATOM 4878 O O . CYS A 1 18 ? 4.838 -11.647 0.111 1.00 0.00 18 CYS A O 10
ATOM 4885 N N . SER A 1 19 ? 4.285 -10.787 -1.911 1.00 0.00 19 SER A N 10
ATOM 4886 C CA . SER A 1 19 ? 5.663 -10.708 -2.406 1.00 0.00 19 SER A CA 10
ATOM 4887 C C . SER A 1 19 ? 5.953 -9.349 -3.040 1.00 0.00 19 SER A C 10
ATOM 4888 O O . SER A 1 19 ? 7.104 -9.044 -3.371 1.00 0.00 19 SER A O 10
ATOM 4896 N N . ASN A 1 20 ? 4.906 -8.540 -3.198 1.00 0.00 20 ASN A N 10
ATOM 4897 C CA . ASN A 1 20 ? 5.027 -7.217 -3.794 1.00 0.00 20 ASN A CA 10
ATOM 4898 C C . ASN A 1 20 ? 5.075 -6.124 -2.725 1.00 0.00 20 ASN A C 10
ATOM 4899 O O . ASN A 1 20 ? 5.223 -6.413 -1.533 1.00 0.00 20 ASN A O 10
ATOM 4910 N N . PHE A 1 21 ? 4.949 -4.872 -3.170 1.00 0.00 21 PHE A N 10
ATOM 4911 C CA . PHE A 1 21 ? 4.997 -3.716 -2.286 1.00 0.00 21 PHE A CA 10
ATOM 4912 C C . PHE A 1 21 ? 3.700 -2.899 -2.342 1.00 0.00 21 PHE A C 10
ATOM 4913 O O . PHE A 1 21 ? 2.758 -3.253 -3.051 1.00 0.00 21 PHE A O 10
ATOM 4930 N N . CYS A 1 22 ? 3.680 -1.813 -1.570 1.00 0.00 22 CYS A N 10
ATOM 4931 C CA . CYS A 1 22 ? 2.564 -0.883 -1.537 1.00 0.00 22 CYS A CA 10
ATOM 4932 C C . CYS A 1 22 ? 3.129 0.528 -1.482 1.00 0.00 22 CYS A C 10
ATOM 4933 O O . CYS A 1 22 ? 3.766 0.911 -0.493 1.00 0.00 22 CYS A O 10
ATOM 4940 N N . LEU A 1 23 ? 2.909 1.295 -2.555 1.00 0.00 23 LEU A N 10
ATOM 4941 C CA . LEU A 1 23 ? 3.423 2.664 -2.646 1.00 0.00 23 LEU A CA 10
ATOM 4942 C C . LEU A 1 23 ? 2.555 3.670 -1.878 1.00 0.00 23 LEU A C 10
ATOM 4943 O O . LEU A 1 23 ? 2.386 4.829 -2.276 1.00 0.00 23 LEU A O 10
ATOM 4959 N N . ARG A 1 24 ? 2.057 3.200 -0.736 1.00 0.00 24 ARG A N 10
ATOM 4960 C CA . ARG A 1 24 ? 1.229 3.995 0.178 1.00 0.00 24 ARG A CA 10
ATOM 4961 C C . ARG A 1 24 ? 2.148 4.875 1.047 1.00 0.00 24 ARG A C 10
ATOM 4962 O O . ARG A 1 24 ? 2.187 4.761 2.279 1.00 0.00 24 ARG A O 10
ATOM 4983 N N . TYR A 1 25 ? 2.901 5.754 0.363 1.00 0.00 25 TYR A N 10
ATOM 4984 C CA . TYR A 1 25 ? 3.862 6.664 1.003 1.00 0.00 25 TYR A CA 10
ATOM 4985 C C . TYR A 1 25 ? 3.179 7.669 1.932 1.00 0.00 25 TYR A C 10
ATOM 4986 O O . TYR A 1 25 ? 1.992 7.964 1.770 1.00 0.00 25 TYR A O 10
ATOM 5004 N N . ALA A 1 26 ? 3.948 8.194 2.898 1.00 0.00 26 ALA A N 10
ATOM 5005 C CA . ALA A 1 26 ? 3.442 9.178 3.857 1.00 0.00 26 ALA A CA 10
ATOM 5006 C C . ALA A 1 26 ? 3.356 10.567 3.213 1.00 0.00 26 ALA A C 10
ATOM 5007 O O . ALA A 1 26 ? 4.354 11.293 3.120 1.00 0.00 26 ALA A O 10
ATOM 5014 N N . GLY A 1 27 ? 2.151 10.906 2.753 1.00 0.00 27 GLY A N 10
ATOM 5015 C CA . GLY A 1 27 ? 1.918 12.184 2.098 1.00 0.00 27 GLY A CA 10
ATOM 5016 C C . GLY A 1 27 ? 1.299 12.025 0.719 1.00 0.00 27 GLY A C 10
ATOM 5017 O O . GLY A 1 27 ? 0.641 12.942 0.221 1.00 0.00 27 GLY A O 10
ATOM 5021 N N . GLN A 1 28 ? 1.517 10.852 0.106 1.00 0.00 28 GLN A N 10
ATOM 5022 C CA . GLN A 1 28 ? 0.987 10.547 -1.225 1.00 0.00 28 GLN A CA 10
ATOM 5023 C C . GLN A 1 28 ? -0.319 9.766 -1.130 1.00 0.00 28 GLN A C 10
ATOM 5024 O O . GLN A 1 28 ? -0.546 9.034 -0.162 1.00 0.00 28 GLN A O 10
ATOM 5038 N N . LYS A 1 29 ? -1.168 9.935 -2.146 1.00 0.00 29 LYS A N 10
ATOM 5039 C CA . LYS A 1 29 ? -2.461 9.249 -2.212 1.00 0.00 29 LYS A CA 10
ATOM 5040 C C . LYS A 1 29 ? -2.657 8.599 -3.589 1.00 0.00 29 LYS A C 10
ATOM 5041 O O . LYS A 1 29 ? -3.757 8.619 -4.156 1.00 0.00 29 LYS A O 10
ATOM 5060 N N . SER A 1 30 ? -1.570 8.010 -4.125 1.00 0.00 30 SER A N 10
ATOM 5061 C CA . SER A 1 30 ? -1.596 7.350 -5.434 1.00 0.00 30 SER A CA 10
ATOM 5062 C C . SER A 1 30 ? -0.496 6.288 -5.522 1.00 0.00 30 SER A C 10
ATOM 5063 O O . SER A 1 30 ? 0.308 6.270 -6.465 1.00 0.00 30 SER A O 10
ATOM 5071 N N . GLY A 1 31 ? -0.472 5.392 -4.524 1.00 0.00 31 GLY A N 10
ATOM 5072 C CA . GLY A 1 31 ? 0.517 4.325 -4.486 1.00 0.00 31 GLY A CA 10
ATOM 5073 C C . GLY A 1 31 ? 0.175 3.175 -5.416 1.00 0.00 31 GLY A C 10
ATOM 5074 O O . GLY A 1 31 ? -0.739 3.297 -6.238 1.00 0.00 31 GLY A O 10
ATOM 5078 N N . THR A 1 32 ? 0.905 2.052 -5.291 1.00 0.00 32 THR A N 10
ATOM 5079 C CA . THR A 1 32 ? 0.665 0.886 -6.142 1.00 0.00 32 THR A CA 10
ATOM 5080 C C . THR A 1 32 ? 1.440 -0.354 -5.693 1.00 0.00 32 THR A C 10
ATOM 5081 O O . THR A 1 32 ? 2.552 -0.266 -5.165 1.00 0.00 32 THR A O 10
ATOM 5092 N N . CYS A 1 33 ? 0.804 -1.496 -5.926 1.00 0.00 33 CYS A N 10
ATOM 5093 C CA . CYS A 1 33 ? 1.383 -2.810 -5.656 1.00 0.00 33 CYS A CA 10
ATOM 5094 C C . CYS A 1 33 ? 1.784 -3.405 -7.002 1.00 0.00 33 CYS A C 10
ATOM 5095 O O . CYS A 1 33 ? 0.937 -3.572 -7.882 1.00 0.00 33 CYS A O 10
ATOM 5102 N N . ALA A 1 34 ? 3.082 -3.695 -7.156 1.00 0.00 34 ALA A N 10
ATOM 5103 C CA . ALA A 1 34 ? 3.644 -4.198 -8.412 1.00 0.00 34 ALA A CA 10
ATOM 5104 C C . ALA A 1 34 ? 4.741 -5.230 -8.172 1.00 0.00 34 ALA A C 10
ATOM 5105 O O . ALA A 1 34 ? 4.643 -6.362 -8.648 1.00 0.00 34 ALA A O 10
ATOM 5112 N N . ASN A 1 35 ? 5.786 -4.819 -7.446 1.00 0.00 35 ASN A N 10
ATOM 5113 C CA . ASN A 1 35 ? 6.932 -5.685 -7.114 1.00 0.00 35 ASN A CA 10
ATOM 5114 C C . ASN A 1 35 ? 7.717 -5.119 -5.933 1.00 0.00 35 ASN A C 10
ATOM 5115 O O . ASN A 1 35 ? 7.786 -3.900 -5.752 1.00 0.00 35 ASN A O 10
ATOM 5126 N N . ARG A 1 36 ? 8.309 -6.018 -5.140 1.00 0.00 36 ARG A N 10
ATOM 5127 C CA . ARG A 1 36 ? 9.101 -5.630 -3.974 1.00 0.00 36 ARG A CA 10
ATOM 5128 C C . ARG A 1 36 ? 10.597 -5.678 -4.297 1.00 0.00 36 ARG A C 10
ATOM 5129 O O . ARG A 1 36 ? 11.251 -4.617 -4.215 1.00 0.00 36 ARG A O 10
ATOM 5165 N N . CYS A 1 2 ? -0.729 -12.912 -2.684 1.00 0.00 2 CYS A N 11
ATOM 5166 C CA . CYS A 1 2 ? -1.918 -12.105 -2.393 1.00 0.00 2 CYS A CA 11
ATOM 5167 C C . CYS A 1 2 ? -1.849 -10.715 -3.048 1.00 0.00 2 CYS A C 11
ATOM 5168 O O . CYS A 1 2 ? -2.818 -9.951 -2.987 1.00 0.00 2 CYS A O 11
ATOM 5175 N N . LYS A 1 3 ? -0.703 -10.396 -3.681 1.00 0.00 3 LYS A N 11
ATOM 5176 C CA . LYS A 1 3 ? -0.509 -9.099 -4.359 1.00 0.00 3 LYS A CA 11
ATOM 5177 C C . LYS A 1 3 ? -1.254 -9.076 -5.705 1.00 0.00 3 LYS A C 11
ATOM 5178 O O . LYS A 1 3 ? -1.252 -10.088 -6.412 1.00 0.00 3 LYS A O 11
ATOM 5197 N N . PRO A 1 4 ? -1.904 -7.936 -6.095 1.00 0.00 4 PRO A N 11
ATOM 5198 C CA . PRO A 1 4 ? -2.647 -7.843 -7.360 1.00 0.00 4 PRO A CA 11
ATOM 5199 C C . PRO A 1 4 ? -1.790 -7.369 -8.540 1.00 0.00 4 PRO A C 11
ATOM 5200 O O . PRO A 1 4 ? -2.162 -7.563 -9.699 1.00 0.00 4 PRO A O 11
ATOM 5211 N N . ASN A 1 5 ? -0.628 -6.761 -8.216 1.00 0.00 5 ASN A N 11
ATOM 5212 C CA . ASN A 1 5 ? 0.340 -6.203 -9.198 1.00 0.00 5 ASN A CA 11
ATOM 5213 C C . ASN A 1 5 ? -0.356 -5.326 -10.250 1.00 0.00 5 ASN A C 11
ATOM 5214 O O . ASN A 1 5 ? -0.968 -5.827 -11.201 1.00 0.00 5 ASN A O 11
ATOM 5225 N N . GLY A 1 6 ? -0.251 -4.011 -10.049 1.00 0.00 6 GLY A N 11
ATOM 5226 C CA . GLY A 1 6 ? -0.874 -3.044 -10.938 1.00 0.00 6 GLY A CA 11
ATOM 5227 C C . GLY A 1 6 ? -2.094 -2.388 -10.306 1.00 0.00 6 GLY A C 11
ATOM 5228 O O . GLY A 1 6 ? -2.926 -1.811 -11.010 1.00 0.00 6 GLY A O 11
ATOM 5232 N N . ALA A 1 7 ? -2.188 -2.480 -8.970 1.00 0.00 7 ALA A N 11
ATOM 5233 C CA . ALA A 1 7 ? -3.303 -1.902 -8.216 1.00 0.00 7 ALA A CA 11
ATOM 5234 C C . ALA A 1 7 ? -2.916 -0.554 -7.606 1.00 0.00 7 ALA A C 11
ATOM 5235 O O . ALA A 1 7 ? -1.750 -0.159 -7.663 1.00 0.00 7 ALA A O 11
ATOM 5242 N N . LYS A 1 8 ? -3.901 0.147 -7.028 1.00 0.00 8 LYS A N 11
ATOM 5243 C CA . LYS A 1 8 ? -3.670 1.450 -6.410 1.00 0.00 8 LYS A CA 11
ATOM 5244 C C . LYS A 1 8 ? -3.461 1.343 -4.902 1.00 0.00 8 LYS A C 11
ATOM 5245 O O . LYS A 1 8 ? -4.045 0.482 -4.237 1.00 0.00 8 LYS A O 11
ATOM 5264 N N . CYS A 1 9 ? -2.616 2.238 -4.388 1.00 0.00 9 CYS A N 11
ATOM 5265 C CA . CYS A 1 9 ? -2.291 2.312 -2.965 1.00 0.00 9 CYS A CA 11
ATOM 5266 C C . CYS A 1 9 ? -2.476 3.751 -2.478 1.00 0.00 9 CYS A C 11
ATOM 5267 O O . CYS A 1 9 ? -1.525 4.542 -2.430 1.00 0.00 9 CYS A O 11
ATOM 5274 N N . THR A 1 10 ? -3.725 4.085 -2.134 1.00 0.00 10 THR A N 11
ATOM 5275 C CA . THR A 1 10 ? -4.076 5.428 -1.661 1.00 0.00 10 THR A CA 11
ATOM 5276 C C . THR A 1 10 ? -3.822 5.585 -0.161 1.00 0.00 10 THR A C 11
ATOM 5277 O O . THR A 1 10 ? -3.663 4.596 0.559 1.00 0.00 10 THR A O 11
ATOM 5288 N N . GLU A 1 11 ? -3.814 6.847 0.300 1.00 0.00 11 GLU A N 11
ATOM 5289 C CA . GLU A 1 11 ? -3.567 7.201 1.709 1.00 0.00 11 GLU A CA 11
ATOM 5290 C C . GLU A 1 11 ? -4.560 6.537 2.685 1.00 0.00 11 GLU A C 11
ATOM 5291 O O . GLU A 1 11 ? -4.282 6.437 3.883 1.00 0.00 11 GLU A O 11
ATOM 5303 N N . ILE A 1 12 ? -5.699 6.098 2.162 1.00 0.00 12 ILE A N 11
ATOM 5304 C CA . ILE A 1 12 ? -6.734 5.461 2.967 1.00 0.00 12 ILE A CA 11
ATOM 5305 C C . ILE A 1 12 ? -7.015 4.019 2.510 1.00 0.00 12 ILE A C 11
ATOM 5306 O O . ILE A 1 12 ? -7.701 3.280 3.223 1.00 0.00 12 ILE A O 11
ATOM 5322 N N . SER A 1 13 ? -6.492 3.615 1.341 1.00 0.00 13 SER A N 11
ATOM 5323 C CA . SER A 1 13 ? -6.733 2.262 0.838 1.00 0.00 13 SER A CA 11
ATOM 5324 C C . SER A 1 13 ? -5.462 1.605 0.334 1.00 0.00 13 SER A C 11
ATOM 5325 O O . SER A 1 13 ? -4.619 2.253 -0.291 1.00 0.00 13 SER A O 11
ATOM 5333 N N . ILE A 1 14 ? -5.349 0.299 0.615 1.00 0.00 14 ILE A N 11
ATOM 5334 C CA . ILE A 1 14 ? -4.182 -0.498 0.219 1.00 0.00 14 ILE A CA 11
ATOM 5335 C C . ILE A 1 14 ? -4.559 -1.977 -0.010 1.00 0.00 14 ILE A C 11
ATOM 5336 O O . ILE A 1 14 ? -5.338 -2.537 0.767 1.00 0.00 14 ILE A O 11
ATOM 5352 N N . PRO A 1 15 ? -4.015 -2.626 -1.081 1.00 0.00 15 PRO A N 11
ATOM 5353 C CA . PRO A 1 15 ? -4.270 -4.059 -1.376 1.00 0.00 15 PRO A CA 11
ATOM 5354 C C . PRO A 1 15 ? -3.549 -4.989 -0.354 1.00 0.00 15 PRO A C 11
ATOM 5355 O O . PRO A 1 15 ? -2.989 -4.472 0.618 1.00 0.00 15 PRO A O 11
ATOM 5366 N N . PRO A 1 16 ? -3.534 -6.358 -0.525 1.00 0.00 16 PRO A N 11
ATOM 5367 C CA . PRO A 1 16 ? -2.866 -7.257 0.436 1.00 0.00 16 PRO A CA 11
ATOM 5368 C C . PRO A 1 16 ? -1.336 -7.258 0.286 1.00 0.00 16 PRO A C 11
ATOM 5369 O O . PRO A 1 16 ? -0.621 -6.942 1.240 1.00 0.00 16 PRO A O 11
ATOM 5380 N N . CYS A 1 17 ? -0.848 -7.604 -0.930 1.00 0.00 17 CYS A N 11
ATOM 5381 C CA . CYS A 1 17 ? 0.595 -7.665 -1.265 1.00 0.00 17 CYS A CA 11
ATOM 5382 C C . CYS A 1 17 ? 1.402 -8.479 -0.244 1.00 0.00 17 CYS A C 11
ATOM 5383 O O . CYS A 1 17 ? 1.697 -8.010 0.863 1.00 0.00 17 CYS A O 11
ATOM 5390 N N . CYS A 1 18 ? 1.745 -9.708 -0.640 1.00 0.00 18 CYS A N 11
ATOM 5391 C CA . CYS A 1 18 ? 2.512 -10.619 0.210 1.00 0.00 18 CYS A CA 11
ATOM 5392 C C . CYS A 1 18 ? 4.003 -10.568 -0.114 1.00 0.00 18 CYS A C 11
ATOM 5393 O O . CYS A 1 18 ? 4.836 -10.895 0.736 1.00 0.00 18 CYS A O 11
ATOM 5400 N N . SER A 1 19 ? 4.329 -10.155 -1.346 1.00 0.00 19 SER A N 11
ATOM 5401 C CA . SER A 1 19 ? 5.730 -10.060 -1.786 1.00 0.00 19 SER A CA 11
ATOM 5402 C C . SER A 1 19 ? 6.003 -8.782 -2.573 1.00 0.00 19 SER A C 11
ATOM 5403 O O . SER A 1 19 ? 7.158 -8.365 -2.699 1.00 0.00 19 SER A O 11
ATOM 5411 N N . ASN A 1 20 ? 4.939 -8.166 -3.097 1.00 0.00 20 ASN A N 11
ATOM 5412 C CA . ASN A 1 20 ? 5.053 -6.930 -3.875 1.00 0.00 20 ASN A CA 11
ATOM 5413 C C . ASN A 1 20 ? 5.174 -5.709 -2.951 1.00 0.00 20 ASN A C 11
ATOM 5414 O O . ASN A 1 20 ? 5.346 -5.863 -1.737 1.00 0.00 20 ASN A O 11
ATOM 5425 N N . PHE A 1 21 ? 5.084 -4.505 -3.525 1.00 0.00 21 PHE A N 11
ATOM 5426 C CA . PHE A 1 21 ? 5.212 -3.273 -2.753 1.00 0.00 21 PHE A CA 11
ATOM 5427 C C . PHE A 1 21 ? 3.964 -2.405 -2.836 1.00 0.00 21 PHE A C 11
ATOM 5428 O O . PHE A 1 21 ? 3.199 -2.499 -3.790 1.00 0.00 21 PHE A O 11
ATOM 5445 N N . CYS A 1 22 ? 3.785 -1.559 -1.825 1.00 0.00 22 CYS A N 11
ATOM 5446 C CA . CYS A 1 22 ? 2.677 -0.618 -1.781 1.00 0.00 22 CYS A CA 11
ATOM 5447 C C . CYS A 1 22 ? 3.252 0.789 -1.719 1.00 0.00 22 CYS A C 11
ATOM 5448 O O . CYS A 1 22 ? 3.934 1.149 -0.752 1.00 0.00 22 CYS A O 11
ATOM 5455 N N . LEU A 1 23 ? 2.983 1.576 -2.762 1.00 0.00 23 LEU A N 11
ATOM 5456 C CA . LEU A 1 23 ? 3.498 2.941 -2.859 1.00 0.00 23 LEU A CA 11
ATOM 5457 C C . LEU A 1 23 ? 2.620 3.959 -2.117 1.00 0.00 23 LEU A C 11
ATOM 5458 O O . LEU A 1 23 ? 2.426 5.099 -2.557 1.00 0.00 23 LEU A O 11
ATOM 5474 N N . ARG A 1 24 ? 2.129 3.520 -0.961 1.00 0.00 24 ARG A N 11
ATOM 5475 C CA . ARG A 1 24 ? 1.297 4.340 -0.071 1.00 0.00 24 ARG A CA 11
ATOM 5476 C C . ARG A 1 24 ? 2.195 5.230 0.808 1.00 0.00 24 ARG A C 11
ATOM 5477 O O . ARG A 1 24 ? 1.759 6.268 1.313 1.00 0.00 24 ARG A O 11
ATOM 5498 N N . TYR A 1 25 ? 3.466 4.798 0.964 1.00 0.00 25 TYR A N 11
ATOM 5499 C CA . TYR A 1 25 ? 4.496 5.497 1.766 1.00 0.00 25 TYR A CA 11
ATOM 5500 C C . TYR A 1 25 ? 4.033 5.772 3.209 1.00 0.00 25 TYR A C 11
ATOM 5501 O O . TYR A 1 25 ? 4.104 4.886 4.065 1.00 0.00 25 TYR A O 11
ATOM 5519 N N . ALA A 1 26 ? 3.562 7.002 3.458 1.00 0.00 26 ALA A N 11
ATOM 5520 C CA . ALA A 1 26 ? 3.083 7.418 4.780 1.00 0.00 26 ALA A CA 11
ATOM 5521 C C . ALA A 1 26 ? 1.874 8.341 4.663 1.00 0.00 26 ALA A C 11
ATOM 5522 O O . ALA A 1 26 ? 0.959 8.288 5.489 1.00 0.00 26 ALA A O 11
ATOM 5529 N N . GLY A 1 27 ? 1.890 9.180 3.626 1.00 0.00 27 GLY A N 11
ATOM 5530 C CA . GLY A 1 27 ? 0.805 10.121 3.384 1.00 0.00 27 GLY A CA 11
ATOM 5531 C C . GLY A 1 27 ? 0.577 10.391 1.905 1.00 0.00 27 GLY A C 11
ATOM 5532 O O . GLY A 1 27 ? 0.269 11.522 1.520 1.00 0.00 27 GLY A O 11
ATOM 5536 N N . GLN A 1 28 ? 0.733 9.348 1.081 1.00 0.00 28 GLN A N 11
ATOM 5537 C CA . GLN A 1 28 ? 0.540 9.459 -0.366 1.00 0.00 28 GLN A CA 11
ATOM 5538 C C . GLN A 1 28 ? -0.809 8.882 -0.774 1.00 0.00 28 GLN A C 11
ATOM 5539 O O . GLN A 1 28 ? -1.275 7.900 -0.187 1.00 0.00 28 GLN A O 11
ATOM 5553 N N . LYS A 1 29 ? -1.425 9.500 -1.784 1.00 0.00 29 LYS A N 11
ATOM 5554 C CA . LYS A 1 29 ? -2.729 9.071 -2.281 1.00 0.00 29 LYS A CA 11
ATOM 5555 C C . LYS A 1 29 ? -2.641 8.516 -3.716 1.00 0.00 29 LYS A C 11
ATOM 5556 O O . LYS A 1 29 ? -3.658 8.432 -4.417 1.00 0.00 29 LYS A O 11
ATOM 5575 N N . SER A 1 30 ? -1.428 8.113 -4.144 1.00 0.00 30 SER A N 11
ATOM 5576 C CA . SER A 1 30 ? -1.224 7.581 -5.496 1.00 0.00 30 SER A CA 11
ATOM 5577 C C . SER A 1 30 ? -0.134 6.504 -5.511 1.00 0.00 30 SER A C 11
ATOM 5578 O O . SER A 1 30 ? 0.919 6.664 -6.146 1.00 0.00 30 SER A O 11
ATOM 5586 N N . GLY A 1 31 ? -0.393 5.406 -4.795 1.00 0.00 31 GLY A N 11
ATOM 5587 C CA . GLY A 1 31 ? 0.552 4.302 -4.748 1.00 0.00 31 GLY A CA 11
ATOM 5588 C C . GLY A 1 31 ? 0.169 3.179 -5.696 1.00 0.00 31 GLY A C 11
ATOM 5589 O O . GLY A 1 31 ? -0.897 3.240 -6.319 1.00 0.00 31 GLY A O 11
ATOM 5593 N N . THR A 1 32 ? 1.027 2.146 -5.819 1.00 0.00 32 THR A N 11
ATOM 5594 C CA . THR A 1 32 ? 0.738 1.027 -6.718 1.00 0.00 32 THR A CA 11
ATOM 5595 C C . THR A 1 32 ? 1.448 -0.256 -6.285 1.00 0.00 32 THR A C 11
ATOM 5596 O O . THR A 1 32 ? 2.679 -0.305 -6.220 1.00 0.00 32 THR A O 11
ATOM 5607 N N . CYS A 1 33 ? 0.647 -1.285 -5.984 1.00 0.00 33 CYS A N 11
ATOM 5608 C CA . CYS A 1 33 ? 1.177 -2.600 -5.605 1.00 0.00 33 CYS A CA 11
ATOM 5609 C C . CYS A 1 33 ? 1.708 -3.318 -6.841 1.00 0.00 33 CYS A C 11
ATOM 5610 O O . CYS A 1 33 ? 0.951 -3.658 -7.755 1.00 0.00 33 CYS A O 11
ATOM 5617 N N . ALA A 1 34 ? 3.028 -3.511 -6.847 1.00 0.00 34 ALA A N 11
ATOM 5618 C CA . ALA A 1 34 ? 3.758 -4.138 -7.951 1.00 0.00 34 ALA A CA 11
ATOM 5619 C C . ALA A 1 34 ? 4.985 -4.879 -7.418 1.00 0.00 34 ALA A C 11
ATOM 5620 O O . ALA A 1 34 ? 5.359 -4.703 -6.257 1.00 0.00 34 ALA A O 11
ATOM 5627 N N . ASN A 1 35 ? 5.622 -5.694 -8.273 1.00 0.00 35 ASN A N 11
ATOM 5628 C CA . ASN A 1 35 ? 6.802 -6.473 -7.875 1.00 0.00 35 ASN A CA 11
ATOM 5629 C C . ASN A 1 35 ? 8.066 -5.614 -7.818 1.00 0.00 35 ASN A C 11
ATOM 5630 O O . ASN A 1 35 ? 8.198 -4.633 -8.555 1.00 0.00 35 ASN A O 11
ATOM 5641 N N . ARG A 1 36 ? 8.985 -6.008 -6.928 1.00 0.00 36 ARG A N 11
ATOM 5642 C CA . ARG A 1 36 ? 10.254 -5.301 -6.731 1.00 0.00 36 ARG A CA 11
ATOM 5643 C C . ARG A 1 36 ? 11.357 -5.868 -7.637 1.00 0.00 36 ARG A C 11
ATOM 5644 O O . ARG A 1 36 ? 11.696 -7.062 -7.486 1.00 0.00 36 ARG A O 11
ATOM 5680 N N . CYS A 1 2 ? -0.633 -13.117 -3.273 1.00 0.00 2 CYS A N 12
ATOM 5681 C CA . CYS A 1 2 ? -1.743 -12.282 -2.798 1.00 0.00 2 CYS A CA 12
ATOM 5682 C C . CYS A 1 2 ? -1.719 -10.891 -3.441 1.00 0.00 2 CYS A C 12
ATOM 5683 O O . CYS A 1 2 ? -2.710 -10.158 -3.379 1.00 0.00 2 CYS A O 12
ATOM 5690 N N . LYS A 1 3 ? -0.582 -10.540 -4.062 1.00 0.00 3 LYS A N 12
ATOM 5691 C CA . LYS A 1 3 ? -0.396 -9.235 -4.716 1.00 0.00 3 LYS A CA 12
ATOM 5692 C C . LYS A 1 3 ? -1.170 -9.140 -6.052 1.00 0.00 3 LYS A C 12
ATOM 5693 O O . LYS A 1 3 ? -1.236 -10.134 -6.783 1.00 0.00 3 LYS A O 12
ATOM 5712 N N . PRO A 1 4 ? -1.765 -7.959 -6.396 1.00 0.00 4 PRO A N 12
ATOM 5713 C CA . PRO A 1 4 ? -2.490 -7.781 -7.661 1.00 0.00 4 PRO A CA 12
ATOM 5714 C C . PRO A 1 4 ? -1.613 -7.206 -8.788 1.00 0.00 4 PRO A C 12
ATOM 5715 O O . PRO A 1 4 ? -1.945 -7.337 -9.967 1.00 0.00 4 PRO A O 12
ATOM 5726 N N . ASN A 1 5 ? -0.478 -6.587 -8.388 1.00 0.00 5 ASN A N 12
ATOM 5727 C CA . ASN A 1 5 ? 0.502 -5.929 -9.295 1.00 0.00 5 ASN A CA 12
ATOM 5728 C C . ASN A 1 5 ? -0.185 -4.969 -10.275 1.00 0.00 5 ASN A C 12
ATOM 5729 O O . ASN A 1 5 ? -0.886 -5.393 -11.201 1.00 0.00 5 ASN A O 12
ATOM 5740 N N . GLY A 1 6 ? 0.037 -3.674 -10.052 1.00 0.00 6 GLY A N 12
ATOM 5741 C CA . GLY A 1 6 ? -0.567 -2.642 -10.878 1.00 0.00 6 GLY A CA 12
ATOM 5742 C C . GLY A 1 6 ? -1.788 -2.023 -10.217 1.00 0.00 6 GLY A C 12
ATOM 5743 O O . GLY A 1 6 ? -2.561 -1.320 -10.875 1.00 0.00 6 GLY A O 12
ATOM 5747 N N . ALA A 1 7 ? -1.955 -2.287 -8.911 1.00 0.00 7 ALA A N 12
ATOM 5748 C CA . ALA A 1 7 ? -3.088 -1.757 -8.144 1.00 0.00 7 ALA A CA 12
ATOM 5749 C C . ALA A 1 7 ? -2.697 -0.486 -7.405 1.00 0.00 7 ALA A C 12
ATOM 5750 O O . ALA A 1 7 ? -1.553 -0.346 -6.980 1.00 0.00 7 ALA A O 12
ATOM 5757 N N . LYS A 1 8 ? -3.658 0.429 -7.243 1.00 0.00 8 LYS A N 12
ATOM 5758 C CA . LYS A 1 8 ? -3.413 1.704 -6.566 1.00 0.00 8 LYS A CA 12
ATOM 5759 C C . LYS A 1 8 ? -3.626 1.620 -5.057 1.00 0.00 8 LYS A C 12
ATOM 5760 O O . LYS A 1 8 ? -4.538 0.939 -4.578 1.00 0.00 8 LYS A O 12
ATOM 5779 N N . CYS A 1 9 ? -2.761 2.331 -4.328 1.00 0.00 9 CYS A N 12
ATOM 5780 C CA . CYS A 1 9 ? -2.811 2.402 -2.868 1.00 0.00 9 CYS A CA 12
ATOM 5781 C C . CYS A 1 9 ? -3.213 3.809 -2.441 1.00 0.00 9 CYS A C 12
ATOM 5782 O O . CYS A 1 9 ? -2.892 4.786 -3.122 1.00 0.00 9 CYS A O 12
ATOM 5789 N N . THR A 1 10 ? -3.920 3.902 -1.318 1.00 0.00 10 THR A N 12
ATOM 5790 C CA . THR A 1 10 ? -4.372 5.187 -0.790 1.00 0.00 10 THR A CA 12
ATOM 5791 C C . THR A 1 10 ? -4.308 5.194 0.737 1.00 0.00 10 THR A C 12
ATOM 5792 O O . THR A 1 10 ? -4.211 4.135 1.362 1.00 0.00 10 THR A O 12
ATOM 5803 N N . GLU A 1 11 ? -4.394 6.401 1.326 1.00 0.00 11 GLU A N 12
ATOM 5804 C CA . GLU A 1 11 ? -4.333 6.606 2.796 1.00 0.00 11 GLU A CA 12
ATOM 5805 C C . GLU A 1 11 ? -5.269 5.675 3.567 1.00 0.00 11 GLU A C 12
ATOM 5806 O O . GLU A 1 11 ? -4.981 5.291 4.705 1.00 0.00 11 GLU A O 12
ATOM 5818 N N . ILE A 1 12 ? -6.381 5.328 2.929 1.00 0.00 12 ILE A N 12
ATOM 5819 C CA . ILE A 1 12 ? -7.385 4.456 3.524 1.00 0.00 12 ILE A CA 12
ATOM 5820 C C . ILE A 1 12 ? -7.596 3.168 2.705 1.00 0.00 12 ILE A C 12
ATOM 5821 O O . ILE A 1 12 ? -8.467 2.360 3.047 1.00 0.00 12 ILE A O 12
ATOM 5837 N N . SER A 1 13 ? -6.796 2.965 1.639 1.00 0.00 13 SER A N 12
ATOM 5838 C CA . SER A 1 13 ? -6.938 1.771 0.799 1.00 0.00 13 SER A CA 12
ATOM 5839 C C . SER A 1 13 ? -5.598 1.129 0.468 1.00 0.00 13 SER A C 12
ATOM 5840 O O . SER A 1 13 ? -4.653 1.812 0.074 1.00 0.00 13 SER A O 12
ATOM 5848 N N . ILE A 1 14 ? -5.539 -0.200 0.636 1.00 0.00 14 ILE A N 12
ATOM 5849 C CA . ILE A 1 14 ? -4.331 -0.991 0.351 1.00 0.00 14 ILE A CA 12
ATOM 5850 C C . ILE A 1 14 ? -4.700 -2.432 -0.048 1.00 0.00 14 ILE A C 12
ATOM 5851 O O . ILE A 1 14 ? -5.578 -3.030 0.582 1.00 0.00 14 ILE A O 12
ATOM 5867 N N . PRO A 1 15 ? -4.045 -3.014 -1.096 1.00 0.00 15 PRO A N 12
ATOM 5868 C CA . PRO A 1 15 ? -4.303 -4.409 -1.514 1.00 0.00 15 PRO A CA 12
ATOM 5869 C C . PRO A 1 15 ? -3.637 -5.418 -0.531 1.00 0.00 15 PRO A C 12
ATOM 5870 O O . PRO A 1 15 ? -3.127 -4.978 0.505 1.00 0.00 15 PRO A O 12
ATOM 5881 N N . PRO A 1 16 ? -3.615 -6.767 -0.802 1.00 0.00 16 PRO A N 12
ATOM 5882 C CA . PRO A 1 16 ? -3.000 -7.736 0.123 1.00 0.00 16 PRO A CA 12
ATOM 5883 C C . PRO A 1 16 ? -1.465 -7.728 0.065 1.00 0.00 16 PRO A C 12
ATOM 5884 O O . PRO A 1 16 ? -0.809 -7.563 1.097 1.00 0.00 16 PRO A O 12
ATOM 5895 N N . CYS A 1 17 ? -0.911 -7.891 -1.159 1.00 0.00 17 CYS A N 12
ATOM 5896 C CA . CYS A 1 17 ? 0.550 -7.923 -1.423 1.00 0.00 17 CYS A CA 12
ATOM 5897 C C . CYS A 1 17 ? 1.320 -8.779 -0.400 1.00 0.00 17 CYS A C 12
ATOM 5898 O O . CYS A 1 17 ? 1.653 -8.314 0.698 1.00 0.00 17 CYS A O 12
ATOM 5905 N N . CYS A 1 18 ? 1.582 -10.036 -0.775 1.00 0.00 18 CYS A N 12
ATOM 5906 C CA . CYS A 1 18 ? 2.306 -10.977 0.088 1.00 0.00 18 CYS A CA 12
ATOM 5907 C C . CYS A 1 18 ? 3.816 -10.934 -0.162 1.00 0.00 18 CYS A C 12
ATOM 5908 O O . CYS A 1 18 ? 4.599 -11.362 0.691 1.00 0.00 18 CYS A O 12
ATOM 5915 N N . SER A 1 19 ? 4.212 -10.417 -1.331 1.00 0.00 19 SER A N 12
ATOM 5916 C CA . SER A 1 19 ? 5.630 -10.304 -1.700 1.00 0.00 19 SER A CA 12
ATOM 5917 C C . SER A 1 19 ? 5.930 -8.972 -2.382 1.00 0.00 19 SER A C 12
ATOM 5918 O O . SER A 1 19 ? 7.092 -8.562 -2.470 1.00 0.00 19 SER A O 12
ATO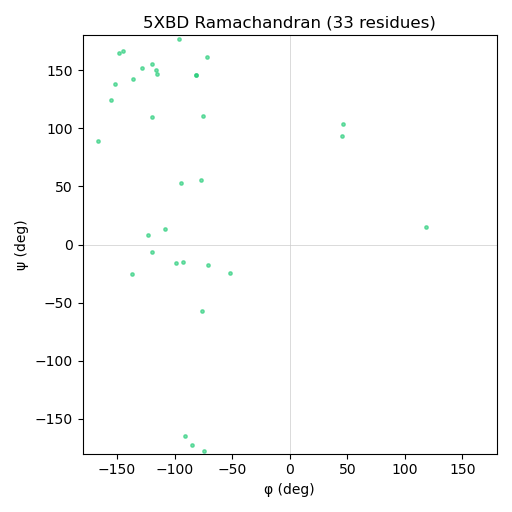M 5926 N N . ASN A 1 20 ? 4.876 -8.306 -2.860 1.00 0.00 20 ASN A N 12
ATOM 5927 C CA . ASN A 1 20 ? 5.005 -7.025 -3.553 1.00 0.00 20 ASN A CA 12
ATOM 5928 C C . ASN A 1 20 ? 4.967 -5.849 -2.571 1.00 0.00 20 ASN A C 12
ATOM 5929 O O . ASN A 1 20 ? 4.957 -6.050 -1.352 1.00 0.00 20 ASN A O 12
ATOM 5940 N N . PHE A 1 21 ? 4.944 -4.627 -3.114 1.00 0.00 21 PHE A N 12
ATOM 5941 C CA . PHE A 1 21 ? 4.935 -3.417 -2.301 1.00 0.00 21 PHE A CA 12
ATOM 5942 C C . PHE A 1 21 ? 3.696 -2.568 -2.551 1.00 0.00 21 PHE A C 12
ATOM 5943 O O . PHE A 1 21 ? 3.131 -2.598 -3.636 1.00 0.00 21 PHE A O 12
ATOM 5960 N N . CYS A 1 22 ? 3.311 -1.802 -1.535 1.00 0.00 22 CYS A N 12
ATOM 5961 C CA . CYS A 1 22 ? 2.182 -0.887 -1.628 1.00 0.00 22 CYS A CA 12
ATOM 5962 C C . CYS A 1 22 ? 2.708 0.518 -1.368 1.00 0.00 22 CYS A C 12
ATOM 5963 O O . CYS A 1 22 ? 3.155 0.827 -0.257 1.00 0.00 22 CYS A O 12
ATOM 5970 N N . LEU A 1 23 ? 2.671 1.360 -2.408 1.00 0.00 23 LEU A N 12
ATOM 5971 C CA . LEU A 1 23 ? 3.180 2.732 -2.321 1.00 0.00 23 LEU A CA 12
ATOM 5972 C C . LEU A 1 23 ? 2.222 3.674 -1.581 1.00 0.00 23 LEU A C 12
ATOM 5973 O O . LEU A 1 23 ? 1.883 4.769 -2.048 1.00 0.00 23 LEU A O 12
ATOM 5989 N N . ARG A 1 24 ? 1.825 3.224 -0.394 1.00 0.00 24 ARG A N 12
ATOM 5990 C CA . ARG A 1 24 ? 0.940 3.978 0.494 1.00 0.00 24 ARG A CA 12
ATOM 5991 C C . ARG A 1 24 ? 1.804 4.843 1.430 1.00 0.00 24 ARG A C 12
ATOM 5992 O O . ARG A 1 24 ? 1.700 4.778 2.660 1.00 0.00 24 ARG A O 12
ATOM 6013 N N . TYR A 1 25 ? 2.671 5.659 0.802 1.00 0.00 25 TYR A N 12
ATOM 6014 C CA . TYR A 1 25 ? 3.605 6.542 1.512 1.00 0.00 25 TYR A CA 12
ATOM 6015 C C . TYR A 1 25 ? 2.876 7.664 2.260 1.00 0.00 25 TYR A C 12
ATOM 6016 O O . TYR A 1 25 ? 1.741 8.008 1.919 1.00 0.00 25 TYR A O 12
ATOM 6034 N N . ALA A 1 26 ? 3.547 8.234 3.275 1.00 0.00 26 ALA A N 12
ATOM 6035 C CA . ALA A 1 26 ? 2.982 9.320 4.092 1.00 0.00 26 ALA A CA 12
ATOM 6036 C C . ALA A 1 26 ? 2.859 10.638 3.316 1.00 0.00 26 ALA A C 12
ATOM 6037 O O . ALA A 1 26 ? 2.106 11.531 3.715 1.00 0.00 26 ALA A O 12
ATOM 6044 N N . GLY A 1 27 ? 3.605 10.741 2.212 1.00 0.00 27 GLY A N 12
ATOM 6045 C CA . GLY A 1 27 ? 3.574 11.936 1.378 1.00 0.00 27 GLY A CA 12
ATOM 6046 C C . GLY A 1 27 ? 2.928 11.686 0.023 1.00 0.00 27 GLY A C 12
ATOM 6047 O O . GLY A 1 27 ? 3.082 12.494 -0.896 1.00 0.00 27 GLY A O 12
ATOM 6051 N N . GLN A 1 28 ? 2.206 10.564 -0.091 1.00 0.00 28 GLN A N 12
ATOM 6052 C CA . GLN A 1 28 ? 1.525 10.189 -1.332 1.00 0.00 28 GLN A CA 12
ATOM 6053 C C . GLN A 1 28 ? 0.075 9.804 -1.061 1.00 0.00 28 GLN A C 12
ATOM 6054 O O . GLN A 1 28 ? -0.262 9.354 0.039 1.00 0.00 28 GLN A O 12
ATOM 6068 N N . LYS A 1 29 ? -0.772 9.986 -2.075 1.00 0.00 29 LYS A N 12
ATOM 6069 C CA . LYS A 1 29 ? -2.197 9.659 -1.975 1.00 0.00 29 LYS A CA 12
ATOM 6070 C C . LYS A 1 29 ? -2.619 8.670 -3.073 1.00 0.00 29 LYS A C 12
ATOM 6071 O O . LYS A 1 29 ? -3.814 8.416 -3.266 1.00 0.00 29 LYS A O 12
ATOM 6090 N N . SER A 1 30 ? -1.626 8.100 -3.782 1.00 0.00 30 SER A N 12
ATOM 6091 C CA . SER A 1 30 ? -1.875 7.142 -4.865 1.00 0.00 30 SER A CA 12
ATOM 6092 C C . SER A 1 30 ? -0.629 6.294 -5.120 1.00 0.00 30 SER A C 12
ATOM 6093 O O . SER A 1 30 ? 0.270 6.690 -5.877 1.00 0.00 30 SER A O 12
ATOM 6101 N N . GLY A 1 31 ? -0.571 5.136 -4.457 1.00 0.00 31 GLY A N 12
ATOM 6102 C CA . GLY A 1 31 ? 0.555 4.231 -4.617 1.00 0.00 31 GLY A CA 12
ATOM 6103 C C . GLY A 1 31 ? 0.275 3.136 -5.624 1.00 0.00 31 GLY A C 12
ATOM 6104 O O . GLY A 1 31 ? -0.699 3.231 -6.380 1.00 0.00 31 GLY A O 12
ATOM 6108 N N . THR A 1 32 ? 1.121 2.090 -5.650 1.00 0.00 32 THR A N 12
ATOM 6109 C CA . THR A 1 32 ? 0.935 0.997 -6.603 1.00 0.00 32 THR A CA 12
ATOM 6110 C C . THR A 1 32 ? 1.593 -0.302 -6.136 1.00 0.00 32 THR A C 12
ATOM 6111 O O . THR A 1 32 ? 2.820 -0.375 -6.006 1.00 0.00 32 THR A O 12
ATOM 6122 N N . CYS A 1 33 ? 0.761 -1.322 -5.873 1.00 0.00 33 CYS A N 12
ATOM 6123 C CA . CYS A 1 33 ? 1.268 -2.643 -5.491 1.00 0.00 33 CYS A CA 12
ATOM 6124 C C . CYS A 1 33 ? 1.878 -3.306 -6.718 1.00 0.00 33 CYS A C 12
ATOM 6125 O O . CYS A 1 33 ? 1.183 -3.605 -7.692 1.00 0.00 33 CYS A O 12
ATOM 6132 N N . ALA A 1 34 ? 3.197 -3.472 -6.648 1.00 0.00 34 ALA A N 12
ATOM 6133 C CA . ALA A 1 34 ? 4.013 -4.037 -7.717 1.00 0.00 34 ALA A CA 12
ATOM 6134 C C . ALA A 1 34 ? 5.137 -4.882 -7.119 1.00 0.00 34 ALA A C 12
ATOM 6135 O O . ALA A 1 34 ? 5.432 -4.768 -5.928 1.00 0.00 34 ALA A O 12
ATOM 6142 N N . ASN A 1 35 ? 5.769 -5.713 -7.948 1.00 0.00 35 ASN A N 12
ATOM 6143 C CA . ASN A 1 35 ? 6.840 -6.601 -7.484 1.00 0.00 35 ASN A CA 12
ATOM 6144 C C . ASN A 1 35 ? 8.227 -6.028 -7.766 1.00 0.00 35 ASN A C 12
ATOM 6145 O O . ASN A 1 35 ? 8.475 -5.479 -8.843 1.00 0.00 35 ASN A O 12
ATOM 6156 N N . ARG A 1 36 ? 9.119 -6.167 -6.775 1.00 0.00 36 ARG A N 12
ATOM 6157 C CA . ARG A 1 36 ? 10.499 -5.684 -6.886 1.00 0.00 36 ARG A CA 12
ATOM 6158 C C . ARG A 1 36 ? 11.418 -6.769 -7.452 1.00 0.00 36 ARG A C 12
ATOM 6159 O O . ARG A 1 36 ? 11.524 -7.847 -6.825 1.00 0.00 36 ARG A O 12
ATOM 6195 N N . CYS A 1 2 ? -0.732 -13.027 -3.244 1.00 0.00 2 CYS A N 13
ATOM 6196 C CA . CYS A 1 2 ? -1.837 -12.203 -2.742 1.00 0.00 2 CYS A CA 13
ATOM 6197 C C . CYS A 1 2 ? -1.826 -10.806 -3.372 1.00 0.00 2 CYS A C 13
ATOM 6198 O O . CYS A 1 2 ? -2.820 -10.079 -3.299 1.00 0.00 2 CYS A O 13
ATOM 6205 N N . LYS A 1 3 ? -0.692 -10.443 -3.993 1.00 0.00 3 LYS A N 13
ATOM 6206 C CA . LYS A 1 3 ? -0.517 -9.135 -4.643 1.00 0.00 3 LYS A CA 13
ATOM 6207 C C . LYS A 1 3 ? -1.155 -9.111 -6.040 1.00 0.00 3 LYS A C 13
ATOM 6208 O O . LYS A 1 3 ? -1.129 -10.127 -6.739 1.00 0.00 3 LYS A O 13
ATOM 6227 N N . PRO A 1 4 ? -1.737 -7.953 -6.473 1.00 0.00 4 PRO A N 13
ATOM 6228 C CA . PRO A 1 4 ? -2.371 -7.820 -7.790 1.00 0.00 4 PRO A CA 13
ATOM 6229 C C . PRO A 1 4 ? -1.419 -7.294 -8.876 1.00 0.00 4 PRO A C 13
ATOM 6230 O O . PRO A 1 4 ? -1.710 -7.409 -10.068 1.00 0.00 4 PRO A O 13
ATOM 6241 N N . ASN A 1 5 ? -0.270 -6.730 -8.431 1.00 0.00 5 ASN A N 13
ATOM 6242 C CA . ASN A 1 5 ? 0.770 -6.129 -9.309 1.00 0.00 5 ASN A CA 13
ATOM 6243 C C . ASN A 1 5 ? 0.150 -5.237 -10.395 1.00 0.00 5 ASN A C 13
ATOM 6244 O O . ASN A 1 5 ? -0.243 -5.707 -11.470 1.00 0.00 5 ASN A O 13
ATOM 6255 N N . GLY A 1 6 ? 0.056 -3.946 -10.071 1.00 0.00 6 GLY A N 13
ATOM 6256 C CA . GLY A 1 6 ? -0.529 -2.965 -10.969 1.00 0.00 6 GLY A CA 13
ATOM 6257 C C . GLY A 1 6 ? -1.752 -2.293 -10.364 1.00 0.00 6 GLY A C 13
ATOM 6258 O O . GLY A 1 6 ? -2.525 -1.649 -11.080 1.00 0.00 6 GLY A O 13
ATOM 6262 N N . ALA A 1 7 ? -1.923 -2.447 -9.040 1.00 0.00 7 ALA A N 13
ATOM 6263 C CA . ALA A 1 7 ? -3.059 -1.858 -8.321 1.00 0.00 7 ALA A CA 13
ATOM 6264 C C . ALA A 1 7 ? -2.668 -0.527 -7.671 1.00 0.00 7 ALA A C 13
ATOM 6265 O O . ALA A 1 7 ? -1.509 -0.124 -7.748 1.00 0.00 7 ALA A O 13
ATOM 6272 N N . LYS A 1 8 ? -3.642 0.155 -7.049 1.00 0.00 8 LYS A N 13
ATOM 6273 C CA . LYS A 1 8 ? -3.391 1.440 -6.398 1.00 0.00 8 LYS A CA 13
ATOM 6274 C C . LYS A 1 8 ? -3.557 1.377 -4.881 1.00 0.00 8 LYS A C 13
ATOM 6275 O O . LYS A 1 8 ? -4.378 0.618 -4.358 1.00 0.00 8 LYS A O 13
ATOM 6294 N N . CYS A 1 9 ? -2.751 2.196 -4.201 1.00 0.00 9 CYS A N 13
ATOM 6295 C CA . CYS A 1 9 ? -2.762 2.315 -2.741 1.00 0.00 9 CYS A CA 13
ATOM 6296 C C . CYS A 1 9 ? -3.157 3.736 -2.347 1.00 0.00 9 CYS A C 13
ATOM 6297 O O . CYS A 1 9 ? -2.911 4.682 -3.097 1.00 0.00 9 CYS A O 13
ATOM 6304 N N . THR A 1 10 ? -3.779 3.876 -1.177 1.00 0.00 10 THR A N 13
ATOM 6305 C CA . THR A 1 10 ? -4.208 5.182 -0.671 1.00 0.00 10 THR A CA 13
ATOM 6306 C C . THR A 1 10 ? -4.174 5.215 0.854 1.00 0.00 10 THR A C 13
ATOM 6307 O O . THR A 1 10 ? -4.131 4.167 1.503 1.00 0.00 10 THR A O 13
ATOM 6318 N N . GLU A 1 11 ? -4.226 6.434 1.417 1.00 0.00 11 GLU A N 13
ATOM 6319 C CA . GLU A 1 11 ? -4.189 6.662 2.880 1.00 0.00 11 GLU A CA 13
ATOM 6320 C C . GLU A 1 11 ? -5.282 5.892 3.629 1.00 0.00 11 GLU A C 13
ATOM 6321 O O . GLU A 1 11 ? -5.183 5.682 4.841 1.00 0.00 11 GLU A O 13
ATOM 6333 N N . ILE A 1 12 ? -6.314 5.481 2.891 1.00 0.00 12 ILE A N 13
ATOM 6334 C CA . ILE A 1 12 ? -7.437 4.749 3.463 1.00 0.00 12 ILE A CA 13
ATOM 6335 C C . ILE A 1 12 ? -7.610 3.354 2.844 1.00 0.00 12 ILE A C 13
ATOM 6336 O O . ILE A 1 12 ? -8.380 2.546 3.375 1.00 0.00 12 ILE A O 13
ATOM 6352 N N . SER A 1 13 ? -6.904 3.060 1.736 1.00 0.00 13 SER A N 13
ATOM 6353 C CA . SER A 1 13 ? -7.034 1.753 1.085 1.00 0.00 13 SER A CA 13
ATOM 6354 C C . SER A 1 13 ? -5.691 1.158 0.697 1.00 0.00 13 SER A C 13
ATOM 6355 O O . SER A 1 13 ? -4.770 1.877 0.305 1.00 0.00 13 SER A O 13
ATOM 6363 N N . ILE A 1 14 ? -5.606 -0.174 0.812 1.00 0.00 14 ILE A N 13
ATOM 6364 C CA . ILE A 1 14 ? -4.392 -0.933 0.483 1.00 0.00 14 ILE A CA 13
ATOM 6365 C C . ILE A 1 14 ? -4.740 -2.371 0.051 1.00 0.00 14 ILE A C 13
ATOM 6366 O O . ILE A 1 14 ? -5.614 -2.997 0.659 1.00 0.00 14 ILE A O 13
ATOM 6382 N N . PRO A 1 15 ? -4.064 -2.914 -1.001 1.00 0.00 15 PRO A N 13
ATOM 6383 C CA . PRO A 1 15 ? -4.287 -4.302 -1.465 1.00 0.00 15 PRO A CA 13
ATOM 6384 C C . PRO A 1 15 ? -3.649 -5.333 -0.491 1.00 0.00 15 PRO A C 13
ATOM 6385 O O . PRO A 1 15 ? -3.106 -4.917 0.538 1.00 0.00 15 PRO A O 13
ATOM 6396 N N . PRO A 1 16 ? -3.686 -6.682 -0.767 1.00 0.00 16 PRO A N 13
ATOM 6397 C CA . PRO A 1 16 ? -3.092 -7.680 0.141 1.00 0.00 16 PRO A CA 13
ATOM 6398 C C . PRO A 1 16 ? -1.560 -7.723 0.044 1.00 0.00 16 PRO A C 13
ATOM 6399 O O . PRO A 1 16 ? -0.869 -7.511 1.044 1.00 0.00 16 PRO A O 13
ATOM 6410 N N . CYS A 1 17 ? -1.049 -7.984 -1.181 1.00 0.00 17 CYS A N 13
ATOM 6411 C CA . CYS A 1 17 ? 0.398 -8.062 -1.491 1.00 0.00 17 CYS A CA 13
ATOM 6412 C C . CYS A 1 17 ? 1.193 -8.898 -0.481 1.00 0.00 17 CYS A C 13
ATOM 6413 O O . CYS A 1 17 ? 1.483 -8.452 0.636 1.00 0.00 17 CYS A O 13
ATOM 6420 N N . CYS A 1 18 ? 1.534 -10.117 -0.901 1.00 0.00 18 CYS A N 13
ATOM 6421 C CA . CYS A 1 18 ? 2.304 -11.043 -0.072 1.00 0.00 18 CYS A CA 13
ATOM 6422 C C . CYS A 1 18 ? 3.788 -11.025 -0.444 1.00 0.00 18 CYS A C 13
ATOM 6423 O O . CYS A 1 18 ? 4.625 -11.516 0.320 1.00 0.00 18 CYS A O 13
ATOM 6430 N N . SER A 1 19 ? 4.108 -10.458 -1.620 1.00 0.00 19 SER A N 13
ATOM 6431 C CA . SER A 1 19 ? 5.499 -10.374 -2.090 1.00 0.00 19 SER A CA 13
ATOM 6432 C C . SER A 1 19 ? 5.815 -9.024 -2.734 1.00 0.00 19 SER A C 13
ATOM 6433 O O . SER A 1 19 ? 6.982 -8.627 -2.800 1.00 0.00 19 SER A O 13
ATOM 6441 N N . ASN A 1 20 ? 4.775 -8.327 -3.202 1.00 0.00 20 ASN A N 13
ATOM 6442 C CA . ASN A 1 20 ? 4.935 -7.018 -3.848 1.00 0.00 20 ASN A CA 13
ATOM 6443 C C . ASN A 1 20 ? 4.928 -5.885 -2.808 1.00 0.00 20 ASN A C 13
ATOM 6444 O O . ASN A 1 20 ? 4.961 -6.146 -1.601 1.00 0.00 20 ASN A O 13
ATOM 6455 N N . PHE A 1 21 ? 4.886 -4.633 -3.285 1.00 0.00 21 PHE A N 13
ATOM 6456 C CA . PHE A 1 21 ? 4.892 -3.468 -2.406 1.00 0.00 21 PHE A CA 13
ATOM 6457 C C . PHE A 1 21 ? 3.640 -2.617 -2.583 1.00 0.00 21 PHE A C 13
ATOM 6458 O O . PHE A 1 21 ? 3.041 -2.613 -3.648 1.00 0.00 21 PHE A O 13
ATOM 6475 N N . CYS A 1 22 ? 3.281 -1.887 -1.530 1.00 0.00 22 CYS A N 13
ATOM 6476 C CA . CYS A 1 22 ? 2.141 -0.981 -1.561 1.00 0.00 22 CYS A CA 13
ATOM 6477 C C . CYS A 1 22 ? 2.659 0.421 -1.279 1.00 0.00 22 CYS A C 13
ATOM 6478 O O . CYS A 1 22 ? 3.104 0.720 -0.164 1.00 0.00 22 CYS A O 13
ATOM 6485 N N . LEU A 1 23 ? 2.616 1.270 -2.309 1.00 0.00 23 LEU A N 13
ATOM 6486 C CA . LEU A 1 23 ? 3.119 2.640 -2.216 1.00 0.00 23 LEU A CA 13
ATOM 6487 C C . LEU A 1 23 ? 2.162 3.574 -1.464 1.00 0.00 23 LEU A C 13
ATOM 6488 O O . LEU A 1 23 ? 1.741 4.625 -1.963 1.00 0.00 23 LEU A O 13
ATOM 6504 N N . ARG A 1 24 ? 1.849 3.165 -0.237 1.00 0.00 24 ARG A N 13
ATOM 6505 C CA . ARG A 1 24 ? 0.981 3.924 0.662 1.00 0.00 24 ARG A CA 13
ATOM 6506 C C . ARG A 1 24 ? 1.861 4.794 1.576 1.00 0.00 24 ARG A C 13
ATOM 6507 O O . ARG A 1 24 ? 1.787 4.726 2.810 1.00 0.00 24 ARG A O 13
ATOM 6528 N N . TYR A 1 25 ? 2.708 5.613 0.932 1.00 0.00 25 TYR A N 13
ATOM 6529 C CA . TYR A 1 25 ? 3.646 6.503 1.627 1.00 0.00 25 TYR A CA 13
ATOM 6530 C C . TYR A 1 25 ? 2.923 7.684 2.288 1.00 0.00 25 TYR A C 13
ATOM 6531 O O . TYR A 1 25 ? 1.786 8.001 1.929 1.00 0.00 25 TYR A O 13
ATOM 6549 N N . ALA A 1 26 ? 3.601 8.334 3.252 1.00 0.00 26 ALA A N 13
ATOM 6550 C CA . ALA A 1 26 ? 3.041 9.485 3.980 1.00 0.00 26 ALA A CA 13
ATOM 6551 C C . ALA A 1 26 ? 2.859 10.714 3.082 1.00 0.00 26 ALA A C 13
ATOM 6552 O O . ALA A 1 26 ? 2.090 11.623 3.410 1.00 0.00 26 ALA A O 13
ATOM 6559 N N . GLY A 1 27 ? 3.575 10.724 1.954 1.00 0.00 27 GLY A N 13
ATOM 6560 C CA . GLY A 1 27 ? 3.490 11.823 1.001 1.00 0.00 27 GLY A CA 13
ATOM 6561 C C . GLY A 1 27 ? 2.749 11.438 -0.270 1.00 0.00 27 GLY A C 13
ATOM 6562 O O . GLY A 1 27 ? 2.438 12.303 -1.095 1.00 0.00 27 GLY A O 13
ATOM 6566 N N . GLN A 1 28 ? 2.468 10.136 -0.422 1.00 0.00 28 GLN A N 13
ATOM 6567 C CA . GLN A 1 28 ? 1.759 9.615 -1.592 1.00 0.00 28 GLN A CA 13
ATOM 6568 C C . GLN A 1 28 ? 0.277 9.426 -1.293 1.00 0.00 28 GLN A C 13
ATOM 6569 O O . GLN A 1 28 ? -0.087 8.826 -0.276 1.00 0.00 28 GLN A O 13
ATOM 6583 N N . LYS A 1 29 ? -0.565 9.943 -2.187 1.00 0.00 29 LYS A N 13
ATOM 6584 C CA . LYS A 1 29 ? -2.016 9.837 -2.049 1.00 0.00 29 LYS A CA 13
ATOM 6585 C C . LYS A 1 29 ? -2.584 8.783 -3.014 1.00 0.00 29 LYS A C 13
ATOM 6586 O O . LYS A 1 29 ? -3.803 8.591 -3.088 1.00 0.00 29 LYS A O 13
ATOM 6605 N N . SER A 1 30 ? -1.685 8.090 -3.742 1.00 0.00 30 SER A N 13
ATOM 6606 C CA . SER A 1 30 ? -2.068 7.061 -4.715 1.00 0.00 30 SER A CA 13
ATOM 6607 C C . SER A 1 30 ? -0.842 6.236 -5.109 1.00 0.00 30 SER A C 13
ATOM 6608 O O . SER A 1 30 ? -0.112 6.581 -6.048 1.00 0.00 30 SER A O 13
ATOM 6616 N N . GLY A 1 31 ? -0.609 5.156 -4.359 1.00 0.00 31 GLY A N 13
ATOM 6617 C CA . GLY A 1 31 ? 0.520 4.279 -4.623 1.00 0.00 31 GLY A CA 13
ATOM 6618 C C . GLY A 1 31 ? 0.167 3.146 -5.563 1.00 0.00 31 GLY A C 13
ATOM 6619 O O . GLY A 1 31 ? -0.874 3.196 -6.227 1.00 0.00 31 GLY A O 13
ATOM 6623 N N . THR A 1 32 ? 1.029 2.118 -5.628 1.00 0.00 32 THR A N 13
ATOM 6624 C CA . THR A 1 32 ? 0.787 0.983 -6.516 1.00 0.00 32 THR A CA 13
ATOM 6625 C C . THR A 1 32 ? 1.475 -0.292 -6.036 1.00 0.00 32 THR A C 13
ATOM 6626 O O . THR A 1 32 ? 2.689 -0.305 -5.808 1.00 0.00 32 THR A O 13
ATOM 6637 N N . CYS A 1 33 ? 0.678 -1.358 -5.883 1.00 0.00 33 CYS A N 13
ATOM 6638 C CA . CYS A 1 33 ? 1.209 -2.669 -5.504 1.00 0.00 33 CYS A CA 13
ATOM 6639 C C . CYS A 1 33 ? 1.874 -3.297 -6.721 1.00 0.00 33 CYS A C 13
ATOM 6640 O O . CYS A 1 33 ? 1.210 -3.643 -7.706 1.00 0.00 33 CYS A O 13
ATOM 6647 N N . ALA A 1 34 ? 3.201 -3.387 -6.634 1.00 0.00 34 ALA A N 13
ATOM 6648 C CA . ALA A 1 34 ? 4.054 -3.899 -7.704 1.00 0.00 34 ALA A CA 13
ATOM 6649 C C . ALA A 1 34 ? 5.226 -4.692 -7.125 1.00 0.00 34 ALA A C 13
ATOM 6650 O O . ALA A 1 34 ? 5.508 -4.597 -5.931 1.00 0.00 34 ALA A O 13
ATOM 6657 N N . ASN A 1 35 ? 5.917 -5.463 -7.977 1.00 0.00 35 ASN A N 13
ATOM 6658 C CA . ASN A 1 35 ? 7.056 -6.283 -7.537 1.00 0.00 35 ASN A CA 13
ATOM 6659 C C . ASN A 1 35 ? 8.329 -5.452 -7.379 1.00 0.00 35 ASN A C 13
ATOM 6660 O O . ASN A 1 35 ? 8.533 -4.467 -8.096 1.00 0.00 35 ASN A O 13
ATOM 6671 N N . ARG A 1 36 ? 9.177 -5.869 -6.428 1.00 0.00 36 ARG A N 13
ATOM 6672 C CA . ARG A 1 36 ? 10.449 -5.190 -6.146 1.00 0.00 36 ARG A CA 13
ATOM 6673 C C . ARG A 1 36 ? 11.549 -5.649 -7.110 1.00 0.00 36 ARG A C 13
ATOM 6674 O O . ARG A 1 36 ? 12.087 -4.789 -7.838 1.00 0.00 36 ARG A O 13
ATOM 6710 N N . CYS A 1 2 ? -0.799 -13.041 -3.122 1.00 0.00 2 CYS A N 14
ATOM 6711 C CA . CYS A 1 2 ? -2.020 -12.272 -2.864 1.00 0.00 2 CYS A CA 14
ATOM 6712 C C . CYS A 1 2 ? -1.940 -10.851 -3.449 1.00 0.00 2 CYS A C 14
ATOM 6713 O O . CYS A 1 2 ? -2.915 -10.094 -3.383 1.00 0.00 2 CYS A O 14
ATOM 6720 N N . LYS A 1 3 ? -0.777 -10.501 -4.030 1.00 0.00 3 LYS A N 14
ATOM 6721 C CA . LYS A 1 3 ? -0.561 -9.178 -4.643 1.00 0.00 3 LYS A CA 14
ATOM 6722 C C . LYS A 1 3 ? -1.214 -9.109 -6.033 1.00 0.00 3 LYS A C 14
ATOM 6723 O O . LYS A 1 3 ? -1.198 -10.109 -6.757 1.00 0.00 3 LYS A O 14
ATOM 6742 N N . PRO A 1 4 ? -1.799 -7.942 -6.438 1.00 0.00 4 PRO A N 14
ATOM 6743 C CA . PRO A 1 4 ? -2.450 -7.794 -7.746 1.00 0.00 4 PRO A CA 14
ATOM 6744 C C . PRO A 1 4 ? -1.504 -7.295 -8.847 1.00 0.00 4 PRO A C 14
ATOM 6745 O O . PRO A 1 4 ? -1.812 -7.412 -10.036 1.00 0.00 4 PRO A O 14
ATOM 6756 N N . ASN A 1 5 ? -0.340 -6.752 -8.423 1.00 0.00 5 ASN A N 14
ATOM 6757 C CA . ASN A 1 5 ? 0.701 -6.180 -9.317 1.00 0.00 5 ASN A CA 14
ATOM 6758 C C . ASN A 1 5 ? 0.090 -5.278 -10.401 1.00 0.00 5 ASN A C 14
ATOM 6759 O O . ASN A 1 5 ? -0.345 -5.746 -11.460 1.00 0.00 5 ASN A O 14
ATOM 6770 N N . GLY A 1 6 ? 0.055 -3.980 -10.094 1.00 0.00 6 GLY A N 14
ATOM 6771 C CA . GLY A 1 6 ? -0.511 -2.988 -10.991 1.00 0.00 6 GLY A CA 14
ATOM 6772 C C . GLY A 1 6 ? -1.730 -2.300 -10.392 1.00 0.00 6 GLY A C 14
ATOM 6773 O O . GLY A 1 6 ? -2.487 -1.639 -11.108 1.00 0.00 6 GLY A O 14
ATOM 6777 N N . ALA A 1 7 ? -1.913 -2.462 -9.070 1.00 0.00 7 ALA A N 14
ATOM 6778 C CA . ALA A 1 7 ? -3.043 -1.860 -8.351 1.00 0.00 7 ALA A CA 14
ATOM 6779 C C . ALA A 1 7 ? -2.640 -0.525 -7.718 1.00 0.00 7 ALA A C 14
ATOM 6780 O O . ALA A 1 7 ? -1.479 -0.127 -7.810 1.00 0.00 7 ALA A O 14
ATOM 6787 N N . LYS A 1 8 ? -3.603 0.164 -7.089 1.00 0.00 8 LYS A N 14
ATOM 6788 C CA . LYS A 1 8 ? -3.339 1.451 -6.452 1.00 0.00 8 LYS A CA 14
ATOM 6789 C C . LYS A 1 8 ? -3.551 1.413 -4.942 1.00 0.00 8 LYS A C 14
ATOM 6790 O O . LYS A 1 8 ? -4.437 0.717 -4.437 1.00 0.00 8 LYS A O 14
ATOM 6809 N N . CYS A 1 9 ? -2.713 2.182 -4.243 1.00 0.00 9 CYS A N 14
ATOM 6810 C CA . CYS A 1 9 ? -2.765 2.319 -2.785 1.00 0.00 9 CYS A CA 14
ATOM 6811 C C . CYS A 1 9 ? -3.155 3.750 -2.424 1.00 0.00 9 CYS A C 14
ATOM 6812 O O . CYS A 1 9 ? -2.929 4.679 -3.206 1.00 0.00 9 CYS A O 14
ATOM 6819 N N . THR A 1 10 ? -3.749 3.921 -1.244 1.00 0.00 10 THR A N 14
ATOM 6820 C CA . THR A 1 10 ? -4.171 5.238 -0.760 1.00 0.00 10 THR A CA 14
ATOM 6821 C C . THR A 1 10 ? -4.100 5.297 0.760 1.00 0.00 10 THR A C 14
ATOM 6822 O O . THR A 1 10 ? -4.063 4.257 1.424 1.00 0.00 10 THR A O 14
ATOM 6833 N N . GLU A 1 11 ? -4.111 6.522 1.315 1.00 0.00 11 GLU A N 14
ATOM 6834 C CA . GLU A 1 11 ? -4.050 6.728 2.776 1.00 0.00 11 GLU A CA 14
ATOM 6835 C C . GLU A 1 11 ? -5.290 6.161 3.501 1.00 0.00 11 GLU A C 14
ATOM 6836 O O . GLU A 1 11 ? -5.402 6.254 4.729 1.00 0.00 11 GLU A O 14
ATOM 6848 N N . ILE A 1 12 ? -6.201 5.568 2.722 1.00 0.00 12 ILE A N 14
ATOM 6849 C CA . ILE A 1 12 ? -7.419 4.976 3.237 1.00 0.00 12 ILE A CA 14
ATOM 6850 C C . ILE A 1 12 ? -7.553 3.504 2.843 1.00 0.00 12 ILE A C 14
ATOM 6851 O O . ILE A 1 12 ? -8.197 2.730 3.559 1.00 0.00 12 ILE A O 14
ATOM 6867 N N . SER A 1 13 ? -6.946 3.119 1.709 1.00 0.00 13 SER A N 14
ATOM 6868 C CA . SER A 1 13 ? -7.040 1.740 1.224 1.00 0.00 13 SER A CA 14
ATOM 6869 C C . SER A 1 13 ? -5.704 1.197 0.746 1.00 0.00 13 SER A C 14
ATOM 6870 O O . SER A 1 13 ? -4.829 1.948 0.311 1.00 0.00 13 SER A O 14
ATOM 6878 N N . ILE A 1 14 ? -5.579 -0.137 0.829 1.00 0.00 14 ILE A N 14
ATOM 6879 C CA . ILE A 1 14 ? -4.368 -0.864 0.433 1.00 0.00 14 ILE A CA 14
ATOM 6880 C C . ILE A 1 14 ? -4.705 -2.312 0.026 1.00 0.00 14 ILE A C 14
ATOM 6881 O O . ILE A 1 14 ? -5.555 -2.942 0.661 1.00 0.00 14 ILE A O 14
ATOM 6897 N N . PRO A 1 15 ? -4.050 -2.859 -1.038 1.00 0.00 15 PRO A N 14
ATOM 6898 C CA . PRO A 1 15 ? -4.268 -4.255 -1.482 1.00 0.00 15 PRO A CA 14
ATOM 6899 C C . PRO A 1 15 ? -3.617 -5.270 -0.500 1.00 0.00 15 PRO A C 14
ATOM 6900 O O . PRO A 1 15 ? -3.072 -4.838 0.520 1.00 0.00 15 PRO A O 14
ATOM 6911 N N . PRO A 1 16 ? -3.645 -6.622 -0.761 1.00 0.00 16 PRO A N 14
ATOM 6912 C CA . PRO A 1 16 ? -3.039 -7.604 0.156 1.00 0.00 16 PRO A CA 14
ATOM 6913 C C . PRO A 1 16 ? -1.508 -7.639 0.054 1.00 0.00 16 PRO A C 14
ATOM 6914 O O . PRO A 1 16 ? -0.816 -7.435 1.055 1.00 0.00 16 PRO A O 14
ATOM 6925 N N . CYS A 1 17 ? -0.997 -7.883 -1.175 1.00 0.00 17 CYS A N 14
ATOM 6926 C CA . CYS A 1 17 ? 0.451 -7.958 -1.484 1.00 0.00 17 CYS A CA 14
ATOM 6927 C C . CYS A 1 17 ? 1.233 -8.809 -0.474 1.00 0.00 17 CYS A C 14
ATOM 6928 O O . CYS A 1 17 ? 1.542 -8.365 0.639 1.00 0.00 17 CYS A O 14
ATOM 6935 N N . CYS A 1 18 ? 1.541 -10.039 -0.888 1.00 0.00 18 CYS A N 14
ATOM 6936 C CA . CYS A 1 18 ? 2.279 -10.986 -0.055 1.00 0.00 18 CYS A CA 14
ATOM 6937 C C . CYS A 1 18 ? 3.774 -10.959 -0.369 1.00 0.00 18 CYS A C 14
ATOM 6938 O O . CYS A 1 18 ? 4.592 -11.376 0.456 1.00 0.00 18 CYS A O 14
ATOM 6945 N N . SER A 1 19 ? 4.121 -10.465 -1.567 1.00 0.00 19 SER A N 14
ATOM 6946 C CA . SER A 1 19 ? 5.525 -10.381 -1.994 1.00 0.00 19 SER A CA 14
ATOM 6947 C C . SER A 1 19 ? 5.838 -9.056 -2.688 1.00 0.00 19 SER A C 14
ATOM 6948 O O . SER A 1 19 ? 7.007 -8.672 -2.793 1.00 0.00 19 SER A O 14
ATOM 6956 N N . ASN A 1 20 ? 4.795 -8.365 -3.161 1.00 0.00 20 ASN A N 14
ATOM 6957 C CA . ASN A 1 20 ? 4.952 -7.078 -3.845 1.00 0.00 20 ASN A CA 14
ATOM 6958 C C . ASN A 1 20 ? 4.966 -5.919 -2.835 1.00 0.00 20 ASN A C 14
ATOM 6959 O O . ASN A 1 20 ? 5.013 -6.151 -1.623 1.00 0.00 20 ASN A O 14
ATOM 6970 N N . PHE A 1 21 ? 4.929 -4.681 -3.342 1.00 0.00 21 PHE A N 14
ATOM 6971 C CA . PHE A 1 21 ? 4.953 -3.494 -2.491 1.00 0.00 21 PHE A CA 14
ATOM 6972 C C . PHE A 1 21 ? 3.707 -2.638 -2.677 1.00 0.00 21 PHE A C 14
ATOM 6973 O O . PHE A 1 21 ? 3.095 -2.655 -3.735 1.00 0.00 21 PHE A O 14
ATOM 6990 N N . CYS A 1 22 ? 3.364 -1.881 -1.637 1.00 0.00 22 CYS A N 14
ATOM 6991 C CA . CYS A 1 22 ? 2.230 -0.966 -1.676 1.00 0.00 22 CYS A CA 14
ATOM 6992 C C . CYS A 1 22 ? 2.760 0.439 -1.428 1.00 0.00 22 CYS A C 14
ATOM 6993 O O . CYS A 1 22 ? 3.255 0.743 -0.337 1.00 0.00 22 CYS A O 14
ATOM 7000 N N . LEU A 1 23 ? 2.669 1.288 -2.458 1.00 0.00 23 LEU A N 14
ATOM 7001 C CA . LEU A 1 23 ? 3.178 2.660 -2.386 1.00 0.00 23 LEU A CA 14
ATOM 7002 C C . LEU A 1 23 ? 2.254 3.603 -1.603 1.00 0.00 23 LEU A C 14
ATOM 7003 O O . LEU A 1 23 ? 1.868 4.682 -2.070 1.00 0.00 23 LEU A O 14
ATOM 7019 N N . ARG A 1 24 ? 1.933 3.167 -0.391 1.00 0.00 24 ARG A N 14
ATOM 7020 C CA . ARG A 1 24 ? 1.100 3.928 0.538 1.00 0.00 24 ARG A CA 14
ATOM 7021 C C . ARG A 1 24 ? 2.029 4.720 1.475 1.00 0.00 24 ARG A C 14
ATOM 7022 O O . ARG A 1 24 ? 1.961 4.616 2.706 1.00 0.00 24 ARG A O 14
ATOM 7043 N N . TYR A 1 25 ? 2.913 5.516 0.848 1.00 0.00 25 TYR A N 14
ATOM 7044 C CA . TYR A 1 25 ? 3.909 6.332 1.556 1.00 0.00 25 TYR A CA 14
ATOM 7045 C C . TYR A 1 25 ? 3.263 7.469 2.355 1.00 0.00 25 TYR A C 14
ATOM 7046 O O . TYR A 1 25 ? 2.114 7.842 2.098 1.00 0.00 25 TYR A O 14
ATOM 7064 N N . ALA A 1 26 ? 4.019 8.012 3.322 1.00 0.00 26 ALA A N 14
ATOM 7065 C CA . ALA A 1 26 ? 3.550 9.119 4.155 1.00 0.00 26 ALA A CA 14
ATOM 7066 C C . ALA A 1 26 ? 3.714 10.449 3.412 1.00 0.00 26 ALA A C 14
ATOM 7067 O O . ALA A 1 26 ? 4.717 11.161 3.566 1.00 0.00 26 ALA A O 14
ATOM 7074 N N . GLY A 1 27 ? 2.717 10.748 2.582 1.00 0.00 27 GLY A N 14
ATOM 7075 C CA . GLY A 1 27 ? 2.720 11.957 1.775 1.00 0.00 27 GLY A CA 14
ATOM 7076 C C . GLY A 1 27 ? 2.065 11.736 0.423 1.00 0.00 27 GLY A C 14
ATOM 7077 O O . GLY A 1 27 ? 1.671 12.694 -0.248 1.00 0.00 27 GLY A O 14
ATOM 7081 N N . GLN A 1 28 ? 1.952 10.457 0.033 1.00 0.00 28 GLN A N 14
ATOM 7082 C CA . GLN A 1 28 ? 1.341 10.065 -1.235 1.00 0.00 28 GLN A CA 14
ATOM 7083 C C . GLN A 1 28 ? -0.141 9.753 -1.053 1.00 0.00 28 GLN A C 14
ATOM 7084 O O . GLN A 1 28 ? -0.575 9.376 0.041 1.00 0.00 28 GLN A O 14
ATOM 7098 N N . LYS A 1 29 ? -0.905 9.913 -2.135 1.00 0.00 29 LYS A N 14
ATOM 7099 C CA . LYS A 1 29 ? -2.346 9.652 -2.116 1.00 0.00 29 LYS A CA 14
ATOM 7100 C C . LYS A 1 29 ? -2.752 8.661 -3.217 1.00 0.00 29 LYS A C 14
ATOM 7101 O O . LYS A 1 29 ? -3.946 8.458 -3.466 1.00 0.00 29 LYS A O 14
ATOM 7120 N N . SER A 1 30 ? -1.751 8.033 -3.868 1.00 0.00 30 SER A N 14
ATOM 7121 C CA . SER A 1 30 ? -1.998 7.064 -4.944 1.00 0.00 30 SER A CA 14
ATOM 7122 C C . SER A 1 30 ? -0.745 6.228 -5.219 1.00 0.00 30 SER A C 14
ATOM 7123 O O . SER A 1 30 ? 0.101 6.598 -6.046 1.00 0.00 30 SER A O 14
ATOM 7131 N N . GLY A 1 31 ? -0.621 5.112 -4.494 1.00 0.00 31 GLY A N 14
ATOM 7132 C CA . GLY A 1 31 ? 0.511 4.217 -4.672 1.00 0.00 31 GLY A CA 14
ATOM 7133 C C . GLY A 1 31 ? 0.205 3.094 -5.643 1.00 0.00 31 GLY A C 14
ATOM 7134 O O . GLY A 1 31 ? -0.823 3.139 -6.330 1.00 0.00 31 GLY A O 14
ATOM 7138 N N . THR A 1 32 ? 1.084 2.078 -5.715 1.00 0.00 32 THR A N 14
ATOM 7139 C CA . THR A 1 32 ? 0.870 0.963 -6.634 1.00 0.00 32 THR A CA 14
ATOM 7140 C C . THR A 1 32 ? 1.541 -0.323 -6.156 1.00 0.00 32 THR A C 14
ATOM 7141 O O . THR A 1 32 ? 2.759 -0.363 -5.960 1.00 0.00 32 THR A O 14
ATOM 7152 N N . CYS A 1 33 ? 0.724 -1.366 -5.963 1.00 0.00 33 CYS A N 14
ATOM 7153 C CA . CYS A 1 33 ? 1.233 -2.683 -5.569 1.00 0.00 33 CYS A CA 14
ATOM 7154 C C . CYS A 1 33 ? 1.869 -3.352 -6.781 1.00 0.00 33 CYS A C 14
ATOM 7155 O O . CYS A 1 33 ? 1.185 -3.704 -7.746 1.00 0.00 33 CYS A O 14
ATOM 7162 N N . ALA A 1 34 ? 3.194 -3.477 -6.709 1.00 0.00 34 ALA A N 14
ATOM 7163 C CA . ALA A 1 34 ? 4.019 -4.038 -7.777 1.00 0.00 34 ALA A CA 14
ATOM 7164 C C . ALA A 1 34 ? 5.193 -4.823 -7.191 1.00 0.00 34 ALA A C 14
ATOM 7165 O O . ALA A 1 34 ? 5.483 -4.704 -6.000 1.00 0.00 34 ALA A O 14
ATOM 7172 N N . ASN A 1 35 ? 5.878 -5.613 -8.030 1.00 0.00 35 ASN A N 14
ATOM 7173 C CA . ASN A 1 35 ? 7.017 -6.425 -7.581 1.00 0.00 35 ASN A CA 14
ATOM 7174 C C . ASN A 1 35 ? 8.293 -5.595 -7.446 1.00 0.00 35 ASN A C 14
ATOM 7175 O O . ASN A 1 35 ? 8.490 -4.619 -8.177 1.00 0.00 35 ASN A O 14
ATOM 7186 N N . ARG A 1 36 ? 9.151 -6.002 -6.500 1.00 0.00 36 ARG A N 14
ATOM 7187 C CA . ARG A 1 36 ? 10.425 -5.319 -6.236 1.00 0.00 36 ARG A CA 14
ATOM 7188 C C . ARG A 1 36 ? 11.512 -5.771 -7.217 1.00 0.00 36 ARG A C 14
ATOM 7189 O O . ARG A 1 36 ? 11.820 -6.983 -7.250 1.00 0.00 36 ARG A O 14
ATOM 7225 N N . CYS A 1 2 ? -1.234 -13.074 -3.829 1.00 0.00 2 CYS A N 15
ATOM 7226 C CA . CYS A 1 2 ? -2.369 -12.158 -3.683 1.00 0.00 2 CYS A CA 15
ATOM 7227 C C . CYS A 1 2 ? -2.109 -10.818 -4.381 1.00 0.00 2 CYS A C 15
ATOM 7228 O O . CYS A 1 2 ? -3.052 -10.112 -4.750 1.00 0.00 2 CYS A O 15
ATOM 7235 N N . LYS A 1 3 ? -0.821 -10.482 -4.553 1.00 0.00 3 LYS A N 15
ATOM 7236 C CA . LYS A 1 3 ? -0.394 -9.234 -5.218 1.00 0.00 3 LYS A CA 15
ATOM 7237 C C . LYS A 1 3 ? -0.711 -9.265 -6.729 1.00 0.00 3 LYS A C 15
ATOM 7238 O O . LYS A 1 3 ? -0.367 -10.244 -7.398 1.00 0.00 3 LYS A O 15
ATOM 7257 N N . PRO A 1 4 ? -1.370 -8.208 -7.298 1.00 0.00 4 PRO A N 15
ATOM 7258 C CA . PRO A 1 4 ? -1.700 -8.164 -8.732 1.00 0.00 4 PRO A CA 15
ATOM 7259 C C . PRO A 1 4 ? -0.671 -7.396 -9.590 1.00 0.00 4 PRO A C 15
ATOM 7260 O O . PRO A 1 4 ? -0.724 -7.442 -10.822 1.00 0.00 4 PRO A O 15
ATOM 7271 N N . ASN A 1 5 ? 0.263 -6.696 -8.912 1.00 0.00 5 ASN A N 15
ATOM 7272 C CA . ASN A 1 5 ? 1.309 -5.864 -9.552 1.00 0.00 5 ASN A CA 15
ATOM 7273 C C . ASN A 1 5 ? 0.694 -4.688 -10.334 1.00 0.00 5 ASN A C 15
ATOM 7274 O O . ASN A 1 5 ? 1.194 -4.285 -11.394 1.00 0.00 5 ASN A O 15
ATOM 7285 N N . GLY A 1 6 ? -0.383 -4.136 -9.774 1.00 0.00 6 GLY A N 15
ATOM 7286 C CA . GLY A 1 6 ? -1.068 -3.011 -10.383 1.00 0.00 6 GLY A CA 15
ATOM 7287 C C . GLY A 1 6 ? -2.226 -2.516 -9.541 1.00 0.00 6 GLY A C 15
ATOM 7288 O O . GLY A 1 6 ? -3.251 -2.094 -10.085 1.00 0.00 6 GLY A O 15
ATOM 7292 N N . ALA A 1 7 ? -2.067 -2.568 -8.209 1.00 0.00 7 ALA A N 15
ATOM 7293 C CA . ALA A 1 7 ? -3.127 -2.116 -7.293 1.00 0.00 7 ALA A CA 15
ATOM 7294 C C . ALA A 1 7 ? -2.760 -0.794 -6.630 1.00 0.00 7 ALA A C 15
ATOM 7295 O O . ALA A 1 7 ? -1.695 -0.670 -6.028 1.00 0.00 7 ALA A O 15
ATOM 7302 N N . LYS A 1 8 ? -3.669 0.182 -6.723 1.00 0.00 8 LYS A N 15
ATOM 7303 C CA . LYS A 1 8 ? -3.451 1.518 -6.160 1.00 0.00 8 LYS A CA 15
ATOM 7304 C C . LYS A 1 8 ? -3.712 1.583 -4.655 1.00 0.00 8 LYS A C 15
ATOM 7305 O O . LYS A 1 8 ? -4.745 1.117 -4.167 1.00 0.00 8 LYS A O 15
ATOM 7324 N N . CYS A 1 9 ? -2.748 2.172 -3.941 1.00 0.00 9 CYS A N 15
ATOM 7325 C CA . CYS A 1 9 ? -2.827 2.358 -2.491 1.00 0.00 9 CYS A CA 15
ATOM 7326 C C . CYS A 1 9 ? -3.279 3.780 -2.167 1.00 0.00 9 CYS A C 15
ATOM 7327 O O . CYS A 1 9 ? -3.083 4.697 -2.967 1.00 0.00 9 CYS A O 15
ATOM 7334 N N . THR A 1 10 ? -3.891 3.951 -0.994 1.00 0.00 10 THR A N 15
ATOM 7335 C CA . THR A 1 10 ? -4.366 5.260 -0.542 1.00 0.00 10 THR A CA 15
ATOM 7336 C C . THR A 1 10 ? -4.294 5.368 0.979 1.00 0.00 10 THR A C 15
ATOM 7337 O O . THR A 1 10 ? -4.154 4.358 1.674 1.00 0.00 10 THR A O 15
ATOM 7348 N N . GLU A 1 11 ? -4.421 6.606 1.485 1.00 0.00 11 GLU A N 15
ATOM 7349 C CA . GLU A 1 11 ? -4.350 6.914 2.934 1.00 0.00 11 GLU A CA 15
ATOM 7350 C C . GLU A 1 11 ? -5.271 6.035 3.786 1.00 0.00 11 GLU A C 15
ATOM 7351 O O . GLU A 1 11 ? -5.001 5.812 4.970 1.00 0.00 11 GLU A O 15
ATOM 7363 N N . ILE A 1 12 ? -6.349 5.548 3.174 1.00 0.00 12 ILE A N 15
ATOM 7364 C CA . ILE A 1 12 ? -7.327 4.715 3.866 1.00 0.00 12 ILE A CA 15
ATOM 7365 C C . ILE A 1 12 ? -7.464 3.311 3.247 1.00 0.00 12 ILE A C 15
ATOM 7366 O O . ILE A 1 12 ? -8.136 2.456 3.834 1.00 0.00 12 ILE A O 15
ATOM 7382 N N . SER A 1 13 ? -6.838 3.061 2.083 1.00 0.00 13 SER A N 15
ATOM 7383 C CA . SER A 1 13 ? -6.954 1.748 1.440 1.00 0.00 13 SER A CA 15
ATOM 7384 C C . SER A 1 13 ? -5.606 1.185 1.021 1.00 0.00 13 SER A C 15
ATOM 7385 O O . SER A 1 13 ? -4.706 1.925 0.621 1.00 0.00 13 SER A O 15
ATOM 7393 N N . ILE A 1 14 ? -5.495 -0.146 1.121 1.00 0.00 14 ILE A N 15
ATOM 7394 C CA . ILE A 1 14 ? -4.273 -0.875 0.761 1.00 0.00 14 ILE A CA 15
ATOM 7395 C C . ILE A 1 14 ? -4.600 -2.305 0.283 1.00 0.00 14 ILE A C 15
ATOM 7396 O O . ILE A 1 14 ? -5.458 -2.966 0.876 1.00 0.00 14 ILE A O 15
ATOM 7412 N N . PRO A 1 15 ? -3.925 -2.798 -0.795 1.00 0.00 15 PRO A N 15
ATOM 7413 C CA . PRO A 1 15 ? -4.132 -4.171 -1.315 1.00 0.00 15 PRO A CA 15
ATOM 7414 C C . PRO A 1 15 ? -3.486 -5.236 -0.387 1.00 0.00 15 PRO A C 15
ATOM 7415 O O . PRO A 1 15 ? -2.908 -4.858 0.637 1.00 0.00 15 PRO A O 15
ATOM 7426 N N . PRO A 1 16 ? -3.557 -6.576 -0.701 1.00 0.00 16 PRO A N 15
ATOM 7427 C CA . PRO A 1 16 ? -2.952 -7.607 0.159 1.00 0.00 16 PRO A CA 15
ATOM 7428 C C . PRO A 1 16 ? -1.425 -7.658 0.015 1.00 0.00 16 PRO A C 15
ATOM 7429 O O . PRO A 1 16 ? -0.706 -7.606 1.016 1.00 0.00 16 PRO A O 15
ATOM 7440 N N . CYS A 1 17 ? -0.946 -7.746 -1.251 1.00 0.00 17 CYS A N 15
ATOM 7441 C CA . CYS A 1 17 ? 0.492 -7.801 -1.592 1.00 0.00 17 CYS A CA 15
ATOM 7442 C C . CYS A 1 17 ? 1.256 -8.789 -0.697 1.00 0.00 17 CYS A C 15
ATOM 7443 O O . CYS A 1 17 ? 1.756 -8.431 0.378 1.00 0.00 17 CYS A O 15
ATOM 7450 N N . CYS A 1 18 ? 1.311 -10.042 -1.157 1.00 0.00 18 CYS A N 15
ATOM 7451 C CA . CYS A 1 18 ? 1.979 -11.129 -0.435 1.00 0.00 18 CYS A CA 15
ATOM 7452 C C . CYS A 1 18 ? 3.499 -11.094 -0.613 1.00 0.00 18 CYS A C 15
ATOM 7453 O O . CYS A 1 18 ? 4.236 -11.585 0.246 1.00 0.00 18 CYS A O 15
ATOM 7460 N N . SER A 1 19 ? 3.954 -10.512 -1.729 1.00 0.00 19 SER A N 15
ATOM 7461 C CA . SER A 1 19 ? 5.396 -10.406 -2.019 1.00 0.00 19 SER A CA 15
ATOM 7462 C C . SER A 1 19 ? 5.753 -9.056 -2.643 1.00 0.00 19 SER A C 15
ATOM 7463 O O . SER A 1 19 ? 6.935 -8.728 -2.797 1.00 0.00 19 SER A O 15
ATOM 7471 N N . ASN A 1 20 ? 4.725 -8.280 -2.984 1.00 0.00 20 ASN A N 15
ATOM 7472 C CA . ASN A 1 20 ? 4.899 -6.969 -3.606 1.00 0.00 20 ASN A CA 15
ATOM 7473 C C . ASN A 1 20 ? 4.942 -5.847 -2.565 1.00 0.00 20 ASN A C 15
ATOM 7474 O O . ASN A 1 20 ? 5.058 -6.107 -1.363 1.00 0.00 20 ASN A O 15
ATOM 7485 N N . PHE A 1 21 ? 4.846 -4.605 -3.050 1.00 0.00 21 PHE A N 15
ATOM 7486 C CA . PHE A 1 21 ? 4.862 -3.427 -2.194 1.00 0.00 21 PHE A CA 15
ATOM 7487 C C . PHE A 1 21 ? 3.594 -2.598 -2.368 1.00 0.00 21 PHE A C 15
ATOM 7488 O O . PHE A 1 21 ? 2.935 -2.674 -3.402 1.00 0.00 21 PHE A O 15
ATOM 7505 N N . CYS A 1 22 ? 3.274 -1.811 -1.349 1.00 0.00 22 CYS A N 15
ATOM 7506 C CA . CYS A 1 22 ? 2.128 -0.916 -1.386 1.00 0.00 22 CYS A CA 15
ATOM 7507 C C . CYS A 1 22 ? 2.647 0.500 -1.208 1.00 0.00 22 CYS A C 15
ATOM 7508 O O . CYS A 1 22 ? 3.137 0.863 -0.132 1.00 0.00 22 CYS A O 15
ATOM 7515 N N . LEU A 1 23 ? 2.560 1.289 -2.283 1.00 0.00 23 LEU A N 15
ATOM 7516 C CA . LEU A 1 23 ? 3.058 2.664 -2.285 1.00 0.00 23 LEU A CA 15
ATOM 7517 C C . LEU A 1 23 ? 2.126 3.634 -1.544 1.00 0.00 23 LEU A C 15
ATOM 7518 O O . LEU A 1 23 ? 1.730 4.688 -2.058 1.00 0.00 23 LEU A O 15
ATOM 7534 N N . ARG A 1 24 ? 1.812 3.249 -0.310 1.00 0.00 24 ARG A N 15
ATOM 7535 C CA . ARG A 1 24 ? 0.969 4.040 0.587 1.00 0.00 24 ARG A CA 15
ATOM 7536 C C . ARG A 1 24 ? 1.883 4.920 1.454 1.00 0.00 24 ARG A C 15
ATOM 7537 O O . ARG A 1 24 ? 1.837 4.890 2.691 1.00 0.00 24 ARG A O 15
ATOM 7558 N N . TYR A 1 25 ? 2.731 5.703 0.765 1.00 0.00 25 TYR A N 15
ATOM 7559 C CA . TYR A 1 25 ? 3.702 6.594 1.407 1.00 0.00 25 TYR A CA 15
ATOM 7560 C C . TYR A 1 25 ? 3.023 7.824 2.025 1.00 0.00 25 TYR A C 15
ATOM 7561 O O . TYR A 1 25 ? 1.897 8.169 1.654 1.00 0.00 25 TYR A O 15
ATOM 7579 N N . ALA A 1 26 ? 3.727 8.482 2.962 1.00 0.00 26 ALA A N 15
ATOM 7580 C CA . ALA A 1 26 ? 3.210 9.677 3.651 1.00 0.00 26 ALA A CA 15
ATOM 7581 C C . ALA A 1 26 ? 3.103 10.893 2.721 1.00 0.00 26 ALA A C 15
ATOM 7582 O O . ALA A 1 26 ? 2.413 11.865 3.042 1.00 0.00 26 ALA A O 15
ATOM 7589 N N . GLY A 1 27 ? 3.790 10.821 1.575 1.00 0.00 27 GLY A N 15
ATOM 7590 C CA . GLY A 1 27 ? 3.764 11.904 0.601 1.00 0.00 27 GLY A CA 15
ATOM 7591 C C . GLY A 1 27 ? 3.051 11.517 -0.685 1.00 0.00 27 GLY A C 15
ATOM 7592 O O . GLY A 1 27 ? 3.236 12.168 -1.718 1.00 0.00 27 GLY A O 15
ATOM 7596 N N . GLN A 1 28 ? 2.237 10.455 -0.618 1.00 0.00 28 GLN A N 15
ATOM 7597 C CA . GLN A 1 28 ? 1.485 9.968 -1.776 1.00 0.00 28 GLN A CA 15
ATOM 7598 C C . GLN A 1 28 ? 0.015 9.769 -1.430 1.00 0.00 28 GLN A C 15
ATOM 7599 O O . GLN A 1 28 ? -0.330 9.490 -0.278 1.00 0.00 28 GLN A O 15
ATOM 7613 N N . LYS A 1 29 ? -0.837 9.913 -2.445 1.00 0.00 29 LYS A N 15
ATOM 7614 C CA . LYS A 1 29 ? -2.281 9.742 -2.286 1.00 0.00 29 LYS A CA 15
ATOM 7615 C C . LYS A 1 29 ? -2.801 8.627 -3.202 1.00 0.00 29 LYS A C 15
ATOM 7616 O O . LYS A 1 29 ? -4.009 8.376 -3.262 1.00 0.00 29 LYS A O 15
ATOM 7635 N N . SER A 1 30 ? -1.870 7.947 -3.904 1.00 0.00 30 SER A N 15
ATOM 7636 C CA . SER A 1 30 ? -2.201 6.861 -4.831 1.00 0.00 30 SER A CA 15
ATOM 7637 C C . SER A 1 30 ? -0.951 6.035 -5.132 1.00 0.00 30 SER A C 15
ATOM 7638 O O . SER A 1 30 ? -0.133 6.407 -5.985 1.00 0.00 30 SER A O 15
ATOM 7646 N N . GLY A 1 31 ? -0.795 4.924 -4.404 1.00 0.00 31 GLY A N 15
ATOM 7647 C CA . GLY A 1 31 ? 0.353 4.052 -4.598 1.00 0.00 31 GLY A CA 15
ATOM 7648 C C . GLY A 1 31 ? 0.096 2.964 -5.619 1.00 0.00 31 GLY A C 15
ATOM 7649 O O . GLY A 1 31 ? -0.862 3.060 -6.391 1.00 0.00 31 GLY A O 15
ATOM 7653 N N . THR A 1 32 ? 0.950 1.926 -5.636 1.00 0.00 32 THR A N 15
ATOM 7654 C CA . THR A 1 32 ? 0.794 0.833 -6.593 1.00 0.00 32 THR A CA 15
ATOM 7655 C C . THR A 1 32 ? 1.515 -0.438 -6.145 1.00 0.00 32 THR A C 15
ATOM 7656 O O . THR A 1 32 ? 2.728 -0.431 -5.924 1.00 0.00 32 THR A O 15
ATOM 7667 N N . CYS A 1 33 ? 0.743 -1.520 -6.006 1.00 0.00 33 CYS A N 15
ATOM 7668 C CA . CYS A 1 33 ? 1.290 -2.833 -5.663 1.00 0.00 33 CYS A CA 15
ATOM 7669 C C . CYS A 1 33 ? 2.040 -3.356 -6.878 1.00 0.00 33 CYS A C 15
ATOM 7670 O O . CYS A 1 33 ? 1.498 -3.346 -7.985 1.00 0.00 33 CYS A O 15
ATOM 7677 N N . ALA A 1 34 ? 3.286 -3.783 -6.639 1.00 0.00 34 ALA A N 15
ATOM 7678 C CA . ALA A 1 34 ? 4.225 -4.251 -7.664 1.00 0.00 34 ALA A CA 15
ATOM 7679 C C . ALA A 1 34 ? 5.417 -4.932 -6.988 1.00 0.00 34 ALA A C 15
ATOM 7680 O O . ALA A 1 34 ? 5.637 -4.742 -5.789 1.00 0.00 34 ALA A O 15
ATOM 7687 N N . ASN A 1 35 ? 6.187 -5.722 -7.748 1.00 0.00 35 ASN A N 15
ATOM 7688 C CA . ASN A 1 35 ? 7.350 -6.434 -7.194 1.00 0.00 35 ASN A CA 15
ATOM 7689 C C . ASN A 1 35 ? 8.566 -5.523 -7.049 1.00 0.00 35 ASN A C 15
ATOM 7690 O O . ASN A 1 35 ? 8.764 -4.602 -7.845 1.00 0.00 35 ASN A O 15
ATOM 7701 N N . ARG A 1 36 ? 9.370 -5.802 -6.017 1.00 0.00 36 ARG A N 15
ATOM 7702 C CA . ARG A 1 36 ? 10.576 -5.027 -5.732 1.00 0.00 36 ARG A CA 15
ATOM 7703 C C . ARG A 1 36 ? 11.819 -5.744 -6.268 1.00 0.00 36 ARG A C 15
ATOM 7704 O O . ARG A 1 36 ? 12.089 -6.881 -5.824 1.00 0.00 36 ARG A O 15
ATOM 7740 N N . CYS A 1 2 ? -2.412 -12.561 -2.394 1.00 0.00 2 CYS A N 16
ATOM 7741 C CA . CYS A 1 2 ? -1.215 -12.185 -3.179 1.00 0.00 2 CYS A CA 16
ATOM 7742 C C . CYS A 1 2 ? -1.372 -10.892 -3.997 1.00 0.00 2 CYS A C 16
ATOM 7743 O O . CYS A 1 2 ? -2.482 -10.421 -4.258 1.00 0.00 2 CYS A O 16
ATOM 7750 N N . LYS A 1 3 ? -0.212 -10.342 -4.387 1.00 0.00 3 LYS A N 16
ATOM 7751 C CA . LYS A 1 3 ? -0.100 -9.098 -5.165 1.00 0.00 3 LYS A CA 16
ATOM 7752 C C . LYS A 1 3 ? -0.539 -9.263 -6.629 1.00 0.00 3 LYS A C 16
ATOM 7753 O O . LYS A 1 3 ? -0.341 -10.334 -7.210 1.00 0.00 3 LYS A O 16
ATOM 7772 N N . PRO A 1 4 ? -1.146 -8.206 -7.250 1.00 0.00 4 PRO A N 16
ATOM 7773 C CA . PRO A 1 4 ? -1.555 -8.234 -8.657 1.00 0.00 4 PRO A CA 16
ATOM 7774 C C . PRO A 1 4 ? -0.545 -7.507 -9.570 1.00 0.00 4 PRO A C 16
ATOM 7775 O O . PRO A 1 4 ? -0.712 -7.458 -10.792 1.00 0.00 4 PRO A O 16
ATOM 7786 N N . ASN A 1 5 ? 0.508 -6.947 -8.929 1.00 0.00 5 ASN A N 16
ATOM 7787 C CA . ASN A 1 5 ? 1.588 -6.168 -9.582 1.00 0.00 5 ASN A CA 16
ATOM 7788 C C . ASN A 1 5 ? 1.021 -5.024 -10.447 1.00 0.00 5 ASN A C 16
ATOM 7789 O O . ASN A 1 5 ? 1.578 -4.674 -11.497 1.00 0.00 5 ASN A O 16
ATOM 7800 N N . GLY A 1 6 ? -0.083 -4.438 -9.968 1.00 0.00 6 GLY A N 16
ATOM 7801 C CA . GLY A 1 6 ? -0.729 -3.339 -10.670 1.00 0.00 6 GLY A CA 16
ATOM 7802 C C . GLY A 1 6 ? -1.922 -2.774 -9.916 1.00 0.00 6 GLY A C 16
ATOM 7803 O O . GLY A 1 6 ? -2.877 -2.300 -10.540 1.00 0.00 6 GLY A O 16
ATOM 7807 N N . ALA A 1 7 ? -1.871 -2.825 -8.577 1.00 0.00 7 ALA A N 16
ATOM 7808 C CA . ALA A 1 7 ? -2.963 -2.302 -7.737 1.00 0.00 7 ALA A CA 16
ATOM 7809 C C . ALA A 1 7 ? -2.641 -0.892 -7.241 1.00 0.00 7 ALA A C 16
ATOM 7810 O O . ALA A 1 7 ? -1.518 -0.423 -7.405 1.00 0.00 7 ALA A O 16
ATOM 7817 N N . LYS A 1 8 ? -3.639 -0.217 -6.653 1.00 0.00 8 LYS A N 16
ATOM 7818 C CA . LYS A 1 8 ? -3.463 1.134 -6.134 1.00 0.00 8 LYS A CA 16
ATOM 7819 C C . LYS A 1 8 ? -3.585 1.184 -4.613 1.00 0.00 8 LYS A C 16
ATOM 7820 O O . LYS A 1 8 ? -4.415 0.488 -4.022 1.00 0.00 8 LYS A O 16
ATOM 7839 N N . CYS A 1 9 ? -2.741 2.019 -3.999 1.00 0.00 9 CYS A N 16
ATOM 7840 C CA . CYS A 1 9 ? -2.732 2.217 -2.547 1.00 0.00 9 CYS A CA 16
ATOM 7841 C C . CYS A 1 9 ? -3.210 3.623 -2.203 1.00 0.00 9 CYS A C 16
ATOM 7842 O O . CYS A 1 9 ? -3.035 4.555 -2.990 1.00 0.00 9 CYS A O 16
ATOM 7849 N N . THR A 1 10 ? -3.825 3.761 -1.027 1.00 0.00 10 THR A N 16
ATOM 7850 C CA . THR A 1 10 ? -4.331 5.052 -0.553 1.00 0.00 10 THR A CA 16
ATOM 7851 C C . THR A 1 10 ? -4.262 5.136 0.970 1.00 0.00 10 THR A C 16
ATOM 7852 O O . THR A 1 10 ? -4.114 4.116 1.649 1.00 0.00 10 THR A O 16
ATOM 7863 N N . GLU A 1 11 ? -4.405 6.362 1.498 1.00 0.00 11 GLU A N 16
ATOM 7864 C CA . GLU A 1 11 ? -4.345 6.636 2.955 1.00 0.00 11 GLU A CA 16
ATOM 7865 C C . GLU A 1 11 ? -5.344 5.801 3.763 1.00 0.00 11 GLU A C 16
ATOM 7866 O O . GLU A 1 11 ? -5.177 5.623 4.973 1.00 0.00 11 GLU A O 16
ATOM 7878 N N . ILE A 1 12 ? -6.369 5.299 3.080 1.00 0.00 12 ILE A N 16
ATOM 7879 C CA . ILE A 1 12 ? -7.412 4.491 3.717 1.00 0.00 12 ILE A CA 16
ATOM 7880 C C . ILE A 1 12 ? -7.517 3.076 3.134 1.00 0.00 12 ILE A C 16
ATOM 7881 O O . ILE A 1 12 ? -8.209 2.230 3.712 1.00 0.00 12 ILE A O 16
ATOM 7897 N N . SER A 1 13 ? -6.838 2.804 2.003 1.00 0.00 13 SER A N 16
ATOM 7898 C CA . SER A 1 13 ? -6.907 1.478 1.383 1.00 0.00 13 SER A CA 16
ATOM 7899 C C . SER A 1 13 ? -5.541 0.962 0.961 1.00 0.00 13 SER A C 16
ATOM 7900 O O . SER A 1 13 ? -4.666 1.734 0.569 1.00 0.00 13 SER A O 16
ATOM 7908 N N . ILE A 1 14 ? -5.384 -0.367 1.051 1.00 0.00 14 ILE A N 16
ATOM 7909 C CA . ILE A 1 14 ? -4.136 -1.048 0.682 1.00 0.00 14 ILE A CA 16
ATOM 7910 C C . ILE A 1 14 ? -4.411 -2.481 0.185 1.00 0.00 14 ILE A C 16
ATOM 7911 O O . ILE A 1 14 ? -5.260 -3.174 0.753 1.00 0.00 14 ILE A O 16
ATOM 7927 N N . PRO A 1 15 ? -3.698 -2.942 -0.882 1.00 0.00 15 PRO A N 16
ATOM 7928 C CA . PRO A 1 15 ? -3.853 -4.312 -1.421 1.00 0.00 15 PRO A CA 16
ATOM 7929 C C . PRO A 1 15 ? -3.188 -5.370 -0.502 1.00 0.00 15 PRO A C 16
ATOM 7930 O O . PRO A 1 15 ? -2.598 -4.989 0.514 1.00 0.00 15 PRO A O 16
ATOM 7941 N N . PRO A 1 16 ? -3.258 -6.708 -0.817 1.00 0.00 16 PRO A N 16
ATOM 7942 C CA . PRO A 1 16 ? -2.640 -7.744 0.028 1.00 0.00 16 PRO A CA 16
ATOM 7943 C C . PRO A 1 16 ? -1.130 -7.851 -0.208 1.00 0.00 16 PRO A C 16
ATOM 7944 O O . PRO A 1 16 ? -0.341 -7.791 0.739 1.00 0.00 16 PRO A O 16
ATOM 7955 N N . CYS A 1 17 ? -0.744 -8.002 -1.496 1.00 0.00 17 CYS A N 16
ATOM 7956 C CA . CYS A 1 17 ? 0.656 -8.111 -1.937 1.00 0.00 17 CYS A CA 16
ATOM 7957 C C . CYS A 1 17 ? 1.439 -9.187 -1.174 1.00 0.00 17 CYS A C 16
ATOM 7958 O O . CYS A 1 17 ? 1.857 -8.987 -0.027 1.00 0.00 17 CYS A O 16
ATOM 7965 N N . CYS A 1 18 ? 1.614 -10.336 -1.842 1.00 0.00 18 CYS A N 16
ATOM 7966 C CA . CYS A 1 18 ? 2.339 -11.486 -1.288 1.00 0.00 18 CYS A CA 16
ATOM 7967 C C . CYS A 1 18 ? 3.849 -11.237 -1.225 1.00 0.00 18 CYS A C 16
ATOM 7968 O O . CYS A 1 18 ? 4.524 -11.719 -0.312 1.00 0.00 18 CYS A O 16
ATOM 7975 N N . SER A 1 19 ? 4.361 -10.481 -2.207 1.00 0.00 19 SER A N 16
ATOM 7976 C CA . SER A 1 19 ? 5.805 -10.178 -2.289 1.00 0.00 19 SER A CA 16
ATOM 7977 C C . SER A 1 19 ? 6.089 -8.768 -2.814 1.00 0.00 19 SER A C 16
ATOM 7978 O O . SER A 1 19 ? 7.199 -8.254 -2.638 1.00 0.00 19 SER A O 16
ATOM 7986 N N . ASN A 1 20 ? 5.092 -8.148 -3.454 1.00 0.00 20 ASN A N 16
ATOM 7987 C CA . ASN A 1 20 ? 5.238 -6.801 -4.025 1.00 0.00 20 ASN A CA 16
ATOM 7988 C C . ASN A 1 20 ? 5.180 -5.714 -2.938 1.00 0.00 20 ASN A C 16
ATOM 7989 O O . ASN A 1 20 ? 5.221 -6.026 -1.743 1.00 0.00 20 ASN A O 16
ATOM 8000 N N . PHE A 1 21 ? 5.085 -4.445 -3.360 1.00 0.00 21 PHE A N 16
ATOM 8001 C CA . PHE A 1 21 ? 5.037 -3.320 -2.428 1.00 0.00 21 PHE A CA 16
ATOM 8002 C C . PHE A 1 21 ? 3.750 -2.519 -2.568 1.00 0.00 21 PHE A C 16
ATOM 8003 O O . PHE A 1 21 ? 3.099 -2.557 -3.605 1.00 0.00 21 PHE A O 16
ATOM 8020 N N . CYS A 1 22 ? 3.407 -1.791 -1.508 1.00 0.00 22 CYS A N 16
ATOM 8021 C CA . CYS A 1 22 ? 2.238 -0.928 -1.502 1.00 0.00 22 CYS A CA 16
ATOM 8022 C C . CYS A 1 22 ? 2.714 0.494 -1.258 1.00 0.00 22 CYS A C 16
ATOM 8023 O O . CYS A 1 22 ? 3.175 0.830 -0.160 1.00 0.00 22 CYS A O 16
ATOM 8030 N N . LEU A 1 23 ? 2.622 1.317 -2.305 1.00 0.00 23 LEU A N 16
ATOM 8031 C CA . LEU A 1 23 ? 3.079 2.703 -2.259 1.00 0.00 23 LEU A CA 16
ATOM 8032 C C . LEU A 1 23 ? 2.112 3.623 -1.495 1.00 0.00 23 LEU A C 16
ATOM 8033 O O . LEU A 1 23 ? 1.627 4.637 -2.010 1.00 0.00 23 LEU A O 16
ATOM 8049 N N . ARG A 1 24 ? 1.867 3.242 -0.243 1.00 0.00 24 ARG A N 16
ATOM 8050 C CA . ARG A 1 24 ? 1.001 3.992 0.664 1.00 0.00 24 ARG A CA 16
ATOM 8051 C C . ARG A 1 24 ? 1.875 4.899 1.547 1.00 0.00 24 ARG A C 16
ATOM 8052 O O . ARG A 1 24 ? 1.814 4.859 2.783 1.00 0.00 24 ARG A O 16
ATOM 8073 N N . TYR A 1 25 ? 2.699 5.723 0.876 1.00 0.00 25 TYR A N 16
ATOM 8074 C CA . TYR A 1 25 ? 3.627 6.646 1.544 1.00 0.00 25 TYR A CA 16
ATOM 8075 C C . TYR A 1 25 ? 2.887 7.817 2.203 1.00 0.00 25 TYR A C 16
ATOM 8076 O O . TYR A 1 25 ? 1.746 8.119 1.840 1.00 0.00 25 TYR A O 16
ATOM 8094 N N . ALA A 1 26 ? 3.553 8.473 3.169 1.00 0.00 26 ALA A N 16
ATOM 8095 C CA . ALA A 1 26 ? 2.976 9.616 3.899 1.00 0.00 26 ALA A CA 16
ATOM 8096 C C . ALA A 1 26 ? 2.774 10.845 3.001 1.00 0.00 26 ALA A C 16
ATOM 8097 O O . ALA A 1 26 ? 1.993 11.741 3.334 1.00 0.00 26 ALA A O 16
ATOM 8104 N N . GLY A 1 27 ? 3.487 10.866 1.870 1.00 0.00 27 GLY A N 16
ATOM 8105 C CA . GLY A 1 27 ? 3.382 11.965 0.921 1.00 0.00 27 GLY A CA 16
ATOM 8106 C C . GLY A 1 27 ? 2.582 11.592 -0.318 1.00 0.00 27 GLY A C 16
ATOM 8107 O O . GLY A 1 27 ? 2.251 12.462 -1.129 1.00 0.00 27 GLY A O 16
ATOM 8111 N N . GLN A 1 28 ? 2.274 10.294 -0.459 1.00 0.00 28 GLN A N 16
ATOM 8112 C CA . GLN A 1 28 ? 1.509 9.785 -1.599 1.00 0.00 28 GLN A CA 16
ATOM 8113 C C . GLN A 1 28 ? 0.035 9.633 -1.243 1.00 0.00 28 GLN A C 16
ATOM 8114 O O . GLN A 1 28 ? -0.314 9.404 -0.081 1.00 0.00 28 GLN A O 16
ATOM 8128 N N . LYS A 1 29 ? -0.820 9.761 -2.259 1.00 0.00 29 LYS A N 16
ATOM 8129 C CA . LYS A 1 29 ? -2.268 9.631 -2.089 1.00 0.00 29 LYS A CA 16
ATOM 8130 C C . LYS A 1 29 ? -2.834 8.544 -3.010 1.00 0.00 29 LYS A C 16
ATOM 8131 O O . LYS A 1 29 ? -4.038 8.266 -2.987 1.00 0.00 29 LYS A O 16
ATOM 8150 N N . SER A 1 30 ? -1.948 7.920 -3.813 1.00 0.00 30 SER A N 16
ATOM 8151 C CA . SER A 1 30 ? -2.328 6.867 -4.758 1.00 0.00 30 SER A CA 16
ATOM 8152 C C . SER A 1 30 ? -1.089 6.072 -5.169 1.00 0.00 30 SER A C 16
ATOM 8153 O O . SER A 1 30 ? -0.427 6.390 -6.167 1.00 0.00 30 SER A O 16
ATOM 8161 N N . GLY A 1 31 ? -0.765 5.050 -4.370 1.00 0.00 31 GLY A N 16
ATOM 8162 C CA . GLY A 1 31 ? 0.390 4.212 -4.647 1.00 0.00 31 GLY A CA 16
ATOM 8163 C C . GLY A 1 31 ? 0.064 3.044 -5.553 1.00 0.00 31 GLY A C 16
ATOM 8164 O O . GLY A 1 31 ? -1.008 3.021 -6.169 1.00 0.00 31 GLY A O 16
ATOM 8168 N N . THR A 1 32 ? 0.982 2.068 -5.644 1.00 0.00 32 THR A N 16
ATOM 8169 C CA . THR A 1 32 ? 0.767 0.909 -6.504 1.00 0.00 32 THR A CA 16
ATOM 8170 C C . THR A 1 32 ? 1.537 -0.326 -6.043 1.00 0.00 32 THR A C 16
ATOM 8171 O O . THR A 1 32 ? 2.713 -0.243 -5.680 1.00 0.00 32 THR A O 16
ATOM 8182 N N . CYS A 1 33 ? 0.839 -1.468 -6.065 1.00 0.00 33 CYS A N 16
ATOM 8183 C CA . CYS A 1 33 ? 1.443 -2.761 -5.740 1.00 0.00 33 CYS A CA 16
ATOM 8184 C C . CYS A 1 33 ? 2.210 -3.249 -6.964 1.00 0.00 33 CYS A C 16
ATOM 8185 O O . CYS A 1 33 ? 1.626 -3.470 -8.031 1.00 0.00 33 CYS A O 16
ATOM 8192 N N . ALA A 1 34 ? 3.524 -3.383 -6.777 1.00 0.00 34 ALA A N 16
ATOM 8193 C CA . ALA A 1 34 ? 4.468 -3.764 -7.829 1.00 0.00 34 ALA A CA 16
ATOM 8194 C C . ALA A 1 34 ? 5.686 -4.465 -7.222 1.00 0.00 34 ALA A C 16
ATOM 8195 O O . ALA A 1 34 ? 5.923 -4.363 -6.017 1.00 0.00 34 ALA A O 16
ATOM 8202 N N . ASN A 1 35 ? 6.461 -5.169 -8.060 1.00 0.00 35 ASN A N 16
ATOM 8203 C CA . ASN A 1 35 ? 7.646 -5.900 -7.591 1.00 0.00 35 ASN A CA 16
ATOM 8204 C C . ASN A 1 35 ? 8.859 -4.984 -7.445 1.00 0.00 35 ASN A C 16
ATOM 8205 O O . ASN A 1 35 ? 9.033 -4.039 -8.221 1.00 0.00 35 ASN A O 16
ATOM 8216 N N . ARG A 1 36 ? 9.687 -5.282 -6.438 1.00 0.00 36 ARG A N 16
ATOM 8217 C CA . ARG A 1 36 ? 10.892 -4.503 -6.161 1.00 0.00 36 ARG A CA 16
ATOM 8218 C C . ARG A 1 36 ? 12.130 -5.202 -6.732 1.00 0.00 36 ARG A C 16
ATOM 8219 O O . ARG A 1 36 ? 12.795 -4.602 -7.602 1.00 0.00 36 ARG A O 16
ATOM 8255 N N . CYS A 1 2 ? -0.698 -13.114 -3.658 1.00 0.00 2 CYS A N 17
ATOM 8256 C CA . CYS A 1 2 ? -1.824 -12.292 -3.200 1.00 0.00 2 CYS A CA 17
ATOM 8257 C C . CYS A 1 2 ? -1.753 -10.876 -3.780 1.00 0.00 2 CYS A C 17
ATOM 8258 O O . CYS A 1 2 ? -2.724 -10.116 -3.695 1.00 0.00 2 CYS A O 17
ATOM 8265 N N . LYS A 1 3 ? -0.599 -10.533 -4.376 1.00 0.00 3 LYS A N 17
ATOM 8266 C CA . LYS A 1 3 ? -0.369 -9.208 -4.965 1.00 0.00 3 LYS A CA 17
ATOM 8267 C C . LYS A 1 3 ? -1.114 -9.032 -6.311 1.00 0.00 3 LYS A C 17
ATOM 8268 O O . LYS A 1 3 ? -1.176 -9.982 -7.096 1.00 0.00 3 LYS A O 17
ATOM 8287 N N . PRO A 1 4 ? -1.690 -7.826 -6.597 1.00 0.00 4 PRO A N 17
ATOM 8288 C CA . PRO A 1 4 ? -2.384 -7.553 -7.867 1.00 0.00 4 PRO A CA 17
ATOM 8289 C C . PRO A 1 4 ? -1.421 -7.058 -8.956 1.00 0.00 4 PRO A C 17
ATOM 8290 O O . PRO A 1 4 ? -1.702 -7.159 -10.153 1.00 0.00 4 PRO A O 17
ATOM 8301 N N . ASN A 1 5 ? -0.275 -6.518 -8.496 1.00 0.00 5 ASN A N 17
ATOM 8302 C CA . ASN A 1 5 ? 0.810 -5.966 -9.345 1.00 0.00 5 ASN A CA 17
ATOM 8303 C C . ASN A 1 5 ? 0.322 -4.825 -10.261 1.00 0.00 5 ASN A C 17
ATOM 8304 O O . ASN A 1 5 ? 0.927 -4.543 -11.306 1.00 0.00 5 ASN A O 17
ATOM 8315 N N . GLY A 1 6 ? -0.756 -4.161 -9.841 1.00 0.00 6 GLY A N 17
ATOM 8316 C CA . GLY A 1 6 ? -1.314 -3.058 -10.604 1.00 0.00 6 GLY A CA 17
ATOM 8317 C C . GLY A 1 6 ? -2.470 -2.387 -9.890 1.00 0.00 6 GLY A C 17
ATOM 8318 O O . GLY A 1 6 ? -3.434 -1.963 -10.533 1.00 0.00 6 GLY A O 17
ATOM 8322 N N . ALA A 1 7 ? -2.371 -2.293 -8.557 1.00 0.00 7 ALA A N 17
ATOM 8323 C CA . ALA A 1 7 ? -3.425 -1.667 -7.751 1.00 0.00 7 ALA A CA 17
ATOM 8324 C C . ALA A 1 7 ? -2.902 -0.442 -7.017 1.00 0.00 7 ALA A C 17
ATOM 8325 O O . ALA A 1 7 ? -1.757 -0.428 -6.574 1.00 0.00 7 ALA A O 17
ATOM 8332 N N . LYS A 1 8 ? -3.760 0.577 -6.880 1.00 0.00 8 LYS A N 17
ATOM 8333 C CA . LYS A 1 8 ? -3.396 1.828 -6.211 1.00 0.00 8 LYS A CA 17
ATOM 8334 C C . LYS A 1 8 ? -3.541 1.743 -4.691 1.00 0.00 8 LYS A C 17
ATOM 8335 O O . LYS A 1 8 ? -4.525 1.202 -4.177 1.00 0.00 8 LYS A O 17
ATOM 8354 N N . CYS A 1 9 ? -2.540 2.289 -3.995 1.00 0.00 9 CYS A N 17
ATOM 8355 C CA . CYS A 1 9 ? -2.512 2.320 -2.533 1.00 0.00 9 CYS A CA 17
ATOM 8356 C C . CYS A 1 9 ? -2.811 3.731 -2.038 1.00 0.00 9 CYS A C 17
ATOM 8357 O O . CYS A 1 9 ? -2.253 4.702 -2.548 1.00 0.00 9 CYS A O 17
ATOM 8364 N N . THR A 1 10 ? -3.695 3.834 -1.048 1.00 0.00 10 THR A N 17
ATOM 8365 C CA . THR A 1 10 ? -4.076 5.130 -0.484 1.00 0.00 10 THR A CA 17
ATOM 8366 C C . THR A 1 10 ? -4.133 5.078 1.043 1.00 0.00 10 THR A C 17
ATOM 8367 O O . THR A 1 10 ? -4.110 3.997 1.637 1.00 0.00 10 THR A O 17
ATOM 8378 N N . GLU A 1 11 ? -4.232 6.267 1.665 1.00 0.00 11 GLU A N 17
ATOM 8379 C CA . GLU A 1 11 ? -4.280 6.429 3.133 1.00 0.00 11 GLU A CA 17
ATOM 8380 C C . GLU A 1 11 ? -5.330 5.535 3.819 1.00 0.00 11 GLU A C 17
ATOM 8381 O O . GLU A 1 11 ? -5.176 5.178 4.991 1.00 0.00 11 GLU A O 17
ATOM 8393 N N . ILE A 1 12 ? -6.378 5.190 3.082 1.00 0.00 12 ILE A N 17
ATOM 8394 C CA . ILE A 1 12 ? -7.464 4.357 3.608 1.00 0.00 12 ILE A CA 17
ATOM 8395 C C . ILE A 1 12 ? -7.642 3.043 2.831 1.00 0.00 12 ILE A C 17
ATOM 8396 O O . ILE A 1 12 ? -8.490 2.222 3.206 1.00 0.00 12 ILE A O 17
ATOM 8412 N N . SER A 1 13 ? -6.849 2.825 1.765 1.00 0.00 13 SER A N 17
ATOM 8413 C CA . SER A 1 13 ? -6.968 1.597 0.969 1.00 0.00 13 SER A CA 17
ATOM 8414 C C . SER A 1 13 ? -5.616 1.004 0.598 1.00 0.00 13 SER A C 17
ATOM 8415 O O . SER A 1 13 ? -4.685 1.726 0.244 1.00 0.00 13 SER A O 17
ATOM 8423 N N . ILE A 1 14 ? -5.536 -0.334 0.686 1.00 0.00 14 ILE A N 17
ATOM 8424 C CA . ILE A 1 14 ? -4.316 -1.089 0.357 1.00 0.00 14 ILE A CA 17
ATOM 8425 C C . ILE A 1 14 ? -4.661 -2.512 -0.120 1.00 0.00 14 ILE A C 17
ATOM 8426 O O . ILE A 1 14 ? -5.564 -3.138 0.443 1.00 0.00 14 ILE A O 17
ATOM 8442 N N . PRO A 1 15 ? -3.956 -3.048 -1.161 1.00 0.00 15 PRO A N 17
ATOM 8443 C CA . PRO A 1 15 ? -4.188 -4.423 -1.650 1.00 0.00 15 PRO A CA 17
ATOM 8444 C C . PRO A 1 15 ? -3.559 -5.470 -0.689 1.00 0.00 15 PRO A C 17
ATOM 8445 O O . PRO A 1 15 ? -3.041 -5.073 0.360 1.00 0.00 15 PRO A O 17
ATOM 8456 N N . PRO A 1 16 ? -3.575 -6.811 -0.996 1.00 0.00 16 PRO A N 17
ATOM 8457 C CA . PRO A 1 16 ? -2.995 -7.820 -0.097 1.00 0.00 16 PRO A CA 17
ATOM 8458 C C . PRO A 1 16 ? -1.461 -7.880 -0.175 1.00 0.00 16 PRO A C 17
ATOM 8459 O O . PRO A 1 16 ? -0.784 -7.741 0.846 1.00 0.00 16 PRO A O 17
ATOM 8470 N N . CYS A 1 17 ? -0.931 -8.066 -1.408 1.00 0.00 17 CYS A N 17
ATOM 8471 C CA . CYS A 1 17 ? 0.523 -8.168 -1.694 1.00 0.00 17 CYS A CA 17
ATOM 8472 C C . CYS A 1 17 ? 1.274 -9.003 -0.645 1.00 0.00 17 CYS A C 17
ATOM 8473 O O . CYS A 1 17 ? 1.662 -8.499 0.418 1.00 0.00 17 CYS A O 17
ATOM 8480 N N . CYS A 1 18 ? 1.459 -10.286 -0.961 1.00 0.00 18 CYS A N 17
ATOM 8481 C CA . CYS A 1 18 ? 2.145 -11.222 -0.068 1.00 0.00 18 CYS A CA 17
ATOM 8482 C C . CYS A 1 18 ? 3.658 -11.251 -0.310 1.00 0.00 18 CYS A C 17
ATOM 8483 O O . CYS A 1 18 ? 4.400 -11.822 0.497 1.00 0.00 18 CYS A O 17
ATOM 8490 N N . SER A 1 19 ? 4.117 -10.632 -1.411 1.00 0.00 19 SER A N 17
ATOM 8491 C CA . SER A 1 19 ? 5.550 -10.627 -1.736 1.00 0.00 19 SER A CA 17
ATOM 8492 C C . SER A 1 19 ? 6.060 -9.281 -2.228 1.00 0.00 19 SER A C 17
ATOM 8493 O O . SER A 1 19 ? 7.209 -8.915 -1.961 1.00 0.00 19 SER A O 17
ATOM 8501 N N . ASN A 1 20 ? 5.209 -8.557 -2.938 1.00 0.00 20 ASN A N 17
ATOM 8502 C CA . ASN A 1 20 ? 5.587 -7.275 -3.525 1.00 0.00 20 ASN A CA 17
ATOM 8503 C C . ASN A 1 20 ? 5.327 -6.091 -2.580 1.00 0.00 20 ASN A C 17
ATOM 8504 O O . ASN A 1 20 ? 5.311 -6.277 -1.358 1.00 0.00 20 ASN A O 17
ATOM 8515 N N . PHE A 1 21 ? 5.124 -4.884 -3.133 1.00 0.00 21 PHE A N 17
ATOM 8516 C CA . PHE A 1 21 ? 4.935 -3.690 -2.310 1.00 0.00 21 PHE A CA 17
ATOM 8517 C C . PHE A 1 21 ? 3.586 -3.010 -2.522 1.00 0.00 21 PHE A C 17
ATOM 8518 O O . PHE A 1 21 ? 2.866 -3.311 -3.463 1.00 0.00 21 PHE A O 17
ATOM 8535 N N . CYS A 1 22 ? 3.280 -2.098 -1.598 1.00 0.00 22 CYS A N 17
ATOM 8536 C CA . CYS A 1 22 ? 2.085 -1.267 -1.638 1.00 0.00 22 CYS A CA 17
ATOM 8537 C C . CYS A 1 22 ? 2.532 0.151 -1.307 1.00 0.00 22 CYS A C 17
ATOM 8538 O O . CYS A 1 22 ? 2.815 0.471 -0.146 1.00 0.00 22 CYS A O 17
ATOM 8545 N N . LEU A 1 23 ? 2.626 0.988 -2.347 1.00 0.00 23 LEU A N 17
ATOM 8546 C CA . LEU A 1 23 ? 3.097 2.369 -2.207 1.00 0.00 23 LEU A CA 17
ATOM 8547 C C . LEU A 1 23 ? 2.091 3.286 -1.496 1.00 0.00 23 LEU A C 17
ATOM 8548 O O . LEU A 1 23 ? 1.581 4.258 -2.059 1.00 0.00 23 LEU A O 17
ATOM 8564 N N . ARG A 1 24 ? 1.836 2.963 -0.232 1.00 0.00 24 ARG A N 17
ATOM 8565 C CA . ARG A 1 24 ? 0.931 3.739 0.614 1.00 0.00 24 ARG A CA 17
ATOM 8566 C C . ARG A 1 24 ? 1.752 4.779 1.394 1.00 0.00 24 ARG A C 17
ATOM 8567 O O . ARG A 1 24 ? 1.743 4.821 2.632 1.00 0.00 24 ARG A O 17
ATOM 8588 N N . TYR A 1 25 ? 2.471 5.616 0.631 1.00 0.00 25 TYR A N 17
ATOM 8589 C CA . TYR A 1 25 ? 3.335 6.661 1.188 1.00 0.00 25 TYR A CA 17
ATOM 8590 C C . TYR A 1 25 ? 2.533 7.871 1.675 1.00 0.00 25 TYR A C 17
ATOM 8591 O O . TYR A 1 25 ? 1.397 8.088 1.244 1.00 0.00 25 TYR A O 17
ATOM 8609 N N . ALA A 1 26 ? 3.148 8.654 2.573 1.00 0.00 26 ALA A N 17
ATOM 8610 C CA . ALA A 1 26 ? 2.522 9.852 3.140 1.00 0.00 26 ALA A CA 17
ATOM 8611 C C . ALA A 1 26 ? 2.653 11.064 2.212 1.00 0.00 26 ALA A C 17
ATOM 8612 O O . ALA A 1 26 ? 1.885 12.024 2.326 1.00 0.00 26 ALA A O 17
ATOM 8619 N N . GLY A 1 27 ? 3.630 11.004 1.301 1.00 0.00 27 GLY A N 17
ATOM 8620 C CA . GLY A 1 27 ? 3.858 12.087 0.355 1.00 0.00 27 GLY A CA 17
ATOM 8621 C C . GLY A 1 27 ? 3.398 11.749 -1.056 1.00 0.00 27 GLY A C 17
ATOM 8622 O O . GLY A 1 27 ? 3.879 12.344 -2.024 1.00 0.00 27 GLY A O 17
ATOM 8626 N N . GLN A 1 28 ? 2.465 10.794 -1.167 1.00 0.00 28 GLN A N 17
ATOM 8627 C CA . GLN A 1 28 ? 1.927 10.369 -2.462 1.00 0.00 28 GLN A CA 17
ATOM 8628 C C . GLN A 1 28 ? 0.406 10.325 -2.436 1.00 0.00 28 GLN A C 17
ATOM 8629 O O . GLN A 1 28 ? -0.258 10.867 -3.322 1.00 0.00 28 GLN A O 17
ATOM 8643 N N . LYS A 1 29 ? -0.137 9.666 -1.396 1.00 0.00 29 LYS A N 17
ATOM 8644 C CA . LYS A 1 29 ? -1.598 9.496 -1.189 1.00 0.00 29 LYS A CA 17
ATOM 8645 C C . LYS A 1 29 ? -2.265 8.695 -2.330 1.00 0.00 29 LYS A C 17
ATOM 8646 O O . LYS A 1 29 ? -3.496 8.639 -2.423 1.00 0.00 29 LYS A O 17
ATOM 8665 N N . SER A 1 30 ? -1.434 8.065 -3.187 1.00 0.00 30 SER A N 17
ATOM 8666 C CA . SER A 1 30 ? -1.909 7.266 -4.326 1.00 0.00 30 SER A CA 17
ATOM 8667 C C . SER A 1 30 ? -0.744 6.474 -4.931 1.00 0.00 30 SER A C 17
ATOM 8668 O O . SER A 1 30 ? -0.197 6.838 -5.982 1.00 0.00 30 SER A O 17
ATOM 8676 N N . GLY A 1 31 ? -0.357 5.399 -4.238 1.00 0.00 31 GLY A N 17
ATOM 8677 C CA . GLY A 1 31 ? 0.735 4.555 -4.693 1.00 0.00 31 GLY A CA 17
ATOM 8678 C C . GLY A 1 31 ? 0.255 3.366 -5.496 1.00 0.00 31 GLY A C 17
ATOM 8679 O O . GLY A 1 31 ? -0.808 3.434 -6.122 1.00 0.00 31 GLY A O 17
ATOM 8683 N N . THR A 1 32 ? 1.033 2.268 -5.486 1.00 0.00 32 THR A N 17
ATOM 8684 C CA . THR A 1 32 ? 0.669 1.071 -6.240 1.00 0.00 32 THR A CA 17
ATOM 8685 C C . THR A 1 32 ? 1.404 -0.178 -5.755 1.00 0.00 32 THR A C 17
ATOM 8686 O O . THR A 1 32 ? 2.511 -0.100 -5.217 1.00 0.00 32 THR A O 17
ATOM 8697 N N . CYS A 1 33 ? 0.743 -1.318 -5.950 1.00 0.00 33 CYS A N 17
ATOM 8698 C CA . CYS A 1 33 ? 1.312 -2.626 -5.653 1.00 0.00 33 CYS A CA 17
ATOM 8699 C C . CYS A 1 33 ? 1.826 -3.184 -6.969 1.00 0.00 33 CYS A C 17
ATOM 8700 O O . CYS A 1 33 ? 1.055 -3.327 -7.926 1.00 0.00 33 CYS A O 17
ATOM 8707 N N . ALA A 1 34 ? 3.135 -3.456 -7.005 1.00 0.00 34 ALA A N 17
ATOM 8708 C CA . ALA A 1 34 ? 3.821 -3.923 -8.202 1.00 0.00 34 ALA A CA 17
ATOM 8709 C C . ALA A 1 34 ? 4.779 -5.080 -7.885 1.00 0.00 34 ALA A C 17
ATOM 8710 O O . ALA A 1 34 ? 4.344 -6.227 -7.802 1.00 0.00 34 ALA A O 17
ATOM 8717 N N . ASN A 1 35 ? 6.081 -4.767 -7.717 1.00 0.00 35 ASN A N 17
ATOM 8718 C CA . ASN A 1 35 ? 7.121 -5.764 -7.400 1.00 0.00 35 ASN A CA 17
ATOM 8719 C C . ASN A 1 35 ? 8.323 -5.105 -6.729 1.00 0.00 35 ASN A C 17
ATOM 8720 O O . ASN A 1 35 ? 8.908 -4.162 -7.271 1.00 0.00 35 ASN A O 17
ATOM 8731 N N . ARG A 1 36 ? 8.687 -5.622 -5.550 1.00 0.00 36 ARG A N 17
ATOM 8732 C CA . ARG A 1 36 ? 9.818 -5.100 -4.781 1.00 0.00 36 ARG A CA 17
ATOM 8733 C C . ARG A 1 36 ? 11.088 -5.908 -5.071 1.00 0.00 36 ARG A C 17
ATOM 8734 O O . ARG A 1 36 ? 11.093 -7.130 -4.804 1.00 0.00 36 ARG A O 17
ATOM 8770 N N . CYS A 1 2 ? -0.781 -13.206 -3.189 1.00 0.00 2 CYS A N 18
ATOM 8771 C CA . CYS A 1 2 ? -1.978 -12.408 -2.903 1.00 0.00 2 CYS A CA 18
ATOM 8772 C C . CYS A 1 2 ? -1.880 -10.989 -3.486 1.00 0.00 2 CYS A C 18
ATOM 8773 O O . CYS A 1 2 ? -2.856 -10.231 -3.444 1.00 0.00 2 CYS A O 18
ATOM 8780 N N . LYS A 1 3 ? -0.704 -10.639 -4.037 1.00 0.00 3 LYS A N 18
ATOM 8781 C CA . LYS A 1 3 ? -0.470 -9.313 -4.638 1.00 0.00 3 LYS A CA 18
ATOM 8782 C C . LYS A 1 3 ? -1.205 -9.175 -5.992 1.00 0.00 3 LYS A C 18
ATOM 8783 O O . LYS A 1 3 ? -1.275 -10.155 -6.740 1.00 0.00 3 LYS A O 18
ATOM 8802 N N . PRO A 1 4 ? -1.761 -7.976 -6.336 1.00 0.00 4 PRO A N 18
ATOM 8803 C CA . PRO A 1 4 ? -2.463 -7.769 -7.608 1.00 0.00 4 PRO A CA 18
ATOM 8804 C C . PRO A 1 4 ? -1.561 -7.224 -8.727 1.00 0.00 4 PRO A C 18
ATOM 8805 O O . PRO A 1 4 ? -1.906 -7.319 -9.908 1.00 0.00 4 PRO A O 18
ATOM 8816 N N . ASN A 1 5 ? -0.394 -6.669 -8.328 1.00 0.00 5 ASN A N 18
ATOM 8817 C CA . ASN A 1 5 ? 0.608 -6.049 -9.240 1.00 0.00 5 ASN A CA 18
ATOM 8818 C C . ASN A 1 5 ? -0.050 -5.126 -10.274 1.00 0.00 5 ASN A C 18
ATOM 8819 O O . ASN A 1 5 ? -0.570 -5.578 -11.302 1.00 0.00 5 ASN A O 18
ATOM 8830 N N . GLY A 1 6 ? -0.023 -3.828 -9.968 1.00 0.00 6 GLY A N 18
ATOM 8831 C CA . GLY A 1 6 ? -0.622 -2.824 -10.830 1.00 0.00 6 GLY A CA 18
ATOM 8832 C C . GLY A 1 6 ? -1.830 -2.162 -10.188 1.00 0.00 6 GLY A C 18
ATOM 8833 O O . GLY A 1 6 ? -2.601 -1.482 -10.873 1.00 0.00 6 GLY A O 18
ATOM 8837 N N . ALA A 1 7 ? -1.992 -2.359 -8.867 1.00 0.00 7 ALA A N 18
ATOM 8838 C CA . ALA A 1 7 ? -3.117 -1.777 -8.126 1.00 0.00 7 ALA A CA 18
ATOM 8839 C C . ALA A 1 7 ? -2.693 -0.506 -7.405 1.00 0.00 7 ALA A C 18
ATOM 8840 O O . ALA A 1 7 ? -1.533 -0.371 -7.025 1.00 0.00 7 ALA A O 18
ATOM 8847 N N . LYS A 1 8 ? -3.643 0.414 -7.209 1.00 0.00 8 LYS A N 18
ATOM 8848 C CA . LYS A 1 8 ? -3.367 1.687 -6.540 1.00 0.00 8 LYS A CA 18
ATOM 8849 C C . LYS A 1 8 ? -3.558 1.606 -5.027 1.00 0.00 8 LYS A C 18
ATOM 8850 O O . LYS A 1 8 ? -4.445 0.902 -4.535 1.00 0.00 8 LYS A O 18
ATOM 8869 N N . CYS A 1 9 ? -2.704 2.340 -4.311 1.00 0.00 9 CYS A N 18
ATOM 8870 C CA . CYS A 1 9 ? -2.738 2.410 -2.851 1.00 0.00 9 CYS A CA 18
ATOM 8871 C C . CYS A 1 9 ? -3.101 3.826 -2.414 1.00 0.00 9 CYS A C 18
ATOM 8872 O O . CYS A 1 9 ? -2.670 4.801 -3.034 1.00 0.00 9 CYS A O 18
ATOM 8879 N N . THR A 1 10 ? -3.900 3.931 -1.354 1.00 0.00 10 THR A N 18
ATOM 8880 C CA . THR A 1 10 ? -4.327 5.229 -0.831 1.00 0.00 10 THR A CA 18
ATOM 8881 C C . THR A 1 10 ? -4.341 5.219 0.700 1.00 0.00 10 THR A C 18
ATOM 8882 O O . THR A 1 10 ? -4.290 4.153 1.318 1.00 0.00 10 THR A O 18
ATOM 8893 N N . GLU A 1 11 ? -4.438 6.424 1.295 1.00 0.00 11 GLU A N 18
ATOM 8894 C CA . GLU A 1 11 ? -4.447 6.626 2.761 1.00 0.00 11 GLU A CA 18
ATOM 8895 C C . GLU A 1 11 ? -5.344 5.624 3.510 1.00 0.00 11 GLU A C 18
ATOM 8896 O O . GLU A 1 11 ? -5.005 5.179 4.611 1.00 0.00 11 GLU A O 18
ATOM 8908 N N . ILE A 1 12 ? -6.468 5.290 2.897 1.00 0.00 12 ILE A N 18
ATOM 8909 C CA . ILE A 1 12 ? -7.433 4.351 3.476 1.00 0.00 12 ILE A CA 18
ATOM 8910 C C . ILE A 1 12 ? -7.652 3.119 2.582 1.00 0.00 12 ILE A C 18
ATOM 8911 O O . ILE A 1 12 ? -8.562 2.320 2.840 1.00 0.00 12 ILE A O 18
ATOM 8927 N N . SER A 1 13 ? -6.810 2.950 1.545 1.00 0.00 13 SER A N 18
ATOM 8928 C CA . SER A 1 13 ? -6.943 1.812 0.630 1.00 0.00 13 SER A CA 18
ATOM 8929 C C . SER A 1 13 ? -5.602 1.138 0.355 1.00 0.00 13 SER A C 18
ATOM 8930 O O . SER A 1 13 ? -4.639 1.792 -0.044 1.00 0.00 13 SER A O 18
ATOM 8938 N N . ILE A 1 14 ? -5.561 -0.184 0.578 1.00 0.00 14 ILE A N 18
ATOM 8939 C CA . ILE A 1 14 ? -4.352 -0.992 0.349 1.00 0.00 14 ILE A CA 18
ATOM 8940 C C . ILE A 1 14 ? -4.724 -2.441 -0.024 1.00 0.00 14 ILE A C 18
ATOM 8941 O O . ILE A 1 14 ? -5.616 -3.019 0.603 1.00 0.00 14 ILE A O 18
ATOM 8957 N N . PRO A 1 15 ? -4.056 -3.051 -1.047 1.00 0.00 15 PRO A N 18
ATOM 8958 C CA . PRO A 1 15 ? -4.314 -4.454 -1.434 1.00 0.00 15 PRO A CA 18
ATOM 8959 C C . PRO A 1 15 ? -3.624 -5.442 -0.447 1.00 0.00 15 PRO A C 18
ATOM 8960 O O . PRO A 1 15 ? -3.104 -4.983 0.576 1.00 0.00 15 PRO A O 18
ATOM 8971 N N . PRO A 1 16 ? -3.590 -6.794 -0.701 1.00 0.00 16 PRO A N 18
ATOM 8972 C CA . PRO A 1 16 ? -2.948 -7.744 0.226 1.00 0.00 16 PRO A CA 18
ATOM 8973 C C . PRO A 1 16 ? -1.415 -7.728 0.137 1.00 0.00 16 PRO A C 18
ATOM 8974 O O . PRO A 1 16 ? -0.737 -7.598 1.159 1.00 0.00 16 PRO A O 18
ATOM 8985 N N . CYS A 1 17 ? -0.887 -7.842 -1.104 1.00 0.00 17 CYS A N 18
ATOM 8986 C CA . CYS A 1 17 ? 0.568 -7.863 -1.400 1.00 0.00 17 CYS A CA 18
ATOM 8987 C C . CYS A 1 17 ? 1.350 -8.802 -0.464 1.00 0.00 17 CYS A C 18
ATOM 8988 O O . CYS A 1 17 ? 1.659 -8.448 0.681 1.00 0.00 17 CYS A O 18
ATOM 8995 N N . CYS A 1 18 ? 1.657 -10.003 -0.968 1.00 0.00 18 CYS A N 18
ATOM 8996 C CA . CYS A 1 18 ? 2.399 -11.011 -0.201 1.00 0.00 18 CYS A CA 18
ATOM 8997 C C . CYS A 1 18 ? 3.905 -10.886 -0.422 1.00 0.00 18 CYS A C 18
ATOM 8998 O O . CYS A 1 18 ? 4.698 -11.166 0.483 1.00 0.00 18 CYS A O 18
ATOM 9005 N N . SER A 1 19 ? 4.281 -10.465 -1.630 1.00 0.00 19 SER A N 18
ATOM 9006 C CA . SER A 1 19 ? 5.690 -10.286 -1.996 1.00 0.00 19 SER A CA 18
ATOM 9007 C C . SER A 1 19 ? 5.927 -8.929 -2.649 1.00 0.00 19 SER A C 18
ATOM 9008 O O . SER A 1 19 ? 7.070 -8.471 -2.743 1.00 0.00 19 SER A O 18
ATOM 9016 N N . ASN A 1 20 ? 4.838 -8.295 -3.097 1.00 0.00 20 ASN A N 18
ATOM 9017 C CA . ASN A 1 20 ? 4.899 -6.987 -3.745 1.00 0.00 20 ASN A CA 18
ATOM 9018 C C . ASN A 1 20 ? 4.871 -5.858 -2.708 1.00 0.00 20 ASN A C 18
ATOM 9019 O O . ASN A 1 20 ? 4.869 -6.118 -1.500 1.00 0.00 20 ASN A O 18
ATOM 9030 N N . PHE A 1 21 ? 4.849 -4.614 -3.189 1.00 0.00 21 PHE A N 18
ATOM 9031 C CA . PHE A 1 21 ? 4.843 -3.446 -2.315 1.00 0.00 21 PHE A CA 18
ATOM 9032 C C . PHE A 1 21 ? 3.608 -2.584 -2.523 1.00 0.00 21 PHE A C 18
ATOM 9033 O O . PHE A 1 21 ? 3.034 -2.576 -3.602 1.00 0.00 21 PHE A O 18
ATOM 9050 N N . CYS A 1 22 ? 3.232 -1.849 -1.481 1.00 0.00 22 CYS A N 18
ATOM 9051 C CA . CYS A 1 22 ? 2.105 -0.929 -1.542 1.00 0.00 22 CYS A CA 18
ATOM 9052 C C . CYS A 1 22 ? 2.636 0.465 -1.253 1.00 0.00 22 CYS A C 18
ATOM 9053 O O . CYS A 1 22 ? 3.034 0.771 -0.122 1.00 0.00 22 CYS A O 18
ATOM 9060 N N . LEU A 1 23 ? 2.661 1.302 -2.297 1.00 0.00 23 LEU A N 18
ATOM 9061 C CA . LEU A 1 23 ? 3.183 2.665 -2.198 1.00 0.00 23 LEU A CA 18
ATOM 9062 C C . LEU A 1 23 ? 2.209 3.626 -1.502 1.00 0.00 23 LEU A C 18
ATOM 9063 O O . LEU A 1 23 ? 1.872 4.703 -2.008 1.00 0.00 23 LEU A O 18
ATOM 9079 N N . ARG A 1 24 ? 1.794 3.211 -0.310 1.00 0.00 24 ARG A N 18
ATOM 9080 C CA . ARG A 1 24 ? 0.890 3.986 0.539 1.00 0.00 24 ARG A CA 18
ATOM 9081 C C . ARG A 1 24 ? 1.731 4.871 1.477 1.00 0.00 24 ARG A C 18
ATOM 9082 O O . ARG A 1 24 ? 1.588 4.838 2.705 1.00 0.00 24 ARG A O 18
ATOM 9103 N N . TYR A 1 25 ? 2.619 5.666 0.855 1.00 0.00 25 TYR A N 18
ATOM 9104 C CA . TYR A 1 25 ? 3.535 6.566 1.571 1.00 0.00 25 TYR A CA 18
ATOM 9105 C C . TYR A 1 25 ? 2.787 7.711 2.265 1.00 0.00 25 TYR A C 18
ATOM 9106 O O . TYR A 1 25 ? 1.670 8.055 1.870 1.00 0.00 25 TYR A O 18
ATOM 9124 N N . ALA A 1 26 ? 3.422 8.297 3.293 1.00 0.00 26 ALA A N 18
ATOM 9125 C CA . ALA A 1 26 ? 2.832 9.406 4.063 1.00 0.00 26 ALA A CA 18
ATOM 9126 C C . ALA A 1 26 ? 2.768 10.707 3.254 1.00 0.00 26 ALA A C 18
ATOM 9127 O O . ALA A 1 26 ? 1.941 11.579 3.537 1.00 0.00 26 ALA A O 18
ATOM 9134 N N . GLY A 1 27 ? 3.648 10.818 2.257 1.00 0.00 27 GLY A N 18
ATOM 9135 C CA . GLY A 1 27 ? 3.689 11.996 1.401 1.00 0.00 27 GLY A CA 18
ATOM 9136 C C . GLY A 1 27 ? 3.008 11.769 0.059 1.00 0.00 27 GLY A C 18
ATOM 9137 O O . GLY A 1 27 ? 3.053 12.639 -0.815 1.00 0.00 27 GLY A O 18
ATOM 9141 N N . GLN A 1 28 ? 2.380 10.596 -0.096 1.00 0.00 28 GLN A N 18
ATOM 9142 C CA . GLN A 1 28 ? 1.682 10.235 -1.332 1.00 0.00 28 GLN A CA 18
ATOM 9143 C C . GLN A 1 28 ? 0.248 9.805 -1.039 1.00 0.00 28 GLN A C 18
ATOM 9144 O O . GLN A 1 28 ? -0.055 9.328 0.060 1.00 0.00 28 GLN A O 18
ATOM 9158 N N . LYS A 1 29 ? -0.624 9.979 -2.034 1.00 0.00 29 LYS A N 18
ATOM 9159 C CA . LYS A 1 29 ? -2.036 9.609 -1.912 1.00 0.00 29 LYS A CA 18
ATOM 9160 C C . LYS A 1 29 ? -2.466 8.685 -3.063 1.00 0.00 29 LYS A C 18
ATOM 9161 O O . LYS A 1 29 ? -3.664 8.484 -3.297 1.00 0.00 29 LYS A O 18
ATOM 9180 N N . SER A 1 30 ? -1.476 8.108 -3.771 1.00 0.00 30 SER A N 18
ATOM 9181 C CA . SER A 1 30 ? -1.732 7.207 -4.900 1.00 0.00 30 SER A CA 18
ATOM 9182 C C . SER A 1 30 ? -0.508 6.327 -5.174 1.00 0.00 30 SER A C 18
ATOM 9183 O O . SER A 1 30 ? 0.367 6.680 -5.977 1.00 0.00 30 SER A O 18
ATOM 9191 N N . GLY A 1 31 ? -0.446 5.193 -4.472 1.00 0.00 31 GLY A N 18
ATOM 9192 C CA . GLY A 1 31 ? 0.654 4.257 -4.642 1.00 0.00 31 GLY A CA 18
ATOM 9193 C C . GLY A 1 31 ? 0.312 3.142 -5.609 1.00 0.00 31 GLY A C 18
ATOM 9194 O O . GLY A 1 31 ? -0.702 3.226 -6.310 1.00 0.00 31 GLY A O 18
ATOM 9198 N N . THR A 1 32 ? 1.149 2.090 -5.659 1.00 0.00 32 THR A N 18
ATOM 9199 C CA . THR A 1 32 ? 0.903 0.976 -6.573 1.00 0.00 32 THR A CA 18
ATOM 9200 C C . THR A 1 32 ? 1.560 -0.320 -6.103 1.00 0.00 32 THR A C 18
ATOM 9201 O O . THR A 1 32 ? 2.789 -0.402 -6.002 1.00 0.00 32 THR A O 18
ATOM 9212 N N . CYS A 1 33 ? 0.725 -1.330 -5.806 1.00 0.00 33 CYS A N 18
ATOM 9213 C CA . CYS A 1 33 ? 1.230 -2.651 -5.418 1.00 0.00 33 CYS A CA 18
ATOM 9214 C C . CYS A 1 33 ? 1.840 -3.316 -6.644 1.00 0.00 33 CYS A C 18
ATOM 9215 O O . CYS A 1 33 ? 1.136 -3.668 -7.597 1.00 0.00 33 CYS A O 18
ATOM 9222 N N . ALA A 1 34 ? 3.167 -3.422 -6.601 1.00 0.00 34 ALA A N 18
ATOM 9223 C CA . ALA A 1 34 ? 3.979 -3.974 -7.679 1.00 0.00 34 ALA A CA 18
ATOM 9224 C C . ALA A 1 34 ? 5.124 -4.806 -7.108 1.00 0.00 34 ALA A C 18
ATOM 9225 O O . ALA A 1 34 ? 5.449 -4.692 -5.923 1.00 0.00 34 ALA A O 18
ATOM 9232 N N . ASN A 1 35 ? 5.739 -5.634 -7.957 1.00 0.00 35 ASN A N 18
ATOM 9233 C CA . ASN A 1 35 ? 6.838 -6.506 -7.530 1.00 0.00 35 ASN A CA 18
ATOM 9234 C C . ASN A 1 35 ? 8.197 -5.887 -7.841 1.00 0.00 35 ASN A C 18
ATOM 9235 O O . ASN A 1 35 ? 8.421 -5.372 -8.940 1.00 0.00 35 ASN A O 18
ATOM 9246 N N . ARG A 1 36 ? 9.097 -5.949 -6.852 1.00 0.00 36 ARG A N 18
ATOM 9247 C CA . ARG A 1 36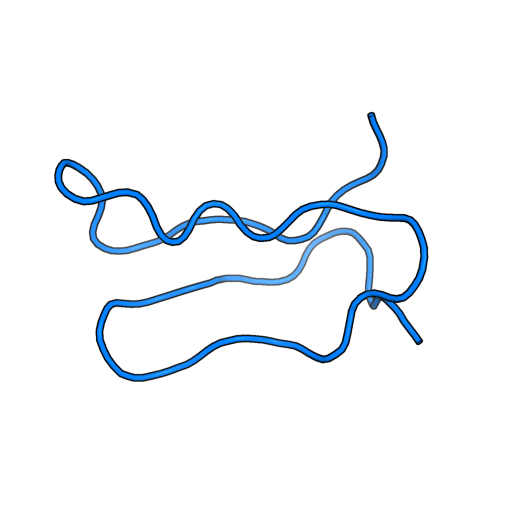 ? 10.445 -5.402 -6.987 1.00 0.00 36 ARG A CA 18
ATOM 9248 C C . ARG A 1 36 ? 11.451 -6.515 -7.293 1.00 0.00 36 ARG A C 18
ATOM 9249 O O . ARG A 1 36 ? 11.591 -7.439 -6.461 1.00 0.00 36 ARG A O 18
ATOM 9285 N N . CYS A 1 2 ? -0.690 -13.080 -3.190 1.00 0.00 2 CYS A N 19
ATOM 9286 C CA . CYS A 1 2 ? -1.920 -12.327 -2.925 1.00 0.00 2 CYS A CA 19
ATOM 9287 C C . CYS A 1 2 ? -1.852 -10.899 -3.494 1.00 0.00 2 CYS A C 19
ATOM 9288 O O . CYS A 1 2 ? -2.839 -10.156 -3.432 1.00 0.00 2 CYS A O 19
ATOM 9295 N N . LYS A 1 3 ? -0.687 -10.526 -4.055 1.00 0.00 3 LYS A N 19
ATOM 9296 C CA . LYS A 1 3 ? -0.482 -9.192 -4.649 1.00 0.00 3 LYS A CA 19
ATOM 9297 C C . LYS A 1 3 ? -1.121 -9.111 -6.045 1.00 0.00 3 LYS A C 19
ATOM 9298 O O . LYS A 1 3 ? -1.112 -10.109 -6.772 1.00 0.00 3 LYS A O 19
ATOM 9317 N N . PRO A 1 4 ? -1.685 -7.936 -6.453 1.00 0.00 4 PRO A N 19
ATOM 9318 C CA . PRO A 1 4 ? -2.323 -7.773 -7.765 1.00 0.00 4 PRO A CA 19
ATOM 9319 C C . PRO A 1 4 ? -1.371 -7.252 -8.851 1.00 0.00 4 PRO A C 19
ATOM 9320 O O . PRO A 1 4 ? -1.665 -7.364 -10.044 1.00 0.00 4 PRO A O 19
ATOM 9331 N N . ASN A 1 5 ? -0.219 -6.699 -8.409 1.00 0.00 5 ASN A N 19
ATOM 9332 C CA . ASN A 1 5 ? 0.823 -6.104 -9.287 1.00 0.00 5 ASN A CA 19
ATOM 9333 C C . ASN A 1 5 ? 0.207 -5.215 -10.378 1.00 0.00 5 ASN A C 19
ATOM 9334 O O . ASN A 1 5 ? -0.165 -5.687 -11.461 1.00 0.00 5 ASN A O 19
ATOM 9345 N N . GLY A 1 6 ? 0.091 -3.927 -10.051 1.00 0.00 6 GLY A N 19
ATOM 9346 C CA . GLY A 1 6 ? -0.491 -2.949 -10.955 1.00 0.00 6 GLY A CA 19
ATOM 9347 C C . GLY A 1 6 ? -1.719 -2.275 -10.360 1.00 0.00 6 GLY A C 19
ATOM 9348 O O . GLY A 1 6 ? -2.488 -1.634 -11.082 1.00 0.00 6 GLY A O 19
ATOM 9352 N N . ALA A 1 7 ? -1.900 -2.425 -9.036 1.00 0.00 7 ALA A N 19
ATOM 9353 C CA . ALA A 1 7 ? -3.040 -1.832 -8.327 1.00 0.00 7 ALA A CA 19
ATOM 9354 C C . ALA A 1 7 ? -2.653 -0.499 -7.682 1.00 0.00 7 ALA A C 19
ATOM 9355 O O . ALA A 1 7 ? -1.491 -0.100 -7.747 1.00 0.00 7 ALA A O 19
ATOM 9362 N N . LYS A 1 8 ? -3.632 0.191 -7.078 1.00 0.00 8 LYS A N 19
ATOM 9363 C CA . LYS A 1 8 ? -3.386 1.478 -6.430 1.00 0.00 8 LYS A CA 19
ATOM 9364 C C . LYS A 1 8 ? -3.573 1.420 -4.917 1.00 0.00 8 LYS A C 19
ATOM 9365 O O . LYS A 1 8 ? -4.424 0.687 -4.406 1.00 0.00 8 LYS A O 19
ATOM 9384 N N . CYS A 1 9 ? -2.753 2.214 -4.225 1.00 0.00 9 CYS A N 19
ATOM 9385 C CA . CYS A 1 9 ? -2.782 2.332 -2.767 1.00 0.00 9 CYS A CA 19
ATOM 9386 C C . CYS A 1 9 ? -3.174 3.754 -2.376 1.00 0.00 9 CYS A C 19
ATOM 9387 O O . CYS A 1 9 ? -2.900 4.702 -3.114 1.00 0.00 9 CYS A O 19
ATOM 9394 N N . THR A 1 10 ? -3.827 3.895 -1.222 1.00 0.00 10 THR A N 19
ATOM 9395 C CA . THR A 1 10 ? -4.256 5.204 -0.724 1.00 0.00 10 THR A CA 19
ATOM 9396 C C . THR A 1 10 ? -4.251 5.240 0.801 1.00 0.00 10 THR A C 19
ATOM 9397 O O . THR A 1 10 ? -4.208 4.193 1.453 1.00 0.00 10 THR A O 19
ATOM 9408 N N . GLU A 1 11 ? -4.322 6.460 1.358 1.00 0.00 11 GLU A N 19
ATOM 9409 C CA . GLU A 1 11 ? -4.314 6.697 2.816 1.00 0.00 11 GLU A CA 19
ATOM 9410 C C . GLU A 1 11 ? -5.372 5.868 3.573 1.00 0.00 11 GLU A C 19
ATOM 9411 O O . GLU A 1 11 ? -5.224 5.611 4.771 1.00 0.00 11 GLU A O 19
ATOM 9423 N N . ILE A 1 12 ? -6.419 5.465 2.862 1.00 0.00 12 ILE A N 19
ATOM 9424 C CA . ILE A 1 12 ? -7.509 4.681 3.449 1.00 0.00 12 ILE A CA 19
ATOM 9425 C C . ILE A 1 12 ? -7.687 3.309 2.782 1.00 0.00 12 ILE A C 19
ATOM 9426 O O . ILE A 1 12 ? -8.495 2.503 3.259 1.00 0.00 12 ILE A O 19
ATOM 9442 N N . SER A 1 13 ? -6.943 3.026 1.694 1.00 0.00 13 SER A N 19
ATOM 9443 C CA . SER A 1 13 ? -7.073 1.737 1.005 1.00 0.00 13 SER A CA 19
ATOM 9444 C C . SER A 1 13 ? -5.723 1.141 0.629 1.00 0.00 13 SER A C 19
ATOM 9445 O O . SER A 1 13 ? -4.803 1.857 0.232 1.00 0.00 13 SER A O 19
ATOM 9453 N N . ILE A 1 14 ? -5.634 -0.191 0.761 1.00 0.00 14 ILE A N 19
ATOM 9454 C CA . ILE A 1 14 ? -4.417 -0.950 0.442 1.00 0.00 14 ILE A CA 19
ATOM 9455 C C . ILE A 1 14 ? -4.759 -2.392 0.019 1.00 0.00 14 ILE A C 19
ATOM 9456 O O . ILE A 1 14 ? -5.625 -3.019 0.634 1.00 0.00 14 ILE A O 19
ATOM 9472 N N . PRO A 1 15 ? -4.087 -2.937 -1.037 1.00 0.00 15 PRO A N 19
ATOM 9473 C CA . PRO A 1 15 ? -4.305 -4.329 -1.493 1.00 0.00 15 PRO A CA 19
ATOM 9474 C C . PRO A 1 15 ? -3.650 -5.350 -0.519 1.00 0.00 15 PRO A C 19
ATOM 9475 O O . PRO A 1 15 ? -3.126 -4.925 0.517 1.00 0.00 15 PRO A O 19
ATOM 9486 N N . PRO A 1 16 ? -3.652 -6.700 -0.798 1.00 0.00 16 PRO A N 19
ATOM 9487 C CA . PRO A 1 16 ? -3.043 -7.684 0.116 1.00 0.00 16 PRO A CA 19
ATOM 9488 C C . PRO A 1 16 ? -1.509 -7.691 0.037 1.00 0.00 16 PRO A C 19
ATOM 9489 O O . PRO A 1 16 ? -0.835 -7.482 1.049 1.00 0.00 16 PRO A O 19
ATOM 9500 N N . CYS A 1 17 ? -0.975 -7.918 -1.187 1.00 0.00 17 CYS A N 19
ATOM 9501 C CA . CYS A 1 17 ? 0.478 -7.964 -1.473 1.00 0.00 17 CYS A CA 19
ATOM 9502 C C . CYS A 1 17 ? 1.259 -8.826 -0.471 1.00 0.00 17 CYS A C 19
ATOM 9503 O O . CYS A 1 17 ? 1.530 -8.408 0.662 1.00 0.00 17 CYS A O 19
ATOM 9510 N N . CYS A 1 18 ? 1.609 -10.035 -0.914 1.00 0.00 18 CYS A N 19
ATOM 9511 C CA . CYS A 1 18 ? 2.355 -10.988 -0.091 1.00 0.00 18 CYS A CA 19
ATOM 9512 C C . CYS A 1 18 ? 3.856 -10.908 -0.367 1.00 0.00 18 CYS A C 19
ATOM 9513 O O . CYS A 1 18 ? 4.666 -11.290 0.482 1.00 0.00 18 CYS A O 19
ATOM 9520 N N . SER A 1 19 ? 4.214 -10.408 -1.556 1.00 0.00 19 SER A N 19
ATOM 9521 C CA . SER A 1 19 ? 5.623 -10.270 -1.950 1.00 0.00 19 SER A CA 19
ATOM 9522 C C . SER A 1 19 ? 5.899 -8.921 -2.607 1.00 0.00 19 SER A C 19
ATOM 9523 O O . SER A 1 19 ? 7.044 -8.460 -2.627 1.00 0.00 19 SER A O 19
ATOM 9531 N N . ASN A 1 20 ? 4.844 -8.297 -3.141 1.00 0.00 20 ASN A N 19
ATOM 9532 C CA . ASN A 1 20 ? 4.954 -6.996 -3.805 1.00 0.00 20 ASN A CA 19
ATOM 9533 C C . ASN A 1 20 ? 4.923 -5.855 -2.777 1.00 0.00 20 ASN A C 19
ATOM 9534 O O . ASN A 1 20 ? 4.936 -6.107 -1.56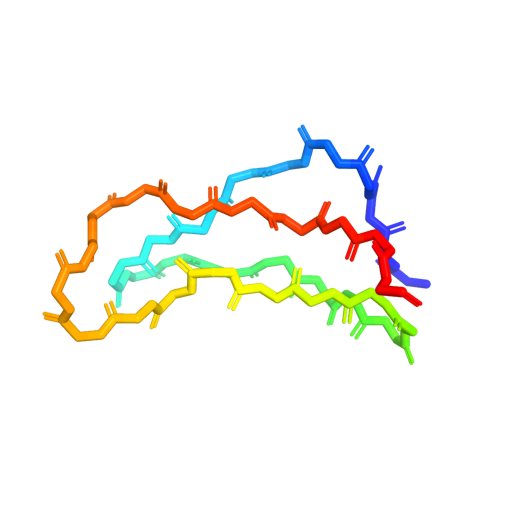7 1.00 0.00 20 ASN A O 19
ATOM 9545 N N . PHE A 1 21 ? 4.884 -4.609 -3.261 1.00 0.00 21 PHE A N 19
ATOM 9546 C CA . PHE A 1 21 ? 4.873 -3.443 -2.383 1.00 0.00 21 PHE A CA 19
ATOM 9547 C C . PHE A 1 21 ? 3.625 -2.593 -2.575 1.00 0.00 21 PHE A C 19
ATOM 9548 O O . PHE A 1 21 ? 3.044 -2.579 -3.650 1.00 0.00 21 PHE A O 19
ATOM 9565 N N . CYS A 1 22 ? 3.248 -1.873 -1.521 1.00 0.00 22 CYS A N 19
ATOM 9566 C CA . CYS A 1 22 ? 2.108 -0.966 -1.558 1.00 0.00 22 CYS A CA 19
ATOM 9567 C C . CYS A 1 22 ? 2.621 0.432 -1.256 1.00 0.00 22 CYS A C 19
ATOM 9568 O O . CYS A 1 22 ? 3.040 0.725 -0.128 1.00 0.00 22 CYS A O 19
ATOM 9575 N N . LEU A 1 23 ? 2.606 1.288 -2.282 1.00 0.00 23 LEU A N 19
ATOM 9576 C CA . LEU A 1 23 ? 3.108 2.657 -2.170 1.00 0.00 23 LEU A CA 19
ATOM 9577 C C . LEU A 1 23 ? 2.136 3.588 -1.432 1.00 0.00 23 LEU A C 19
ATOM 9578 O O . LEU A 1 23 ? 1.713 4.633 -1.942 1.00 0.00 23 LEU A O 19
ATOM 9594 N N . ARG A 1 24 ? 1.815 3.185 -0.205 1.00 0.00 24 ARG A N 19
ATOM 9595 C CA . ARG A 1 24 ? 0.932 3.944 0.677 1.00 0.00 24 ARG A CA 19
ATOM 9596 C C . ARG A 1 24 ? 1.792 4.823 1.603 1.00 0.00 24 ARG A C 19
ATOM 9597 O O . ARG A 1 24 ? 1.677 4.778 2.835 1.00 0.00 24 ARG A O 19
ATOM 9618 N N . TYR A 1 25 ? 2.667 5.624 0.973 1.00 0.00 25 TYR A N 19
ATOM 9619 C CA . TYR A 1 25 ? 3.589 6.519 1.684 1.00 0.00 25 TYR A CA 19
ATOM 9620 C C . TYR A 1 25 ? 2.859 7.704 2.325 1.00 0.00 25 TYR A C 19
ATOM 9621 O O . TYR A 1 25 ? 1.742 8.043 1.926 1.00 0.00 25 TYR A O 19
ATOM 9639 N N . ALA A 1 26 ? 3.513 8.331 3.318 1.00 0.00 26 ALA A N 19
ATOM 9640 C CA . ALA A 1 26 ? 2.950 9.484 4.039 1.00 0.00 26 ALA A CA 19
ATOM 9641 C C . ALA A 1 26 ? 2.848 10.732 3.155 1.00 0.00 26 ALA A C 19
ATOM 9642 O O . ALA A 1 26 ? 2.043 11.628 3.425 1.00 0.00 26 ALA A O 19
ATOM 9649 N N . GLY A 1 27 ? 3.672 10.771 2.106 1.00 0.00 27 GLY A N 19
ATOM 9650 C CA . GLY A 1 27 ? 3.675 11.892 1.175 1.00 0.00 27 GLY A CA 19
ATOM 9651 C C . GLY A 1 27 ? 2.887 11.602 -0.094 1.00 0.00 27 GLY A C 19
ATOM 9652 O O . GLY A 1 27 ? 2.614 12.516 -0.879 1.00 0.00 27 GLY A O 19
ATOM 9656 N N . GLN A 1 28 ? 2.523 10.327 -0.289 1.00 0.00 28 GLN A N 19
ATOM 9657 C CA . GLN A 1 28 ? 1.763 9.899 -1.465 1.00 0.00 28 GLN A CA 19
ATOM 9658 C C . GLN A 1 28 ? 0.281 9.752 -1.136 1.00 0.00 28 GLN A C 19
ATOM 9659 O O . GLN A 1 28 ? -0.087 9.483 0.013 1.00 0.00 28 GLN A O 19
ATOM 9673 N N . LYS A 1 29 ? -0.558 9.931 -2.157 1.00 0.00 29 LYS A N 19
ATOM 9674 C CA . LYS A 1 29 ? -2.010 9.813 -2.011 1.00 0.00 29 LYS A CA 19
ATOM 9675 C C . LYS A 1 29 ? -2.579 8.784 -2.999 1.00 0.00 29 LYS A C 19
ATOM 9676 O O . LYS A 1 29 ? -3.799 8.600 -3.086 1.00 0.00 29 LYS A O 19
ATOM 9695 N N . SER A 1 30 ? -1.677 8.102 -3.733 1.00 0.00 30 SER A N 19
ATOM 9696 C CA . SER A 1 30 ? -2.052 7.091 -4.726 1.00 0.00 30 SER A CA 19
ATOM 9697 C C . SER A 1 30 ? -0.825 6.263 -5.117 1.00 0.00 30 SER A C 19
ATOM 9698 O O . SER A 1 30 ? -0.098 6.603 -6.060 1.00 0.00 30 SER A O 19
ATOM 9706 N N . GLY A 1 31 ? -0.591 5.187 -4.360 1.00 0.00 31 GLY A N 19
ATOM 9707 C CA . GLY A 1 31 ? 0.538 4.308 -4.619 1.00 0.00 31 GLY A CA 19
ATOM 9708 C C . GLY A 1 31 ? 0.190 3.179 -5.566 1.00 0.00 31 GLY A C 19
ATOM 9709 O O . GLY A 1 31 ? -0.852 3.228 -6.227 1.00 0.00 31 GLY A O 19
ATOM 9713 N N . THR A 1 32 ? 1.058 2.156 -5.640 1.00 0.00 32 THR A N 19
ATOM 9714 C CA . THR A 1 32 ? 0.819 1.027 -6.535 1.00 0.00 32 THR A CA 19
ATOM 9715 C C . THR A 1 32 ? 1.497 -0.250 -6.051 1.00 0.00 32 THR A C 19
ATOM 9716 O O . THR A 1 32 ? 2.713 -0.276 -5.838 1.00 0.00 32 THR A O 19
ATOM 9727 N N . CYS A 1 33 ? 0.690 -1.306 -5.872 1.00 0.00 33 CYS A N 19
ATOM 9728 C CA . CYS A 1 33 ? 1.216 -2.614 -5.484 1.00 0.00 33 CYS A CA 19
ATOM 9729 C C . CYS A 1 33 ? 1.869 -3.259 -6.699 1.00 0.00 33 CYS A C 19
ATOM 9730 O O . CYS A 1 33 ? 1.195 -3.645 -7.660 1.00 0.00 33 CYS A O 19
ATOM 9737 N N . ALA A 1 34 ? 3.197 -3.318 -6.635 1.00 0.00 34 ALA A N 19
ATOM 9738 C CA . ALA A 1 34 ? 4.038 -3.843 -7.702 1.00 0.00 34 ALA A CA 19
ATOM 9739 C C . ALA A 1 34 ? 5.136 -4.728 -7.125 1.00 0.00 34 ALA A C 19
ATOM 9740 O O . ALA A 1 34 ? 5.469 -4.624 -5.944 1.00 0.00 34 ALA A O 19
ATOM 9747 N N . ASN A 1 35 ? 5.711 -5.582 -7.974 1.00 0.00 35 ASN A N 19
ATOM 9748 C CA . ASN A 1 35 ? 6.752 -6.521 -7.545 1.00 0.00 35 ASN A CA 19
ATOM 9749 C C . ASN A 1 35 ? 8.155 -5.946 -7.726 1.00 0.00 35 ASN A C 19
ATOM 9750 O O . ASN A 1 35 ? 8.457 -5.314 -8.742 1.00 0.00 35 ASN A O 19
ATOM 9761 N N . ARG A 1 36 ? 8.999 -6.185 -6.714 1.00 0.00 36 ARG A N 19
ATOM 9762 C CA . ARG A 1 36 ? 10.391 -5.716 -6.703 1.00 0.00 36 ARG A CA 19
ATOM 9763 C C . ARG A 1 36 ? 11.298 -6.606 -7.570 1.00 0.00 36 ARG A C 19
ATOM 9764 O O . ARG A 1 36 ? 11.866 -6.086 -8.553 1.00 0.00 36 ARG A O 19
ATOM 9800 N N . CYS A 1 2 ? -1.123 -13.253 -3.447 1.00 0.00 2 CYS A N 20
ATOM 9801 C CA . CYS A 1 2 ? -1.935 -12.274 -2.717 1.00 0.00 2 CYS A CA 20
ATOM 9802 C C . CYS A 1 2 ? -1.825 -10.875 -3.326 1.00 0.00 2 CYS A C 20
ATOM 9803 O O . CYS A 1 2 ? -2.742 -10.062 -3.183 1.00 0.00 2 CYS A O 20
ATOM 9810 N N . LYS A 1 3 ? -0.704 -10.604 -4.009 1.00 0.00 3 LYS A N 20
ATOM 9811 C CA . LYS A 1 3 ? -0.464 -9.297 -4.641 1.00 0.00 3 LYS A CA 20
ATOM 9812 C C . LYS A 1 3 ? -1.180 -9.188 -6.005 1.00 0.00 3 LYS A C 20
ATOM 9813 O O . LYS A 1 3 ? -1.216 -10.172 -6.750 1.00 0.00 3 LYS A O 20
ATOM 9832 N N . PRO A 1 4 ? -1.760 -8.002 -6.358 1.00 0.00 4 PRO A N 20
ATOM 9833 C CA . PRO A 1 4 ? -2.448 -7.807 -7.640 1.00 0.00 4 PRO A CA 20
ATOM 9834 C C . PRO A 1 4 ? -1.534 -7.259 -8.747 1.00 0.00 4 PRO A C 20
ATOM 9835 O O . PRO A 1 4 ? -1.868 -7.346 -9.930 1.00 0.00 4 PRO A O 20
ATOM 9846 N N . ASN A 1 5 ? -0.369 -6.709 -8.332 1.00 0.00 5 ASN A N 20
ATOM 9847 C CA . ASN A 1 5 ? 0.644 -6.087 -9.229 1.00 0.00 5 ASN A CA 20
ATOM 9848 C C . ASN A 1 5 ? -0.002 -5.155 -10.263 1.00 0.00 5 ASN A C 20
ATOM 9849 O O . ASN A 1 5 ? -0.513 -5.598 -11.299 1.00 0.00 5 ASN A O 20
ATOM 9860 N N . GLY A 1 6 ? 0.025 -3.861 -9.948 1.00 0.00 6 GLY A N 20
ATOM 9861 C CA . GLY A 1 6 ? -0.564 -2.849 -10.807 1.00 0.00 6 GLY A CA 20
ATOM 9862 C C . GLY A 1 6 ? -1.788 -2.202 -10.176 1.00 0.00 6 GLY A C 20
ATOM 9863 O O . GLY A 1 6 ? -2.564 -1.539 -10.869 1.00 0.00 6 GLY A O 20
ATOM 9867 N N . ALA A 1 7 ? -1.956 -2.398 -8.857 1.00 0.00 7 ALA A N 20
ATOM 9868 C CA . ALA A 1 7 ? -3.092 -1.832 -8.120 1.00 0.00 7 ALA A CA 20
ATOM 9869 C C . ALA A 1 7 ? -2.718 -0.496 -7.474 1.00 0.00 7 ALA A C 20
ATOM 9870 O O . ALA A 1 7 ? -1.559 -0.092 -7.528 1.00 0.00 7 ALA A O 20
ATOM 9877 N N . LYS A 1 8 ? -3.706 0.190 -6.883 1.00 0.00 8 LYS A N 20
ATOM 9878 C CA . LYS A 1 8 ? -3.473 1.476 -6.228 1.00 0.00 8 LYS A CA 20
ATOM 9879 C C . LYS A 1 8 ? -3.390 1.334 -4.712 1.00 0.00 8 LYS A C 20
ATOM 9880 O O . LYS A 1 8 ? -4.028 0.457 -4.122 1.00 0.00 8 LYS A O 20
ATOM 9899 N N . CYS A 1 9 ? -2.591 2.213 -4.100 1.00 0.00 9 CYS A N 20
ATOM 9900 C CA . CYS A 1 9 ? -2.396 2.231 -2.651 1.00 0.00 9 CYS A CA 20
ATOM 9901 C C . CYS A 1 9 ? -2.688 3.628 -2.089 1.00 0.00 9 CYS A C 20
ATOM 9902 O O . CYS A 1 9 ? -1.794 4.477 -1.986 1.00 0.00 9 CYS A O 20
ATOM 9909 N N . THR A 1 10 ? -3.958 3.861 -1.736 1.00 0.00 10 THR A N 20
ATOM 9910 C CA . THR A 1 10 ? -4.396 5.149 -1.186 1.00 0.00 10 THR A CA 20
ATOM 9911 C C . THR A 1 10 ? -4.210 5.188 0.336 1.00 0.00 10 THR A C 20
ATOM 9912 O O . THR A 1 10 ? -4.044 4.146 0.975 1.00 0.00 10 THR A O 20
ATOM 9923 N N . GLU A 1 11 ? -4.267 6.408 0.903 1.00 0.00 11 GLU A N 20
ATOM 9924 C CA . GLU A 1 11 ? -4.091 6.651 2.350 1.00 0.00 11 GLU A CA 20
ATOM 9925 C C . GLU A 1 11 ? -4.978 5.753 3.233 1.00 0.00 11 GLU A C 20
ATOM 9926 O O . GLU A 1 11 ? -4.593 5.396 4.350 1.00 0.00 11 GLU A O 20
ATOM 9938 N N . ILE A 1 12 ? -6.148 5.404 2.715 1.00 0.00 12 ILE A N 20
ATOM 9939 C CA . ILE A 1 12 ? -7.104 4.563 3.426 1.00 0.00 12 ILE A CA 20
ATOM 9940 C C . ILE A 1 12 ? -7.385 3.258 2.650 1.00 0.00 12 ILE A C 20
ATOM 9941 O O . ILE A 1 12 ? -8.229 2.456 3.069 1.00 0.00 12 ILE A O 20
ATOM 9957 N N . SER A 1 13 ? -6.669 3.039 1.534 1.00 0.00 13 SER A N 20
ATOM 9958 C CA . SER A 1 13 ? -6.862 1.833 0.725 1.00 0.00 13 SER A CA 20
ATOM 9959 C C . SER A 1 13 ? -5.541 1.156 0.390 1.00 0.00 13 SER A C 20
ATOM 9960 O O . SER A 1 13 ? -4.609 1.800 -0.095 1.00 0.00 13 SER A O 20
ATOM 9968 N N . ILE A 1 14 ? -5.480 -0.158 0.655 1.00 0.00 14 ILE A N 20
ATOM 9969 C CA . ILE A 1 14 ? -4.276 -0.963 0.389 1.00 0.00 14 ILE A CA 20
ATOM 9970 C C . ILE A 1 14 ? -4.645 -2.418 0.039 1.00 0.00 14 ILE A C 20
ATOM 9971 O O . ILE A 1 14 ? -5.517 -2.998 0.691 1.00 0.00 14 ILE A O 20
ATOM 9987 N N . PRO A 1 15 ? -3.992 -3.032 -0.994 1.00 0.00 15 PRO A N 20
ATOM 9988 C CA . PRO A 1 15 ? -4.248 -4.440 -1.371 1.00 0.00 15 PRO A CA 20
ATOM 9989 C C . PRO A 1 15 ? -3.560 -5.420 -0.376 1.00 0.00 15 PRO A C 20
ATOM 9990 O O . PRO A 1 15 ? -3.013 -4.954 0.629 1.00 0.00 15 PRO A O 20
ATOM 10001 N N . PRO A 1 16 ? -3.558 -6.776 -0.608 1.00 0.00 16 PRO A N 20
ATOM 10002 C CA . PRO A 1 16 ? -2.923 -7.727 0.323 1.00 0.00 16 PRO A CA 20
ATOM 10003 C C . PRO A 1 16 ? -1.393 -7.765 0.189 1.00 0.00 16 PRO A C 20
ATOM 10004 O O . PRO A 1 16 ? -0.679 -7.639 1.187 1.00 0.00 16 PRO A O 20
ATOM 10015 N N . CYS A 1 17 ? -0.908 -7.924 -1.064 1.00 0.00 17 CYS A N 20
ATOM 10016 C CA . CYS A 1 17 ? 0.535 -7.991 -1.405 1.00 0.00 17 CYS A CA 20
ATOM 10017 C C . CYS A 1 17 ? 1.313 -8.980 -0.516 1.00 0.00 17 CYS A C 20
ATOM 10018 O O . CYS A 1 17 ? 1.602 -8.693 0.653 1.00 0.00 17 CYS A O 20
ATOM 10025 N N . CYS A 1 18 ? 1.641 -10.147 -1.089 1.00 0.00 18 CYS A N 20
ATOM 10026 C CA . CYS A 1 18 ? 2.380 -11.194 -0.369 1.00 0.00 18 CYS A CA 20
ATOM 10027 C C . CYS A 1 18 ? 3.889 -11.091 -0.595 1.00 0.00 18 CYS A C 20
ATOM 10028 O O . CYS A 1 18 ? 4.676 -11.488 0.268 1.00 0.00 18 CYS A O 20
ATOM 10035 N N . SER A 1 19 ? 4.278 -10.559 -1.756 1.00 0.00 19 SER A N 20
ATOM 10036 C CA . SER A 1 19 ? 5.696 -10.387 -2.105 1.00 0.00 19 SER A CA 20
ATOM 10037 C C . SER A 1 19 ? 5.956 -9.010 -2.706 1.00 0.00 19 SER A C 20
ATOM 10038 O O . SER A 1 19 ? 7.101 -8.547 -2.739 1.00 0.00 19 SER A O 20
ATOM 10046 N N . ASN A 1 20 ? 4.885 -8.366 -3.180 1.00 0.00 20 ASN A N 20
ATOM 10047 C CA . ASN A 1 20 ? 4.965 -7.038 -3.789 1.00 0.00 20 ASN A CA 20
ATOM 10048 C C . ASN A 1 20 ? 4.994 -5.939 -2.717 1.00 0.00 20 ASN A C 20
ATOM 10049 O O . ASN A 1 20 ? 5.115 -6.234 -1.524 1.00 0.00 20 ASN A O 20
ATOM 10060 N N . PHE A 1 21 ? 4.886 -4.680 -3.151 1.00 0.00 21 PHE A N 2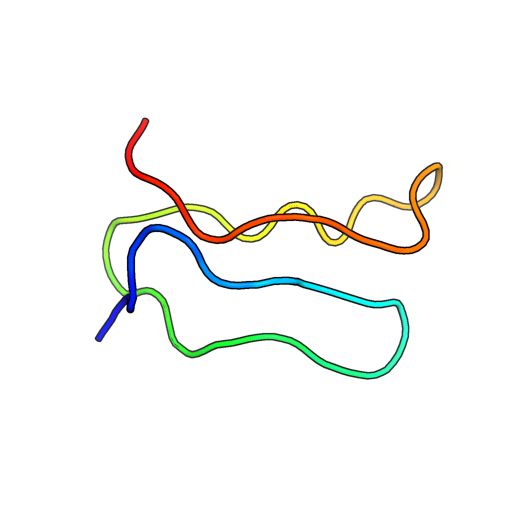0
ATOM 10061 C CA . PHE A 1 21 ? 4.914 -3.542 -2.238 1.00 0.00 21 PHE A CA 20
ATOM 10062 C C . PHE A 1 21 ? 3.623 -2.729 -2.310 1.00 0.00 21 PHE A C 20
ATOM 10063 O O . PHE A 1 21 ? 2.759 -2.997 -3.138 1.00 0.00 21 PHE A O 20
ATOM 10080 N N . CYS A 1 22 ? 3.503 -1.757 -1.407 1.00 0.00 22 CYS A N 20
ATOM 10081 C CA . CYS A 1 22 ? 2.364 -0.853 -1.371 1.00 0.00 22 CYS A CA 20
ATOM 10082 C C . CYS A 1 22 ? 2.890 0.567 -1.227 1.00 0.00 22 CYS A C 20
ATOM 10083 O O . CYS A 1 22 ? 3.473 0.923 -0.196 1.00 0.00 22 CYS A O 20
ATOM 10090 N N . LEU A 1 23 ? 2.694 1.371 -2.274 1.00 0.00 23 LEU A N 20
ATOM 10091 C CA . LEU A 1 23 ? 3.173 2.752 -2.289 1.00 0.00 23 LEU A CA 20
ATOM 10092 C C . LEU A 1 23 ? 2.230 3.705 -1.544 1.00 0.00 23 LEU A C 20
ATOM 10093 O O . LEU A 1 23 ? 1.874 4.787 -2.025 1.00 0.00 23 LEU A O 20
ATOM 10109 N N . ARG A 1 24 ? 1.867 3.277 -0.338 1.00 0.00 24 ARG A N 20
ATOM 10110 C CA . ARG A 1 24 ? 0.998 4.043 0.558 1.00 0.00 24 ARG A CA 20
ATOM 10111 C C . ARG A 1 24 ? 1.878 4.941 1.447 1.00 0.00 24 ARG A C 20
ATOM 10112 O O . ARG A 1 24 ? 1.780 4.933 2.682 1.00 0.00 24 ARG A O 20
ATOM 10133 N N . TYR A 1 25 ? 2.747 5.721 0.778 1.00 0.00 25 TYR A N 20
ATOM 10134 C CA . TYR A 1 25 ? 3.696 6.628 1.439 1.00 0.00 25 TYR A CA 20
ATOM 10135 C C . TYR A 1 25 ? 2.983 7.748 2.205 1.00 0.00 25 TYR A C 20
ATOM 10136 O O . TYR A 1 25 ? 1.825 8.064 1.917 1.00 0.00 25 TYR A O 20
ATOM 10154 N N . ALA A 1 26 ? 3.693 8.348 3.176 1.00 0.00 26 ALA A N 20
ATOM 10155 C CA . ALA A 1 26 ? 3.146 9.436 4.005 1.00 0.00 26 ALA A CA 20
ATOM 10156 C C . ALA A 1 26 ? 2.940 10.734 3.212 1.00 0.00 26 ALA A C 20
ATOM 10157 O O . ALA A 1 26 ? 2.204 11.623 3.651 1.00 0.00 26 ALA A O 20
ATOM 10164 N N . GLY A 1 27 ? 3.595 10.825 2.051 1.00 0.00 27 GLY A N 20
ATOM 10165 C CA . GLY A 1 27 ? 3.478 12.000 1.198 1.00 0.00 27 GLY A CA 20
ATOM 10166 C C . GLY A 1 27 ? 2.800 11.695 -0.129 1.00 0.00 27 GLY A C 20
ATOM 10167 O O . GLY A 1 27 ? 2.937 12.462 -1.087 1.00 0.00 27 GLY A O 20
ATOM 10171 N N . GLN A 1 28 ? 2.071 10.573 -0.177 1.00 0.00 28 GLN A N 20
ATOM 10172 C CA . GLN A 1 28 ? 1.360 10.148 -1.386 1.00 0.00 28 GLN A CA 20
ATOM 10173 C C . GLN A 1 28 ? -0.077 9.755 -1.066 1.00 0.00 28 GLN A C 20
ATOM 10174 O O . GLN A 1 28 ? -0.380 9.330 0.055 1.00 0.00 28 GLN A O 20
ATOM 10188 N N . LYS A 1 29 ? -0.953 9.902 -2.061 1.00 0.00 29 LYS A N 20
ATOM 10189 C CA . LYS A 1 29 ? -2.371 9.562 -1.918 1.00 0.00 29 LYS A CA 20
ATOM 10190 C C . LYS A 1 29 ? -2.829 8.625 -3.046 1.00 0.00 29 LYS A C 20
ATOM 10191 O O . LYS A 1 29 ? -4.032 8.467 -3.289 1.00 0.00 29 LYS A O 20
ATOM 10210 N N . SER A 1 30 ? -1.854 7.988 -3.725 1.00 0.00 30 SER A N 20
ATOM 10211 C CA . SER A 1 30 ? -2.127 7.067 -4.834 1.00 0.00 30 SER A CA 20
ATOM 10212 C C . SER A 1 30 ? -0.882 6.231 -5.138 1.00 0.00 30 SER A C 20
ATOM 10213 O O . SER A 1 30 ? -0.087 6.564 -6.029 1.00 0.00 30 SER A O 20
ATOM 10221 N N . GLY A 1 31 ? -0.708 5.155 -4.366 1.00 0.00 31 GLY A N 20
ATOM 10222 C CA . GLY A 1 31 ? 0.429 4.268 -4.548 1.00 0.00 31 GLY A CA 20
ATOM 10223 C C . GLY A 1 31 ? 0.116 3.112 -5.474 1.00 0.00 31 GLY A C 20
ATOM 10224 O O . GLY A 1 31 ? -0.908 3.142 -6.167 1.00 0.00 31 GLY A O 20
ATOM 10228 N N . THR A 1 32 ? 0.985 2.085 -5.504 1.00 0.00 32 THR A N 20
ATOM 10229 C CA . THR A 1 32 ? 0.763 0.941 -6.383 1.00 0.00 32 THR A CA 20
ATOM 10230 C C . THR A 1 32 ? 1.475 -0.316 -5.895 1.00 0.00 32 THR A C 20
ATOM 10231 O O . THR A 1 32 ? 2.679 -0.295 -5.634 1.00 0.00 32 THR A O 20
ATOM 10242 N N . CYS A 1 33 ? 0.706 -1.404 -5.770 1.00 0.00 33 CYS A N 20
ATOM 10243 C CA . CYS A 1 33 ? 1.263 -2.702 -5.386 1.00 0.00 33 CYS A CA 20
ATOM 10244 C C . CYS A 1 33 ? 1.882 -3.347 -6.618 1.00 0.00 33 CYS A C 20
ATOM 10245 O O . CYS A 1 33 ? 1.184 -3.675 -7.584 1.00 0.00 33 CYS A O 20
ATOM 10252 N N . ALA A 1 34 ? 3.208 -3.475 -6.562 1.00 0.00 34 ALA A N 20
ATOM 10253 C CA . ALA A 1 34 ? 4.025 -4.015 -7.648 1.00 0.00 34 ALA A CA 20
ATOM 10254 C C . ALA A 1 34 ? 5.245 -4.747 -7.077 1.00 0.00 34 ALA A C 20
ATOM 10255 O O . ALA A 1 34 ? 5.484 -4.701 -5.868 1.00 0.00 34 ALA A O 20
ATOM 10262 N N . ASN A 1 35 ? 6.020 -5.411 -7.946 1.00 0.00 35 ASN A N 20
ATOM 10263 C CA . ASN A 1 35 ? 7.209 -6.159 -7.515 1.00 0.00 35 ASN A CA 20
ATOM 10264 C C . ASN A 1 35 ? 8.421 -5.247 -7.346 1.00 0.00 35 ASN A C 20
ATOM 10265 O O . ASN A 1 35 ? 8.573 -4.259 -8.071 1.00 0.00 35 ASN A O 20
ATOM 10276 N N . ARG A 1 36 ? 9.277 -5.597 -6.379 1.00 0.00 36 ARG A N 20
ATOM 10277 C CA . ARG A 1 36 ? 10.486 -4.829 -6.088 1.00 0.00 36 ARG A CA 20
ATOM 10278 C C . ARG A 1 36 ? 11.712 -5.481 -6.734 1.00 0.00 36 ARG A C 20
ATOM 10279 O O . ARG A 1 36 ? 12.352 -4.822 -7.579 1.00 0.00 36 ARG A O 20
#

=== Feature glossary ===
Legend for the data blocks above and below:

— What the protein is —

Sequence gives the chain of amino acids in standard one-letter code (A=alanine, C=cysteine, …, Y=tyrosine), read N→C. It is the only feature that is directly encoded by the gene; all structural features are derived from the folded form of this sequence.

The annotation block draws on four external resources. InterPro: which protein families and domains the sequence belongs to. GO: standardized terms for what the protein does, what process it participates in, and where in the cell it acts. CATH: which structural fold it has in the CATH hierarchy. Organism: the species of origin.

— Where its atoms are —

Atomic coordinates in PDBx/mmCIF format — the same representation the Protein Data Bank distributes. Each line of the _atom_site loop places one backbone atom in Cartesian space (units: ångströms, origin: arbitrary).

Six rendered views show the 3D structure from the faces of a cube — i.e. along ±x, ±y, ±z. Rendering representation is drawn randomly per protein from cartoon (secondary-structure ribbons), sticks (backbone bonds), or molecular surface; coloring is either N→C rainbow (blue at the N-terminus through red at the C-terminus) or one color per chain.

— Local backbone conformation —

DSSP 8-state secondary structure assigns each residue one of H (α-helix), G (3₁₀-helix), I (π-helix), E (extended β-strand), B (isolated β-bridge), T (hydrogen-bonded turn), S (bend), or '-' (coil). The assignment is computed from backbone hydrogen-bond geometry via the Kabsch–Sander algorithm.

P-SEA three-state annotation labels each residue as helix, strand, or coil based purely on the geometry of the Cα trace. It serves as a fallback when the full backbone (and thus DSSP) is unavailable.

φ (phi) and ψ (psi) are the two rotatable backbone dihedrals per residue: φ is the C(i-1)–N–Cα–C torsion, ψ is the N–Cα–C–N(i+1) torsion, both in degrees on (−180°, 180°]. α-helical residues cluster near (−60°, −45°); β-strand residues near (−120°, +130°). A Ramachandran plot is simply a scatter of (φ, ψ) for every residue.

— Global shape and packing —

Radius of gyration (Rg) is the root-mean-square distance of Cα atoms from their centroid — a single number for overall size and compactness. A globular domain of N residues has Rg ≈ 2.2·N^0.38 Å; an extended or disordered chain has a much larger Rg. The Cα contact count is the number of residue pairs whose Cα atoms are within 8 Å and are more than four positions apart in sequence — a standard proxy for tertiary packing density. The bounding box is the smallest axis-aligned box enclosing all Cα atoms.

Accessible surface area quantifies burial. A residue with SASA near zero is packed into the hydrophobic core; one with SASA >100 Å² sits on the surface. Computed here via the Shrake–Rupley numerical algorithm with a 1.4 Å probe.

The contact map is a binary N×N matrix image: pixel (i, j) is dark where Cα_i and Cα_j are within 8 Å and |i−j|>4. Because the |i−j|>4 filter removes local helical contacts, off-diagonal stripes parallel to the main diagonal indicate parallel β-sheets; stripes perpendicular to it indicate antiparallel β-sheets. The Ramachandran plot scatters every residue's (φ, ψ) pair against the sterically allowed regions. The PAE heatmap renders the predicted-aligned-error matrix.

— Structural neighborhood —

A 3Di character summarizes, for each residue, the relative orientation of the Cα frame of its nearest spatial neighbor. Because it encodes fold topology rather than chemistry, 3Di alignments detect remote structural similarity that sequence alignment misses.

Structural nearest neighbors (via Foldseek easy-search vs the PDB). Reported per hit: target PDB id, E-value, and alignment TM-score. A TM-score above ~0.5 is the conventional threshold for 'same fold'.

— Confidence and disorder —

For AlphaFold models, the B-factor field carries pLDDT — the model's own estimate of local accuracy on a 0–100 scale. Regions with pLDDT<50 should be treated as essentially unmodeled; they often correspond to intrinsically disordered segments.

B-factor (Debye–Waller factor) reflects atomic displacement in the crystal lattice. It is an experimental observable (units Å²), not a prediction; low values mean the atom is pinned down, high values mean it moves or is heterogeneous across the crystal.

Predicted Aligned Error (PAE) is an AlphaFold confidence matrix: entry (i, j) is the expected error in the position of residue j, in ångströms, when the prediction is superimposed on the true structure at residue i. Low PAE within a block of residues means that block is internally rigid and well-predicted; high PAE between two blocks means their relative placement is uncertain even if each block individually is confident.